Protein AF-A0A9N8LTN3-F1 (afdb_monomer)

pLDDT: mean 76.91, std 24.11, range [20.45, 97.94]

Structure (mmCIF, N/CA/C/O backbone):
data_AF-A0A9N8LTN3-F1
#
_entry.id   AF-A0A9N8LTN3-F1
#
loop_
_atom_site.group_PDB
_atom_site.id
_atom_site.type_symbol
_atom_site.label_atom_id
_atom_site.label_alt_id
_atom_site.label_comp_id
_atom_site.label_asym_id
_atom_site.label_entity_id
_atom_site.label_seq_id
_atom_site.pdbx_PDB_ins_code
_atom_site.Cartn_x
_atom_site.Cartn_y
_atom_site.Cartn_z
_atom_site.occupancy
_atom_site.B_iso_or_equiv
_atom_site.auth_seq_id
_atom_site.auth_comp_id
_atom_site.auth_asym_id
_atom_site.auth_atom_id
_atom_site.pdbx_PDB_model_num
ATOM 1 N N . MET A 1 1 ? -16.202 7.547 -0.839 1.00 87.88 1 MET A N 1
ATOM 2 C CA . MET A 1 1 ? -14.920 7.266 -0.152 1.00 87.88 1 MET A CA 1
ATOM 3 C C . MET A 1 1 ? -14.792 7.960 1.197 1.00 87.88 1 MET A C 1
ATOM 5 O O . MET A 1 1 ? -14.440 7.279 2.145 1.00 87.88 1 MET A O 1
ATOM 9 N N . HIS A 1 2 ? -15.198 9.225 1.360 1.00 89.12 2 HIS A N 1
ATOM 10 C CA . HIS A 1 2 ? -15.216 9.881 2.682 1.00 89.12 2 HIS A CA 1
ATOM 11 C C . HIS A 1 2 ? -15.940 9.117 3.780 1.00 89.12 2 HIS A C 1
ATOM 13 O O . HIS A 1 2 ? -15.431 9.049 4.889 1.00 89.12 2 HIS A O 1
ATOM 19 N N . ASN A 1 3 ? -17.096 8.512 3.493 1.00 92.19 3 ASN A N 1
ATOM 20 C CA . ASN A 1 3 ? -17.777 7.703 4.501 1.00 92.19 3 ASN A CA 1
ATOM 21 C C . ASN A 1 3 ? -16.930 6.496 4.950 1.00 92.19 3 ASN A C 1
ATOM 23 O O . ASN A 1 3 ? -16.908 6.173 6.129 1.00 92.19 3 ASN A O 1
ATOM 27 N N . LEU A 1 4 ? -16.180 5.867 4.042 1.00 93.62 4 LEU A N 1
ATOM 28 C CA . LEU A 1 4 ? -15.264 4.786 4.403 1.00 93.62 4 LEU A CA 1
ATOM 29 C C . LEU A 1 4 ? -14.107 5.323 5.258 1.00 93.62 4 LEU A C 1
ATOM 31 O O . LEU A 1 4 ? -13.917 4.885 6.388 1.00 93.62 4 LEU A O 1
ATOM 35 N N . ASP A 1 5 ? -13.391 6.332 4.761 1.00 92.06 5 ASP A N 1
ATOM 36 C CA . ASP A 1 5 ? -12.148 6.797 5.382 1.00 92.06 5 ASP A CA 1
ATOM 37 C C . ASP A 1 5 ? -12.402 7.641 6.660 1.00 92.06 5 ASP A C 1
ATOM 39 O O . ASP A 1 5 ? -11.818 7.391 7.715 1.00 92.06 5 ASP A O 1
ATOM 43 N N . LEU A 1 6 ? -13.321 8.613 6.621 1.00 89.38 6 LEU A N 1
ATOM 44 C CA . LEU A 1 6 ? -13.677 9.469 7.768 1.00 89.38 6 LEU A CA 1
ATOM 45 C C . LEU A 1 6 ? -14.822 8.920 8.625 1.00 89.38 6 LEU A C 1
ATOM 47 O O . LEU A 1 6 ? -14.954 9.315 9.784 1.00 89.38 6 LEU A O 1
ATOM 51 N N . GLY A 1 7 ? -15.681 8.071 8.064 1.00 90.94 7 GLY A N 1
ATOM 52 C CA . GLY A 1 7 ? -16.813 7.496 8.787 1.00 90.94 7 GLY A CA 1
ATOM 53 C C . GLY A 1 7 ? -16.451 6.194 9.493 1.00 90.94 7 GLY A C 1
ATOM 54 O O . GLY A 1 7 ? -16.726 6.085 10.683 1.00 90.94 7 GLY A O 1
ATOM 55 N N . LEU A 1 8 ? -15.818 5.237 8.804 1.00 94.31 8 LEU A N 1
ATOM 56 C CA . LEU A 1 8 ? -15.445 3.939 9.384 1.00 94.31 8 LEU A CA 1
ATOM 57 C C . LEU A 1 8 ? -14.030 3.972 9.954 1.00 94.31 8 LEU A C 1
ATOM 59 O O . LEU A 1 8 ? -13.863 3.768 11.153 1.00 94.31 8 LEU A O 1
ATOM 63 N N . CYS A 1 9 ? -13.013 4.260 9.137 1.00 94.81 9 CYS A N 1
ATOM 64 C CA . CYS A 1 9 ? -11.617 4.122 9.567 1.00 94.81 9 CYS A CA 1
ATOM 65 C C . CYS A 1 9 ? -11.268 5.073 10.715 1.00 94.81 9 CYS A C 1
ATOM 67 O O . CYS A 1 9 ? -10.708 4.645 11.725 1.00 94.81 9 CYS A O 1
ATOM 69 N N . LYS A 1 10 ? -11.663 6.347 10.603 1.00 93.31 10 LYS A N 1
ATOM 70 C CA . LYS A 1 10 ? -11.523 7.312 11.701 1.00 93.31 10 LYS A CA 1
ATOM 71 C C . LYS A 1 10 ? -12.298 6.886 12.948 1.00 93.31 10 LYS A C 1
ATOM 73 O O . LYS A 1 10 ? -11.790 7.066 14.049 1.00 93.31 10 LYS A O 1
ATOM 78 N N . HIS A 1 11 ? -13.515 6.355 12.809 1.00 92.88 11 HIS A N 1
ATOM 79 C CA . HIS A 1 11 ? -14.299 5.911 13.967 1.00 92.88 11 HIS A CA 1
ATOM 80 C C . HIS A 1 11 ? -13.642 4.724 14.665 1.00 92.88 11 HIS A C 1
ATOM 82 O O . HIS A 1 11 ? -13.549 4.708 15.891 1.00 92.88 11 HIS A O 1
ATOM 88 N N . PHE A 1 12 ? -13.167 3.749 13.897 1.00 95.38 12 PHE A N 1
ATOM 89 C CA . PHE A 1 12 ? -12.465 2.595 14.432 1.00 95.38 12 PHE A CA 1
ATOM 90 C C . PHE A 1 12 ? -11.213 3.036 15.196 1.00 95.38 12 PHE A C 1
ATOM 92 O O . PHE A 1 12 ? -11.112 2.793 16.391 1.00 95.38 12 PHE A O 1
ATOM 99 N N . TRP A 1 13 ? -10.324 3.810 14.573 1.00 94.94 13 TRP A N 1
ATOM 100 C CA . TRP A 1 13 ? -9.113 4.273 15.252 1.00 94.94 13 TRP A CA 1
ATOM 101 C C . TRP A 1 13 ? -9.392 5.209 16.432 1.00 94.94 13 TRP A C 1
ATOM 103 O O . TRP A 1 13 ? -9.002 4.923 17.557 1.00 94.94 13 TRP A O 1
ATOM 113 N N . MET A 1 14 ? -10.079 6.329 16.203 1.00 92.06 14 MET A N 1
ATOM 114 C CA . MET A 1 14 ? -10.235 7.343 17.248 1.00 92.06 14 MET A CA 1
ATOM 115 C C . MET A 1 14 ? -11.212 6.892 18.321 1.00 92.06 14 MET A C 1
ATOM 117 O O . MET A 1 14 ? -10.881 6.932 19.492 1.00 92.06 14 MET A O 1
ATOM 121 N N . GLN A 1 15 ? -12.416 6.466 17.941 1.00 90.62 15 GLN A N 1
ATOM 122 C CA . GLN A 1 15 ? -13.475 6.249 18.926 1.00 90.62 15 GLN A CA 1
ATOM 123 C C . GLN A 1 15 ? -13.412 4.864 19.556 1.00 90.62 15 GLN A C 1
ATOM 125 O O . GLN A 1 15 ? -13.807 4.708 20.702 1.00 90.62 15 GLN A O 1
ATOM 130 N N . THR A 1 16 ? -12.971 3.859 18.799 1.00 93.00 16 THR A N 1
ATOM 131 C CA . THR A 1 16 ? -12.970 2.472 19.283 1.00 93.00 16 THR A CA 1
ATOM 132 C C . THR A 1 16 ? -11.638 2.119 19.925 1.00 93.00 16 THR A C 1
ATOM 134 O O . THR A 1 16 ? -11.617 1.563 21.015 1.00 93.00 16 THR A O 1
ATOM 137 N N . LEU A 1 17 ? -10.528 2.467 19.272 1.00 94.38 17 LEU A N 1
ATOM 138 C CA . LEU A 1 17 ? -9.204 2.072 19.736 1.00 94.38 17 LEU A CA 1
ATOM 139 C C . LEU A 1 17 ? -8.611 3.061 20.747 1.00 94.38 17 LEU A C 1
ATOM 141 O O . LEU A 1 17 ? -8.147 2.623 21.794 1.00 94.38 17 LEU A O 1
ATOM 145 N N . VAL A 1 18 ? -8.647 4.368 20.464 1.00 92.25 18 VAL A N 1
ATOM 146 C CA . VAL A 1 18 ? -8.036 5.400 21.327 1.00 92.25 18 VAL A CA 1
ATOM 147 C C . VAL A 1 18 ? -8.981 5.848 22.449 1.00 92.25 18 VAL A C 1
ATOM 149 O O . VAL A 1 18 ? -8.682 5.614 23.613 1.00 92.25 18 VAL A O 1
ATOM 152 N N . ASP A 1 19 ? -10.143 6.432 22.127 1.00 90.25 19 ASP A N 1
ATOM 153 C CA . ASP A 1 19 ? -11.140 6.864 23.127 1.00 90.25 19 ASP A CA 1
ATOM 154 C C . ASP A 1 19 ? -11.652 5.674 23.964 1.00 90.25 19 ASP A C 1
ATOM 156 O O . ASP A 1 19 ? -12.101 5.864 25.091 1.00 90.25 19 ASP A O 1
ATOM 160 N N . GLY A 1 20 ? -11.601 4.464 23.392 1.00 90.06 20 GLY A N 1
ATOM 161 C CA . GLY A 1 20 ? -12.010 3.215 24.029 1.00 90.06 20 GLY A CA 1
ATOM 162 C C . GLY A 1 20 ? -10.969 2.565 24.943 1.00 90.06 20 GLY A C 1
ATOM 163 O O . GLY A 1 20 ? -11.242 1.498 25.490 1.00 90.06 20 GLY A O 1
ATOM 164 N N . ASP A 1 21 ? -9.783 3.168 25.070 1.00 91.44 21 ASP A N 1
ATOM 165 C CA . ASP A 1 21 ? -8.626 2.700 25.856 1.00 91.44 21 ASP A CA 1
ATOM 166 C C . ASP A 1 21 ? -8.074 1.304 25.474 1.00 91.44 21 ASP A C 1
ATOM 168 O O . ASP A 1 21 ? -7.289 0.671 26.192 1.00 91.44 21 ASP A O 1
ATOM 172 N N . LEU A 1 22 ? -8.418 0.814 24.277 1.00 92.94 22 LEU A N 1
ATOM 173 C CA . LEU A 1 22 ? -7.821 -0.410 23.730 1.00 92.94 22 LEU A CA 1
ATOM 174 C C . LEU A 1 22 ? -6.349 -0.176 23.353 1.00 92.94 22 LEU A C 1
ATOM 176 O O . LEU A 1 22 ? -5.477 -1.002 23.648 1.00 92.94 22 LEU A O 1
ATOM 180 N N . VAL A 1 23 ? -6.050 0.991 22.785 1.00 93.19 23 VAL A N 1
ATOM 181 C CA . VAL A 1 23 ? -4.698 1.529 22.599 1.00 93.19 23 VAL A CA 1
ATOM 182 C C . VAL A 1 23 ? -4.460 2.576 23.685 1.00 93.19 23 VAL A C 1
ATOM 184 O O . VAL A 1 23 ? -4.802 3.744 23.525 1.00 93.19 23 VAL A O 1
ATOM 187 N N . ASP A 1 24 ? -3.874 2.132 24.797 1.00 90.62 24 ASP A N 1
ATOM 188 C CA . ASP A 1 24 ? -3.518 3.005 25.922 1.00 90.62 24 ASP A CA 1
ATOM 189 C C . ASP A 1 24 ? -2.391 3.989 25.558 1.00 90.62 24 ASP A C 1
ATOM 191 O O . ASP A 1 24 ? -1.781 3.927 24.489 1.00 90.62 24 ASP A O 1
ATOM 195 N N . SER A 1 25 ? -2.064 4.893 26.481 1.00 89.81 25 SER A N 1
ATOM 196 C CA . SER A 1 25 ? -1.033 5.919 26.284 1.00 89.81 25 SER A CA 1
ATOM 197 C C . SER A 1 25 ? 0.359 5.361 25.948 1.00 89.81 25 SER A C 1
ATOM 199 O O . SER A 1 25 ? 1.097 5.991 25.185 1.00 89.81 25 SER A O 1
ATOM 201 N N . LYS A 1 26 ? 0.718 4.179 26.467 1.00 91.81 26 LYS A N 1
ATOM 202 C CA . LYS A 1 26 ? 1.999 3.509 26.191 1.00 91.81 26 LYS A CA 1
ATOM 203 C C . LYS A 1 26 ? 2.015 2.909 24.785 1.00 91.81 26 LYS A C 1
ATOM 205 O O . LYS A 1 26 ? 2.986 3.056 24.050 1.00 91.81 26 LYS A O 1
ATOM 210 N N . ASN A 1 27 ? 0.933 2.257 24.390 1.00 92.31 27 ASN A N 1
ATOM 211 C CA . ASN A 1 27 ? 0.770 1.695 23.056 1.00 92.31 27 ASN A CA 1
ATOM 212 C C . ASN A 1 27 ? 0.631 2.796 21.997 1.00 92.31 27 ASN A C 1
ATOM 214 O O . ASN A 1 27 ? 1.143 2.659 20.885 1.00 92.31 27 ASN A O 1
ATOM 218 N N . LEU A 1 28 ? 0.021 3.927 22.354 1.00 92.19 28 LEU A N 1
ATOM 219 C CA . LEU A 1 28 ? -0.056 5.098 21.495 1.00 92.19 28 LEU A CA 1
ATOM 220 C C . LEU A 1 28 ? 1.326 5.724 21.284 1.00 92.19 28 LEU A C 1
ATOM 222 O O . LEU A 1 28 ? 1.671 6.024 20.143 1.00 92.19 28 LEU A O 1
ATOM 226 N N . SER A 1 29 ? 2.139 5.886 22.336 1.00 92.50 29 SER A N 1
ATOM 227 C CA . SER A 1 29 ? 3.509 6.406 22.196 1.00 92.50 29 SER A CA 1
ATOM 228 C C . SER A 1 29 ? 4.387 5.486 21.348 1.00 92.50 29 SER A C 1
ATOM 230 O O . SER A 1 29 ? 5.166 5.970 20.525 1.00 92.50 29 SER A O 1
ATOM 232 N N . LEU A 1 30 ? 4.185 4.172 21.452 1.00 92.69 30 LEU A N 1
ATOM 233 C CA . LEU A 1 30 ? 4.822 3.212 20.562 1.00 92.69 30 LEU A CA 1
ATOM 234 C C . LEU A 1 30 ? 4.381 3.392 19.102 1.00 92.69 30 LEU A C 1
ATOM 236 O O . LEU A 1 30 ? 5.230 3.455 18.214 1.00 92.69 30 LEU A O 1
ATOM 240 N N . CYS A 1 31 ? 3.076 3.538 18.844 1.00 94.00 31 CYS A N 1
ATOM 241 C CA . CYS A 1 31 ? 2.572 3.831 17.499 1.00 94.00 31 CYS A CA 1
ATOM 242 C C . CYS A 1 31 ? 3.211 5.105 16.928 1.00 94.00 31 CYS A C 1
ATOM 244 O O . CYS A 1 31 ? 3.554 5.136 15.745 1.00 94.00 31 CYS A O 1
ATOM 246 N N . LYS A 1 32 ? 3.426 6.137 17.758 1.00 93.19 32 LYS A N 1
ATOM 247 C CA . LYS A 1 32 ? 4.142 7.350 17.340 1.00 93.19 32 LYS A CA 1
ATOM 248 C C . LYS A 1 32 ? 5.576 7.045 16.915 1.00 93.19 32 LYS A C 1
ATOM 250 O O . LYS A 1 32 ? 5.969 7.485 15.839 1.00 93.19 32 LYS A O 1
ATOM 255 N N . SER A 1 33 ? 6.328 6.275 17.707 1.00 93.75 33 SER A N 1
ATOM 256 C CA . SER A 1 33 ? 7.704 5.868 17.367 1.00 93.75 33 SER A CA 1
ATOM 257 C C . SER A 1 33 ? 7.752 5.147 16.020 1.00 93.75 33 SER A C 1
ATOM 259 O O . SER A 1 33 ? 8.501 5.531 15.124 1.00 93.75 33 SER A O 1
ATOM 261 N N . ILE A 1 34 ? 6.855 4.176 15.821 1.00 94.44 34 ILE A N 1
ATOM 262 C CA . ILE A 1 34 ? 6.748 3.428 14.563 1.00 94.44 34 ILE A CA 1
ATOM 263 C C . ILE A 1 34 ? 6.454 4.373 13.391 1.00 94.44 34 ILE A C 1
ATOM 265 O O . ILE A 1 34 ? 7.078 4.275 12.334 1.00 94.44 34 ILE A O 1
ATOM 269 N N . LEU A 1 35 ? 5.535 5.328 13.564 1.00 95.00 35 LEU A N 1
ATOM 270 C CA . LEU A 1 35 ? 5.208 6.314 12.533 1.00 95.00 35 LEU A CA 1
ATOM 271 C C . LEU A 1 35 ? 6.372 7.268 12.223 1.00 95.00 35 LEU A C 1
ATOM 273 O O . LEU A 1 35 ? 6.488 7.688 11.066 1.00 95.00 35 LEU A O 1
ATOM 277 N N . GLN A 1 36 ? 7.212 7.615 13.204 1.00 94.06 36 GLN A N 1
ATOM 278 C CA . GLN A 1 36 ? 8.413 8.440 13.004 1.00 94.06 36 GLN A CA 1
ATOM 279 C C . GLN A 1 36 ? 9.459 7.722 12.147 1.00 94.06 36 GLN A C 1
ATOM 281 O O . GLN A 1 36 ? 10.072 8.356 11.291 1.00 94.06 36 GLN A O 1
ATOM 286 N N . GLU A 1 37 ? 9.614 6.414 12.333 1.00 94.19 37 GLU A N 1
ATOM 287 C CA . GLU A 1 37 ? 10.564 5.576 11.590 1.00 94.19 37 GLU A CA 1
ATOM 288 C C . GLU A 1 37 ? 10.014 5.075 10.246 1.00 94.19 37 GLU A C 1
ATOM 290 O O . GLU A 1 37 ? 10.780 4.693 9.362 1.00 94.19 37 GLU A O 1
ATOM 295 N N . THR A 1 38 ? 8.691 5.099 10.061 1.00 96.19 38 THR A N 1
ATOM 296 C CA . THR A 1 38 ? 8.048 4.672 8.812 1.00 96.19 38 THR A CA 1
ATOM 297 C C . THR A 1 38 ? 8.502 5.543 7.640 1.00 96.19 38 THR A C 1
ATOM 299 O O . THR A 1 38 ? 8.357 6.774 7.672 1.00 96.19 38 THR A O 1
ATOM 302 N N . THR A 1 39 ? 8.973 4.901 6.571 1.00 96.12 39 THR A N 1
ATOM 303 C CA . THR A 1 39 ? 9.342 5.564 5.319 1.00 96.12 39 THR A CA 1
ATOM 304 C C . THR A 1 39 ? 8.281 5.365 4.241 1.00 96.12 39 THR A C 1
ATOM 306 O O . THR A 1 39 ? 7.627 4.324 4.137 1.00 96.12 39 THR A O 1
ATOM 309 N N . TYR A 1 40 ? 8.096 6.409 3.436 1.00 95.75 40 TYR A N 1
ATOM 310 C CA . TYR A 1 40 ? 7.080 6.481 2.393 1.00 95.75 40 TYR A CA 1
ATOM 311 C C . TYR A 1 40 ? 7.734 6.724 1.035 1.00 95.75 40 TYR A C 1
ATOM 313 O O . TYR A 1 40 ? 8.716 7.475 0.960 1.00 95.75 40 TYR A O 1
ATOM 321 N N . PRO A 1 41 ? 7.157 6.188 -0.049 1.00 93.94 41 PRO A N 1
ATOM 322 C CA . PRO A 1 41 ? 7.575 6.565 -1.383 1.00 93.94 41 PRO A CA 1
ATOM 323 C C . PRO A 1 41 ? 7.129 7.995 -1.699 1.00 93.94 41 PRO A C 1
ATOM 325 O O . PRO A 1 41 ? 6.193 8.540 -1.100 1.00 93.94 41 PRO A O 1
ATOM 328 N N . THR A 1 42 ? 7.798 8.615 -2.667 1.00 88.31 42 THR A N 1
ATOM 329 C CA . THR A 1 42 ? 7.495 9.985 -3.089 1.00 88.31 42 THR A CA 1
ATOM 330 C C . THR A 1 42 ? 6.063 10.095 -3.617 1.00 88.31 42 THR A C 1
ATOM 332 O O . THR A 1 42 ? 5.603 9.249 -4.380 1.00 88.31 42 THR A O 1
ATOM 335 N N . GLY A 1 43 ? 5.356 11.157 -3.220 1.00 83.31 43 GLY A N 1
ATOM 336 C CA . GLY A 1 43 ? 3.987 11.438 -3.668 1.00 83.31 43 GLY A CA 1
ATOM 337 C C . GLY A 1 43 ? 2.879 10.813 -2.813 1.00 83.31 43 GLY A C 1
ATOM 338 O O . GLY A 1 43 ? 1.708 11.120 -3.034 1.00 83.31 43 GLY A O 1
ATOM 339 N N . ILE A 1 44 ? 3.214 9.995 -1.809 1.00 87.56 44 ILE A N 1
ATOM 340 C CA . ILE A 1 44 ? 2.235 9.469 -0.848 1.00 87.56 44 ILE A CA 1
ATOM 341 C C . ILE A 1 44 ? 2.049 10.415 0.340 1.00 87.56 44 ILE A C 1
ATOM 343 O O . ILE A 1 44 ? 3.005 10.964 0.887 1.00 87.56 44 ILE A O 1
ATOM 347 N N . THR A 1 45 ? 0.792 10.583 0.766 1.00 88.06 45 THR A N 1
ATOM 348 C CA . THR A 1 45 ? 0.446 11.317 1.987 1.00 88.06 45 TH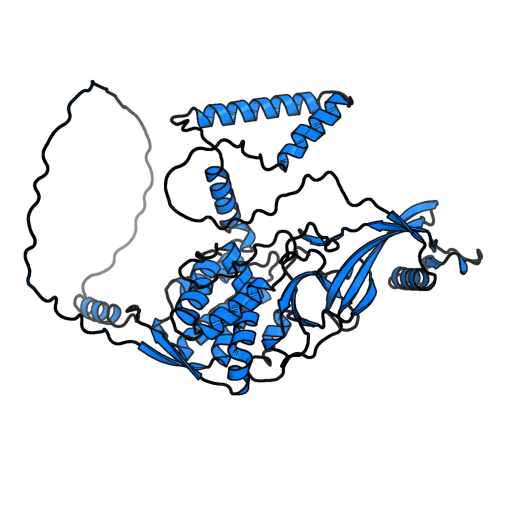R A CA 1
ATOM 349 C C . THR A 1 45 ? 1.045 10.618 3.205 1.00 88.06 45 THR A C 1
ATOM 351 O O . THR A 1 45 ? 0.644 9.508 3.554 1.00 88.06 45 THR A O 1
ATOM 354 N N . ARG A 1 46 ? 1.996 11.284 3.865 1.00 90.38 46 ARG A N 1
ATOM 355 C CA . ARG A 1 46 ? 2.605 10.810 5.111 1.00 90.38 46 ARG A CA 1
ATOM 356 C C . ARG A 1 46 ? 1.616 10.964 6.263 1.00 90.38 46 ARG A C 1
ATOM 358 O O . ARG A 1 46 ? 0.906 11.965 6.352 1.00 90.38 46 ARG A O 1
ATOM 365 N N . ILE A 1 47 ? 1.596 9.993 7.168 1.00 91.94 47 ILE A N 1
ATOM 366 C CA . ILE A 1 47 ? 0.800 10.091 8.394 1.00 91.94 47 ILE A CA 1
ATOM 367 C C . ILE A 1 47 ? 1.572 10.916 9.423 1.00 91.94 47 ILE A C 1
ATOM 369 O O . ILE A 1 47 ? 2.780 10.727 9.591 1.00 91.94 47 ILE A O 1
ATOM 373 N N . SER A 1 48 ? 0.896 11.840 10.105 1.00 89.25 48 SER A N 1
ATOM 374 C CA . SER A 1 48 ? 1.515 12.581 11.207 1.00 89.25 48 SER A CA 1
ATOM 375 C C . SER A 1 48 ? 1.919 11.610 12.322 1.00 89.25 48 SER A C 1
ATOM 377 O O . SER A 1 48 ? 1.088 10.788 12.719 1.00 89.25 48 SER A O 1
ATOM 379 N N . PRO A 1 49 ? 3.151 11.683 12.855 1.00 88.94 49 PRO A N 1
ATOM 380 C CA . PRO A 1 49 ? 3.542 10.871 14.002 1.00 88.94 49 PRO A CA 1
ATOM 381 C C . PRO A 1 49 ? 2.725 11.165 15.259 1.00 88.94 49 PRO A C 1
ATOM 383 O O . PRO A 1 49 ? 2.637 10.321 16.139 1.00 88.94 49 PRO A O 1
ATOM 386 N N . ASP A 1 50 ? 2.082 12.331 15.331 1.00 84.88 50 ASP A N 1
ATOM 387 C CA . ASP A 1 50 ? 1.237 12.735 16.454 1.00 84.88 50 ASP A CA 1
ATOM 388 C C . ASP A 1 50 ? -0.219 12.261 16.353 1.00 84.88 50 ASP A C 1
ATOM 390 O O . ASP A 1 50 ? -1.095 12.766 17.063 1.00 84.88 50 ASP A O 1
ATOM 394 N N . LEU A 1 51 ? -0.481 11.262 15.506 1.00 85.62 51 LEU A N 1
ATOM 395 C CA . LEU A 1 51 ? -1.787 10.630 15.355 1.00 85.62 51 LEU A CA 1
ATOM 396 C C . LEU A 1 51 ? -2.370 10.207 16.715 1.00 85.62 51 LEU A C 1
ATOM 398 O O . LEU A 1 51 ? -1.716 9.531 17.504 1.00 85.62 51 LEU A O 1
ATOM 402 N N . GLY A 1 52 ? -3.623 10.590 16.974 1.00 72.88 52 GLY A N 1
ATOM 403 C CA . GLY A 1 52 ? -4.343 10.238 18.204 1.00 72.88 52 GLY A CA 1
ATOM 404 C C . GLY A 1 52 ? -4.034 11.133 19.407 1.00 72.88 52 GLY A C 1
ATOM 405 O O . GLY A 1 52 ? -4.697 11.008 20.430 1.00 72.88 52 GLY A O 1
ATOM 406 N N . SER A 1 53 ? -3.084 12.069 19.297 1.00 73.56 53 SER A N 1
ATOM 407 C CA . SER A 1 53 ? -2.916 13.114 20.312 1.00 73.56 53 SER A CA 1
ATOM 408 C C . SER A 1 53 ? -3.921 14.252 20.126 1.00 73.56 53 SER A C 1
ATOM 410 O O . SER A 1 53 ? -4.338 14.556 19.009 1.00 73.56 53 SER A O 1
ATOM 412 N N . THR A 1 54 ? -4.282 14.918 21.223 1.00 64.31 54 THR A N 1
ATOM 413 C CA . THR A 1 54 ? -5.177 16.087 21.206 1.00 64.31 54 THR A CA 1
ATOM 414 C C . THR A 1 54 ? -4.590 17.278 20.442 1.00 64.31 54 THR A C 1
ATOM 416 O O . THR A 1 54 ? -5.348 18.091 19.922 1.00 64.31 54 THR A O 1
ATOM 419 N N . SER A 1 55 ? -3.260 17.369 20.328 1.00 56.06 55 SER A N 1
ATOM 420 C CA . SER A 1 55 ? -2.544 18.454 19.641 1.00 56.06 55 SER A CA 1
ATOM 421 C C . SER A 1 55 ? -2.152 18.152 18.190 1.00 56.06 55 SER A C 1
ATOM 423 O O . SER A 1 55 ? -1.837 19.079 17.452 1.00 56.06 55 SER A O 1
ATOM 425 N N . GLY A 1 56 ? -2.159 16.886 17.757 1.00 59.50 56 GLY A N 1
ATOM 426 C CA . GLY A 1 56 ? -1.614 16.464 16.456 1.00 59.50 56 GLY A CA 1
ATOM 427 C C . GLY A 1 56 ? -2.507 16.721 15.237 1.00 59.50 56 GLY A C 1
ATOM 428 O O . GLY A 1 56 ? -2.116 16.399 14.114 1.00 59.50 56 GLY A O 1
ATOM 429 N N . GLY A 1 57 ? -3.707 17.269 15.446 1.00 68.00 57 GLY A N 1
ATOM 430 C CA . GLY A 1 57 ? -4.726 17.414 14.408 1.00 68.00 57 GLY A CA 1
ATOM 431 C C . GLY A 1 57 ? -5.330 16.073 13.966 1.00 68.00 57 GLY A C 1
ATOM 432 O O . GLY A 1 57 ? -4.830 14.988 14.260 1.00 68.00 57 GLY A O 1
ATOM 433 N N . THR A 1 58 ? -6.458 16.126 13.255 1.00 75.56 58 THR A N 1
ATOM 434 C CA . THR A 1 58 ? -7.049 14.922 12.646 1.00 75.56 58 THR A CA 1
ATOM 435 C C . THR A 1 58 ? -6.510 14.759 11.223 1.00 75.56 58 THR A C 1
ATOM 437 O O . THR A 1 58 ? -6.565 15.729 10.465 1.00 75.56 58 THR A O 1
ATOM 440 N N . PRO A 1 59 ? -6.059 13.558 10.806 1.00 83.38 59 PRO A N 1
ATOM 441 C CA . PRO A 1 59 ? -5.678 13.316 9.420 1.00 83.38 59 PRO A CA 1
ATOM 442 C C . PRO A 1 59 ? -6.789 13.698 8.438 1.00 83.38 59 PRO A C 1
ATOM 444 O O . PRO A 1 59 ? -7.982 13.551 8.724 1.00 83.38 59 PRO A O 1
ATOM 447 N N . THR A 1 60 ? -6.392 14.137 7.245 1.00 84.44 60 THR A N 1
ATOM 448 C CA . THR A 1 60 ? -7.318 14.312 6.121 1.00 84.44 60 THR A CA 1
ATOM 449 C C . THR A 1 60 ? -7.868 12.960 5.670 1.00 84.44 60 THR A C 1
ATOM 451 O O . THR A 1 60 ? -7.331 11.909 6.021 1.00 84.44 60 THR A O 1
ATOM 454 N N . ALA A 1 61 ? -8.920 12.955 4.851 1.00 83.50 61 ALA A N 1
ATOM 455 C CA . ALA A 1 61 ? -9.477 11.715 4.310 1.00 83.50 61 ALA A CA 1
ATOM 456 C C . ALA A 1 61 ? -8.429 10.885 3.531 1.00 83.50 61 ALA A C 1
ATOM 458 O O . ALA A 1 61 ? -8.371 9.667 3.677 1.00 83.50 61 ALA A O 1
ATOM 459 N N . ALA A 1 62 ? -7.517 11.547 2.804 1.00 84.25 62 ALA A N 1
ATOM 460 C CA . ALA A 1 62 ? -6.368 10.896 2.169 1.00 84.25 62 ALA A CA 1
ATOM 461 C C . ALA A 1 62 ? -5.404 10.266 3.193 1.00 84.25 62 ALA A C 1
ATOM 463 O O . ALA A 1 62 ? -4.947 9.142 2.994 1.00 84.25 62 ALA A O 1
ATOM 464 N N . GLY A 1 63 ? -5.137 10.950 4.311 1.00 90.19 63 GLY A N 1
ATOM 465 C CA . GLY A 1 63 ? -4.354 10.397 5.419 1.00 90.19 63 GLY A CA 1
ATOM 466 C C . GLY A 1 63 ? -5.020 9.167 6.042 1.00 90.19 63 GLY A C 1
ATOM 467 O O . GLY A 1 63 ? -4.382 8.128 6.173 1.00 90.19 63 GLY A O 1
ATOM 468 N N . TRP A 1 64 ? -6.320 9.233 6.343 1.00 92.75 64 TRP A N 1
ATOM 469 C CA . TRP A 1 64 ? -7.077 8.077 6.843 1.00 92.75 64 TRP A CA 1
ATOM 470 C C . TRP A 1 64 ? -7.058 6.902 5.875 1.00 92.75 64 TRP A C 1
ATOM 472 O O . TRP A 1 64 ? -6.895 5.767 6.308 1.00 92.75 64 TRP A O 1
ATOM 482 N N . SER A 1 65 ? -7.151 7.183 4.577 1.00 91.00 65 SER A N 1
ATOM 483 C CA . SER A 1 65 ? -7.072 6.178 3.525 1.00 91.00 65 SER A CA 1
ATOM 484 C C . SER A 1 65 ? -5.708 5.480 3.479 1.00 91.00 65 SER A C 1
ATOM 486 O O . SER A 1 65 ? -5.647 4.270 3.271 1.00 91.00 65 SER A O 1
ATOM 488 N N . ILE A 1 66 ? -4.595 6.204 3.649 1.00 93.88 66 ILE A N 1
ATOM 489 C CA . ILE A 1 66 ? -3.261 5.583 3.720 1.00 93.88 66 ILE A CA 1
ATOM 490 C C . ILE A 1 66 ? -3.114 4.772 5.008 1.00 93.88 66 ILE A C 1
ATOM 492 O O . ILE A 1 66 ? -2.649 3.631 4.968 1.00 93.88 66 ILE A O 1
ATOM 496 N N . LEU A 1 67 ? -3.559 5.333 6.133 1.00 95.31 67 LEU A N 1
ATOM 497 C CA . LEU A 1 67 ? -3.504 4.671 7.428 1.00 95.31 67 LEU A CA 1
ATOM 498 C C . LEU A 1 67 ? -4.272 3.344 7.407 1.00 95.31 67 LEU A C 1
ATOM 500 O O . LEU A 1 67 ? -3.690 2.311 7.721 1.00 95.31 67 LEU A O 1
ATOM 504 N N . SER A 1 68 ? -5.544 3.351 7.005 1.00 94.19 68 SER A N 1
ATOM 505 C CA . SER A 1 68 ? -6.408 2.166 7.032 1.00 94.19 68 SER A CA 1
ATOM 506 C C . SER A 1 68 ? -5.973 1.088 6.051 1.00 94.19 68 SER A C 1
ATOM 508 O O . SER A 1 68 ? -6.002 -0.088 6.395 1.00 94.19 68 SER A O 1
ATOM 510 N N . ARG A 1 69 ? -5.532 1.466 4.845 1.00 94.88 69 ARG A N 1
ATOM 511 C CA . ARG A 1 69 ? -5.090 0.498 3.837 1.00 94.88 69 ARG A CA 1
ATOM 512 C C . ARG A 1 69 ? -3.770 -0.157 4.207 1.00 94.88 69 ARG A C 1
ATOM 514 O O . ARG A 1 69 ? -3.620 -1.349 3.964 1.00 94.88 69 ARG A O 1
ATOM 521 N N . TYR A 1 70 ? -2.798 0.601 4.708 1.00 96.12 70 TYR A N 1
ATOM 522 C CA . TYR A 1 70 ? -1.399 0.159 4.688 1.00 96.12 70 TYR A CA 1
ATOM 523 C C . TYR A 1 70 ? -0.741 0.068 6.061 1.00 96.12 70 TYR A C 1
ATOM 525 O O . TYR A 1 70 ? 0.127 -0.779 6.250 1.00 96.12 70 TYR A O 1
ATOM 533 N N . ILE A 1 71 ? -1.127 0.901 7.022 1.00 96.56 71 ILE A N 1
ATOM 534 C CA . ILE A 1 71 ? -0.313 1.122 8.227 1.00 96.56 71 ILE A CA 1
ATOM 535 C C . ILE A 1 71 ? -1.002 0.585 9.483 1.00 96.56 71 ILE A C 1
ATOM 537 O O . ILE A 1 71 ? -0.352 -0.024 10.325 1.00 96.56 71 ILE A O 1
ATOM 541 N N . MET A 1 72 ? -2.318 0.769 9.598 1.00 96.62 72 MET A N 1
ATOM 542 C CA . MET A 1 72 ? -3.094 0.465 10.800 1.00 96.62 72 MET A CA 1
ATOM 543 C C . MET A 1 72 ? -2.931 -0.980 11.290 1.00 96.62 72 MET A C 1
ATOM 545 O O . MET A 1 72 ? -2.653 -1.130 12.479 1.00 96.62 72 MET A O 1
ATOM 549 N N . PRO A 1 73 ? -3.010 -2.029 10.442 1.00 96.44 73 PRO A N 1
ATOM 550 C CA . PRO A 1 73 ? -2.819 -3.395 10.926 1.00 96.44 73 PRO A CA 1
ATOM 551 C C . PRO A 1 73 ? -1.444 -3.611 11.564 1.00 96.44 73 PRO A C 1
ATOM 553 O O . PRO A 1 73 ? -1.340 -4.240 12.611 1.00 96.44 73 PRO A O 1
ATOM 556 N N . VAL A 1 74 ? -0.387 -3.040 10.975 1.00 95.88 74 VAL A N 1
ATOM 557 C CA . VAL A 1 74 ? 0.989 -3.170 11.482 1.00 95.88 74 VAL A CA 1
ATOM 558 C C . VAL A 1 74 ? 1.177 -2.390 12.782 1.00 95.88 74 VAL A C 1
ATOM 560 O O . VAL A 1 74 ? 1.848 -2.888 13.684 1.00 95.88 74 VAL A O 1
ATOM 563 N N . LEU A 1 75 ? 0.558 -1.209 12.916 1.00 95.94 75 LEU A N 1
ATOM 564 C CA . LEU A 1 75 ? 0.575 -0.456 14.176 1.00 95.94 75 LEU A CA 1
ATOM 565 C C . LEU A 1 75 ? -0.036 -1.274 15.313 1.00 95.94 75 LEU A C 1
ATOM 567 O O . LEU A 1 75 ? 0.598 -1.414 16.354 1.00 95.94 75 LEU A O 1
ATOM 571 N N . LEU A 1 76 ? -1.217 -1.858 15.090 1.00 95.69 76 LEU A N 1
ATOM 572 C CA . LEU A 1 76 ? -1.910 -2.656 16.104 1.00 95.69 76 LEU A CA 1
ATOM 573 C C . LEU A 1 76 ? -1.172 -3.955 16.421 1.00 95.69 76 LEU A C 1
ATOM 575 O O . LEU A 1 76 ? -1.006 -4.302 17.588 1.00 95.69 76 LEU A O 1
ATOM 579 N N . ALA A 1 77 ? -0.669 -4.644 15.397 1.00 94.81 77 ALA A N 1
ATOM 580 C CA . ALA A 1 77 ? 0.121 -5.856 15.573 1.00 94.81 77 ALA A CA 1
ATOM 581 C C . ALA A 1 77 ? 1.415 -5.594 16.360 1.00 94.81 77 ALA A C 1
ATOM 583 O O . ALA A 1 77 ? 1.804 -6.403 17.199 1.00 94.81 77 ALA A O 1
ATOM 584 N N . SER A 1 78 ? 2.057 -4.447 16.128 1.00 93.06 78 SER A N 1
ATOM 585 C CA . SER A 1 78 ? 3.263 -4.038 16.853 1.00 93.06 78 SER A CA 1
ATOM 586 C C . SER A 1 78 ? 2.954 -3.587 18.277 1.00 93.06 78 SER A C 1
ATOM 588 O O . SER A 1 78 ? 3.694 -3.936 19.193 1.00 93.06 78 SER A O 1
ATOM 590 N N . SER A 1 79 ? 1.865 -2.840 18.487 1.00 93.00 79 SER A N 1
ATOM 591 C CA . SER A 1 79 ? 1.478 -2.370 19.821 1.00 93.00 79 SER A CA 1
ATOM 592 C C . SER A 1 79 ? 0.959 -3.467 20.724 1.00 93.00 79 SER A C 1
ATOM 594 O O . SER A 1 79 ? 1.150 -3.418 21.933 1.00 93.00 79 SER A O 1
ATOM 596 N N . TRP A 1 80 ? 0.324 -4.480 20.151 1.00 93.94 80 TRP A N 1
ATOM 597 C CA . TRP A 1 80 ? -0.233 -5.582 20.915 1.00 93.94 80 TRP A CA 1
ATOM 598 C C . TRP A 1 80 ? 0.601 -6.855 20.826 1.00 93.94 80 TRP A C 1
ATOM 600 O O . TRP A 1 80 ? 0.125 -7.882 21.285 1.00 93.94 80 TRP A O 1
ATOM 610 N N . SER A 1 81 ? 1.823 -6.826 20.283 1.00 89.06 81 SER A N 1
ATOM 611 C CA . SER A 1 81 ? 2.592 -8.048 19.986 1.00 89.06 81 SER A CA 1
ATOM 612 C C . SER A 1 81 ? 2.682 -9.012 21.176 1.00 89.06 81 SER A C 1
ATOM 614 O O . SER A 1 81 ? 2.372 -10.192 21.036 1.00 89.06 81 SER A O 1
ATOM 616 N N . VAL A 1 82 ? 2.990 -8.499 22.371 1.00 87.25 82 VAL A N 1
ATOM 617 C CA . VAL A 1 82 ? 3.038 -9.287 23.618 1.00 87.25 82 VAL A CA 1
ATOM 618 C C . VAL A 1 82 ? 1.658 -9.842 23.998 1.00 87.25 82 VAL A C 1
ATOM 620 O O . VAL A 1 82 ? 1.532 -11.021 24.311 1.00 87.25 82 VAL A O 1
ATOM 623 N N . HIS A 1 83 ? 0.619 -9.010 23.924 1.00 89.12 83 HIS A N 1
ATOM 624 C CA . HIS A 1 83 ? -0.750 -9.370 24.302 1.00 89.12 83 HIS A CA 1
ATOM 625 C C . HIS A 1 83 ? -1.396 -10.372 23.325 1.00 89.12 83 HIS A C 1
ATOM 627 O O . HIS A 1 83 ? -2.182 -11.230 23.729 1.00 89.12 83 HIS A O 1
ATOM 633 N N . LEU A 1 84 ? -1.047 -10.296 22.037 1.00 90.31 84 LEU A N 1
ATOM 634 C CA . LEU A 1 84 ? -1.545 -11.182 20.983 1.00 90.31 84 LEU A CA 1
ATOM 635 C C . LEU A 1 84 ? -1.050 -12.616 21.170 1.00 90.31 84 LEU A C 1
ATOM 637 O O . LEU A 1 84 ? -1.829 -13.549 20.986 1.00 90.31 84 LEU A O 1
ATOM 641 N N . HIS A 1 85 ? 0.199 -12.810 21.604 1.00 84.75 85 HIS A N 1
ATOM 642 C CA . HIS A 1 85 ? 0.723 -14.149 21.894 1.00 84.75 85 HIS A CA 1
ATOM 643 C C . HIS A 1 85 ? -0.087 -14.880 22.972 1.00 84.75 85 HIS A C 1
ATOM 645 O O . HIS A 1 85 ? -0.294 -16.088 22.865 1.00 84.75 85 HIS A O 1
ATOM 651 N N . ASN A 1 86 ? -0.606 -14.138 23.949 1.00 86.19 86 ASN A N 1
ATOM 652 C CA . ASN A 1 86 ? -1.414 -14.668 25.044 1.00 86.19 86 ASN A CA 1
ATOM 653 C C . ASN A 1 86 ? -2.926 -14.654 24.751 1.00 86.19 86 ASN A C 1
ATOM 655 O O . ASN A 1 86 ? -3.709 -15.073 25.599 1.00 86.19 86 ASN A O 1
ATOM 659 N N . SER A 1 87 ? -3.350 -14.181 23.570 1.00 87.62 87 SER A N 1
ATOM 660 C CA . SER A 1 87 ? -4.767 -13.957 23.228 1.00 87.62 87 SER A CA 1
ATOM 661 C C . SER A 1 87 ? -5.517 -13.142 24.290 1.00 87.62 87 SER A C 1
ATOM 663 O O . SER A 1 87 ? -6.649 -13.459 24.656 1.00 87.62 87 SER A O 1
ATOM 665 N N . GLU A 1 88 ? -4.868 -12.102 24.811 1.00 89.81 88 GLU A N 1
ATOM 666 C CA . GLU A 1 88 ? -5.412 -11.308 25.907 1.00 89.81 88 GLU A CA 1
ATOM 667 C C . GLU A 1 88 ? -6.636 -10.485 25.490 1.00 89.81 88 GLU A C 1
ATOM 669 O O . GLU A 1 88 ? -6.777 -10.017 24.352 1.00 89.81 88 GLU A O 1
ATOM 674 N N . GLN A 1 89 ? -7.519 -10.289 26.466 1.00 93.25 89 GLN A N 1
ATOM 675 C CA . GLN A 1 89 ? -8.637 -9.366 26.373 1.00 93.25 89 GLN A CA 1
ATOM 676 C C . GLN A 1 89 ? -8.295 -8.075 27.105 1.00 93.25 89 GLN A C 1
ATOM 678 O O . GLN A 1 89 ? -7.646 -8.089 28.152 1.00 93.25 89 GLN A O 1
ATOM 683 N N . LYS A 1 90 ? -8.777 -6.957 26.574 1.00 93.81 90 LYS A N 1
ATOM 684 C CA . LYS A 1 90 ? -8.650 -5.645 27.199 1.00 93.81 90 LYS A CA 1
ATOM 685 C C . LYS A 1 90 ? -10.027 -5.053 27.448 1.00 93.81 90 LYS A C 1
ATOM 687 O O . LYS A 1 90 ? -10.961 -5.298 26.689 1.00 93.81 90 LYS A O 1
ATOM 692 N N . MET A 1 91 ? -10.158 -4.280 28.519 1.00 93.31 91 MET A N 1
ATOM 693 C CA . MET A 1 91 ? -11.411 -3.597 28.824 1.00 93.31 91 MET A CA 1
ATOM 694 C C . MET A 1 91 ? -11.579 -2.400 27.889 1.00 93.31 91 MET A C 1
ATOM 696 O O . MET A 1 91 ? -10.787 -1.463 27.924 1.00 93.31 91 MET A O 1
ATOM 700 N N . PHE A 1 92 ? -12.608 -2.450 27.052 1.00 93.06 92 PHE A N 1
ATOM 701 C CA . PHE A 1 92 ? -13.100 -1.311 26.295 1.00 93.06 92 PHE A CA 1
ATOM 702 C C . PHE A 1 92 ? -13.940 -0.421 27.208 1.00 93.06 92 PHE A C 1
ATOM 704 O O . PHE A 1 92 ? -14.789 -0.936 27.938 1.00 93.06 92 PHE A O 1
ATOM 711 N N . HIS A 1 93 ? -13.740 0.892 27.120 1.00 90.62 93 HIS A N 1
ATOM 712 C CA . HIS A 1 93 ? -14.468 1.894 27.898 1.00 90.62 93 HIS A CA 1
ATOM 713 C C . HIS A 1 93 ? -15.220 2.847 26.971 1.00 90.62 93 HIS A C 1
ATOM 715 O O . HIS A 1 93 ? -14.721 3.238 25.920 1.00 90.62 93 HIS A O 1
ATOM 721 N N . SER A 1 94 ? -16.431 3.259 27.336 1.00 86.25 94 SER A N 1
ATOM 722 C CA . SER A 1 94 ? -17.134 4.298 26.587 1.00 86.25 94 SER A CA 1
ATOM 723 C C . SER A 1 94 ? -18.019 5.153 27.473 1.00 86.25 94 SER A C 1
ATOM 725 O O . SER A 1 94 ? -18.898 4.673 28.188 1.00 86.25 94 SER A O 1
ATOM 727 N N . THR A 1 95 ? -17.820 6.462 27.348 1.00 72.81 95 THR A N 1
ATOM 728 C CA . THR A 1 95 ? -18.647 7.507 27.963 1.00 72.81 95 THR A CA 1
ATOM 729 C C . THR A 1 95 ? -19.728 8.023 27.009 1.00 72.81 95 THR A C 1
ATOM 731 O O . THR A 1 95 ? -20.567 8.844 27.382 1.00 72.81 95 THR A O 1
ATOM 734 N N . LYS A 1 96 ? -19.733 7.576 25.743 1.00 66.25 96 LYS A N 1
ATOM 735 C CA . LYS A 1 96 ? -20.664 8.081 24.729 1.00 66.25 96 LYS A CA 1
ATOM 736 C C . LYS A 1 96 ? -22.037 7.433 24.902 1.00 66.25 96 LYS A C 1
ATOM 738 O O . LYS A 1 96 ? -22.254 6.288 24.525 1.00 66.25 96 LYS A O 1
ATOM 743 N N . LYS A 1 97 ? -23.008 8.254 25.311 1.00 50.16 97 LYS A N 1
ATOM 744 C CA . LYS A 1 97 ? -24.461 7.988 25.430 1.00 50.16 97 LYS A CA 1
ATOM 745 C C . LYS A 1 97 ? -25.163 7.467 24.156 1.00 50.16 97 LYS A C 1
ATOM 747 O O . LYS A 1 97 ? -26.372 7.276 24.158 1.00 50.16 97 LYS A O 1
ATOM 752 N N . LYS A 1 98 ? -24.439 7.237 23.051 1.00 48.59 98 LYS A N 1
ATOM 753 C CA . LYS A 1 98 ? -24.975 6.703 21.784 1.00 48.59 98 LYS A CA 1
ATOM 754 C C . LYS A 1 98 ? -25.139 5.180 21.785 1.00 48.59 98 LYS A C 1
ATOM 756 O O . LYS A 1 98 ? -25.253 4.582 20.723 1.00 48.59 98 LYS A O 1
ATOM 761 N N . MET A 1 99 ? -25.245 4.553 22.951 1.00 46.84 99 MET A N 1
ATOM 762 C CA . MET A 1 99 ? -26.010 3.317 23.025 1.00 46.84 99 MET A CA 1
ATOM 763 C C . MET A 1 99 ? -27.465 3.697 22.743 1.00 46.84 99 MET A C 1
ATOM 765 O O . MET A 1 99 ? -28.143 4.245 23.609 1.00 46.84 99 MET A O 1
ATOM 769 N N . VAL A 1 100 ? -27.921 3.522 21.500 1.00 48.91 100 VAL A N 1
ATOM 770 C CA . VAL A 1 100 ? -29.307 3.784 21.082 1.00 48.91 100 VAL A CA 1
ATOM 771 C C . VAL A 1 100 ? -30.224 2.831 21.848 1.00 48.91 100 VAL A C 1
ATOM 773 O O . VAL A 1 100 ? -30.606 1.780 21.350 1.00 48.91 100 VAL A O 1
ATOM 776 N N . LYS A 1 101 ? -30.549 3.172 23.095 1.00 40.56 101 LYS A N 1
ATOM 777 C CA . LYS A 1 101 ? -31.358 2.330 23.980 1.00 40.56 101 LYS A CA 1
ATOM 778 C C . LYS A 1 101 ? -32.619 3.015 24.496 1.00 40.56 101 LYS A C 1
ATOM 780 O O . LYS A 1 101 ? -33.297 2.464 25.350 1.00 40.56 101 LYS A O 1
ATOM 785 N N . GLN A 1 102 ? -33.000 4.170 23.942 1.00 38.25 102 GLN A N 1
ATOM 786 C CA . GLN A 1 102 ? -34.229 4.851 24.381 1.00 38.25 102 GLN A CA 1
ATOM 787 C C . GLN A 1 102 ? -35.063 5.540 23.292 1.00 38.25 102 GLN A C 1
ATOM 789 O O . GLN A 1 102 ? -36.138 6.043 23.595 1.00 38.25 102 GLN A O 1
ATOM 794 N N . GLY A 1 103 ? -34.634 5.526 22.024 1.00 39.25 103 GLY A N 1
ATOM 795 C CA . GLY A 1 103 ? -35.403 6.141 20.928 1.00 39.25 103 GLY A CA 1
ATOM 796 C C . GLY A 1 103 ? -36.420 5.207 20.262 1.00 39.25 103 GLY A C 1
ATOM 797 O O . GLY A 1 103 ? -37.517 5.635 19.918 1.00 39.25 103 GLY A O 1
ATOM 798 N N . LEU A 1 104 ? -36.085 3.919 20.102 1.00 38.44 104 LEU A N 1
ATOM 799 C CA . LEU A 1 104 ? -36.935 2.990 19.345 1.00 38.44 104 LEU A CA 1
ATOM 800 C C . LEU A 1 104 ? -38.103 2.424 20.167 1.00 38.44 104 LEU A C 1
ATOM 802 O O . LEU A 1 104 ? -39.171 2.188 19.615 1.00 38.44 104 LEU A O 1
ATOM 806 N N . LEU A 1 105 ? -37.936 2.262 21.486 1.00 40.16 105 LEU A N 1
ATOM 807 C CA . LEU A 1 105 ? -39.026 1.827 22.371 1.00 40.16 105 LEU A CA 1
ATOM 808 C C . LEU A 1 105 ? -40.084 2.926 22.561 1.00 40.16 105 LEU A C 1
ATOM 810 O O . LEU A 1 105 ? -41.267 2.619 22.650 1.00 40.16 105 LEU A O 1
ATOM 814 N N . ALA A 1 106 ? -39.683 4.202 22.536 1.00 40.62 106 ALA A N 1
ATOM 815 C CA . ALA A 1 106 ? -40.619 5.325 22.566 1.00 40.62 106 ALA A CA 1
ATOM 816 C C . ALA A 1 106 ? -41.387 5.470 21.238 1.00 40.62 106 ALA A C 1
ATOM 818 O O . ALA A 1 106 ? -42.585 5.729 21.248 1.00 40.62 106 ALA A O 1
ATOM 819 N N . ALA A 1 107 ? -40.736 5.238 20.092 1.00 42.44 107 ALA A N 1
ATOM 820 C CA . ALA A 1 107 ? -41.403 5.258 18.787 1.00 42.44 107 ALA A CA 1
ATOM 821 C C . ALA A 1 107 ? -42.335 4.047 18.569 1.00 42.44 107 ALA A C 1
ATOM 823 O O . ALA A 1 107 ? -43.402 4.189 17.970 1.00 42.44 107 ALA A O 1
ATOM 824 N N . ALA A 1 108 ? -41.978 2.871 19.097 1.00 42.50 108 ALA A N 1
ATOM 825 C CA . ALA A 1 108 ? -42.845 1.691 19.093 1.00 42.50 108 ALA A CA 1
ATOM 826 C C . ALA A 1 108 ? -44.071 1.866 20.012 1.00 42.50 108 ALA A C 1
ATOM 828 O O . ALA A 1 108 ? -45.167 1.449 19.655 1.00 42.50 108 ALA A O 1
ATOM 829 N N . ALA A 1 109 ? -43.919 2.548 21.154 1.00 42.62 109 ALA A N 1
ATOM 830 C CA . ALA A 1 109 ? -45.043 2.880 22.031 1.00 42.62 109 ALA A CA 1
ATOM 831 C C . ALA A 1 109 ? -45.972 3.953 21.425 1.00 42.62 109 ALA A C 1
ATOM 833 O O . ALA A 1 109 ? -47.189 3.854 21.556 1.00 42.62 109 ALA A O 1
ATOM 834 N N . SER A 1 110 ? -45.421 4.940 20.708 1.00 42.41 110 SER A N 1
ATOM 835 C CA . SER A 1 110 ? -46.208 6.013 20.073 1.00 42.41 110 SER A CA 1
ATOM 836 C C . SER A 1 110 ? -46.897 5.600 18.765 1.00 42.41 110 SER A C 1
ATOM 838 O O . SER A 1 110 ? -47.881 6.223 18.378 1.00 42.41 110 SER A O 1
ATOM 840 N N . SER A 1 111 ? -46.420 4.553 18.082 1.00 41.47 111 SER A N 1
ATOM 841 C CA . SER A 1 111 ? -47.052 4.023 16.857 1.00 41.47 111 SER A CA 1
ATOM 842 C C . SER A 1 111 ? -48.172 3.012 17.126 1.00 41.47 111 SER A C 1
ATOM 844 O O . SER A 1 111 ? -48.973 2.743 16.235 1.00 41.47 111 SER A O 1
ATOM 846 N N . ALA A 1 112 ? -48.298 2.512 18.359 1.00 38.88 112 ALA A N 1
ATOM 847 C CA . ALA A 1 112 ? -49.402 1.644 18.770 1.00 38.88 112 ALA A CA 1
ATOM 848 C C . ALA A 1 112 ? -50.714 2.405 19.067 1.00 38.88 112 ALA A C 1
ATOM 850 O O . ALA A 1 112 ? -51.737 1.776 19.328 1.00 38.88 112 ALA A O 1
ATOM 851 N N . ALA A 1 113 ? -50.707 3.745 19.025 1.00 35.97 113 ALA A N 1
ATOM 852 C CA . ALA A 1 113 ? -51.822 4.579 19.479 1.00 35.97 113 ALA A CA 1
ATOM 853 C C . ALA A 1 113 ? -52.711 5.178 18.368 1.00 35.97 113 ALA A C 1
ATOM 855 O O . ALA A 1 113 ? -53.558 6.003 18.689 1.00 35.97 113 ALA A O 1
ATOM 856 N N . ASN A 1 114 ? -52.578 4.792 17.091 1.00 33.12 114 ASN A N 1
ATOM 857 C CA . ASN A 1 114 ? -53.528 5.225 16.049 1.00 33.12 114 ASN A CA 1
ATOM 858 C C . ASN A 1 114 ? -53.628 4.245 14.863 1.00 33.12 114 ASN A C 1
ATOM 860 O O . ASN A 1 114 ? -52.756 4.256 13.993 1.00 33.12 114 ASN A O 1
ATOM 864 N N . PRO A 1 115 ? -54.711 3.451 14.758 1.00 31.91 115 PRO A N 1
ATOM 865 C CA . PRO A 1 115 ? -55.061 2.735 13.539 1.00 31.91 115 PRO A CA 1
ATOM 866 C C . PRO A 1 115 ? -56.353 3.307 12.924 1.00 31.91 115 PRO A C 1
ATOM 868 O O . PRO A 1 115 ? -57.444 3.000 13.391 1.00 31.91 115 PRO A O 1
ATOM 871 N N . ALA A 1 116 ? -56.231 4.153 11.894 1.00 26.00 116 ALA A N 1
ATOM 872 C CA . ALA A 1 116 ? -57.308 4.643 11.008 1.00 26.00 116 ALA A CA 1
ATOM 873 C C . ALA A 1 116 ? -56.691 5.717 10.077 1.00 26.00 116 ALA A C 1
ATOM 875 O O . ALA A 1 116 ? -56.024 6.603 10.591 1.00 26.00 116 ALA A O 1
ATOM 876 N N . ILE A 1 117 ? -56.790 5.776 8.744 1.00 28.53 117 ILE A N 1
ATOM 877 C CA . ILE A 1 117 ? -57.722 5.253 7.737 1.00 28.53 117 ILE A CA 1
ATOM 878 C C . ILE A 1 117 ? -57.017 5.278 6.354 1.00 28.53 117 ILE A C 1
ATOM 880 O O . ILE A 1 117 ? -56.236 6.177 6.060 1.00 28.53 117 ILE A O 1
ATOM 884 N N . ALA A 1 118 ? -57.332 4.250 5.559 1.00 25.09 118 ALA A N 1
ATOM 885 C CA . ALA A 1 118 ? -57.386 4.071 4.098 1.00 25.09 118 ALA A CA 1
ATOM 886 C C . ALA A 1 118 ? -56.656 5.001 3.086 1.00 25.09 118 ALA A C 1
ATOM 888 O O . ALA A 1 118 ? -56.890 6.199 2.987 1.00 25.09 118 ALA A O 1
ATOM 889 N N . SER A 1 119 ? -55.888 4.319 2.225 1.00 28.02 119 SER A N 1
ATOM 890 C CA . SER A 1 119 ? -55.764 4.397 0.750 1.00 28.02 119 SER A CA 1
ATOM 891 C C . SER A 1 119 ? -56.649 5.354 -0.074 1.00 28.02 119 SER A C 1
ATOM 893 O O . SER A 1 119 ? -57.864 5.280 0.068 1.00 28.02 119 SER A O 1
ATOM 895 N N . THR A 1 120 ? -56.050 6.017 -1.089 1.00 24.53 120 THR A N 1
ATOM 896 C CA . THR A 1 120 ? -56.531 6.070 -2.505 1.00 24.53 120 THR A CA 1
ATOM 897 C C . THR A 1 120 ? -55.563 6.796 -3.471 1.00 24.53 120 THR A C 1
ATOM 899 O O . THR A 1 120 ? -55.176 7.932 -3.232 1.00 24.53 120 THR A O 1
ATOM 902 N N . SER A 1 121 ? -55.197 6.084 -4.549 1.00 25.77 121 SER A N 1
ATOM 903 C CA . SER A 1 121 ? -55.015 6.467 -5.974 1.00 25.77 121 SER A CA 1
ATOM 904 C C . SER A 1 121 ? -54.540 7.866 -6.440 1.00 25.77 121 SER A C 1
ATOM 906 O O . SER A 1 121 ? -55.225 8.861 -6.249 1.00 25.77 121 SER A O 1
ATOM 908 N N . ALA A 1 122 ? -53.447 7.832 -7.222 1.00 25.00 122 ALA A N 1
ATOM 909 C CA . ALA A 1 122 ? -53.193 8.414 -8.560 1.00 25.00 122 ALA A CA 1
ATOM 910 C C . ALA A 1 122 ? -53.747 9.798 -8.976 1.00 25.00 122 ALA A C 1
ATOM 912 O O . ALA A 1 122 ? -54.955 9.949 -9.113 1.00 25.00 122 ALA A O 1
ATOM 913 N N . SER A 1 123 ? -52.838 10.692 -9.411 1.00 23.53 123 SER A N 1
ATOM 914 C CA . SER A 1 123 ? -52.898 11.425 -10.702 1.00 23.53 123 SER A CA 1
ATOM 915 C C . SER A 1 123 ? -51.722 12.411 -10.867 1.00 23.53 123 SER A C 1
ATOM 917 O O . SER A 1 123 ? -51.480 13.227 -9.979 1.00 23.53 123 SER A O 1
ATOM 919 N N . GLU A 1 124 ? -51.027 12.367 -12.012 1.00 23.66 124 GLU A N 1
ATOM 920 C CA . GLU A 1 124 ? -50.236 13.493 -12.560 1.00 23.66 124 GLU A CA 1
ATOM 921 C C . GLU A 1 124 ? -51.171 14.660 -12.966 1.00 23.66 124 GLU A C 1
ATOM 923 O O . GLU A 1 124 ? -52.371 14.420 -13.141 1.00 23.66 124 GLU A O 1
ATOM 928 N N . PRO A 1 125 ? -50.680 15.913 -13.123 1.00 26.66 125 PRO A N 1
ATOM 929 C CA . PRO A 1 125 ? -50.176 16.347 -14.442 1.00 26.66 125 PRO A CA 1
ATOM 930 C C . PRO A 1 125 ? -49.029 17.397 -14.418 1.00 26.66 125 PRO A C 1
ATOM 932 O O . PRO A 1 125 ? -48.850 18.165 -13.476 1.00 26.66 125 PRO A O 1
ATOM 935 N N . THR A 1 126 ? -48.282 17.472 -15.521 1.00 20.45 126 THR A N 1
ATOM 936 C CA . THR A 1 126 ? -47.511 18.648 -16.000 1.00 20.45 126 THR A CA 1
ATOM 937 C C . THR A 1 126 ? -48.322 19.354 -17.113 1.00 20.45 126 THR A C 1
ATOM 939 O O . THR A 1 126 ? -49.343 18.798 -17.520 1.00 20.45 126 THR A O 1
ATOM 942 N N . PRO A 1 127 ? -47.878 20.451 -17.772 1.00 36.00 127 PRO A N 1
ATOM 943 C CA . PRO A 1 127 ? -47.103 21.642 -17.371 1.00 36.00 127 PRO A CA 1
ATOM 944 C C . PRO A 1 127 ? -47.811 22.967 -17.791 1.00 36.00 127 PRO A C 1
ATOM 946 O O . PRO A 1 127 ? -48.724 22.952 -18.613 1.00 36.00 127 PRO A O 1
ATOM 949 N N . THR A 1 128 ? -47.360 24.150 -17.339 1.00 22.23 128 THR A N 1
ATOM 950 C CA . THR A 1 128 ? -47.515 25.399 -18.134 1.00 22.23 128 THR A CA 1
ATOM 951 C C . THR A 1 128 ? -46.495 26.480 -17.761 1.00 22.23 128 THR A C 1
ATOM 953 O O . THR A 1 128 ? -46.093 26.628 -16.612 1.00 22.23 128 THR A O 1
ATOM 956 N N . THR A 1 129 ? -46.060 27.187 -18.798 1.00 21.59 129 THR A N 1
ATOM 957 C CA . THR A 1 129 ? -44.995 28.190 -18.932 1.00 21.59 129 THR A CA 1
ATOM 958 C C . THR A 1 129 ? -45.401 29.632 -18.581 1.00 21.59 129 THR A C 1
ATOM 960 O O . THR A 1 129 ? -46.582 29.946 -18.512 1.00 21.59 129 THR A O 1
ATOM 963 N N . SER A 1 130 ? -44.354 30.476 -18.517 1.00 24.47 130 SER A N 1
ATOM 964 C CA . SER A 1 130 ? -44.236 31.921 -18.835 1.00 24.47 130 SER A CA 1
ATOM 965 C C . SER A 1 130 ? -44.421 32.999 -17.744 1.00 24.47 130 SER A C 1
ATOM 967 O O . SER A 1 130 ? -45.534 33.404 -17.439 1.00 24.47 130 SER A O 1
ATOM 969 N N . ASP A 1 131 ? -43.266 33.502 -17.276 1.00 21.67 131 ASP A N 1
ATOM 970 C CA . ASP A 1 131 ? -42.650 34.802 -17.647 1.00 21.67 131 ASP A CA 1
ATOM 971 C C . ASP A 1 131 ? -42.883 36.082 -16.804 1.00 21.67 131 ASP A C 1
ATOM 973 O O . ASP A 1 131 ? -44.008 36.473 -16.504 1.00 21.67 131 ASP A O 1
ATOM 977 N N . SER A 1 132 ? -41.757 36.795 -16.598 1.00 24.66 132 SER A N 1
ATOM 978 C CA . SER A 1 132 ? -41.558 38.225 -16.255 1.00 24.66 132 SER A CA 1
ATOM 979 C C . SER A 1 132 ? -42.032 38.717 -14.865 1.00 24.66 132 SER A C 1
ATOM 981 O O . SER A 1 132 ? -43.034 38.263 -14.345 1.00 24.66 132 SER A O 1
ATOM 983 N N . SER A 1 133 ? -41.441 39.688 -14.157 1.00 22.83 133 SER A N 1
ATOM 984 C CA . SER A 1 133 ? -40.236 40.527 -14.256 1.00 22.83 133 SER A CA 1
ATOM 985 C C . SER A 1 133 ? -40.127 41.366 -12.950 1.00 22.83 133 SER A C 1
ATOM 9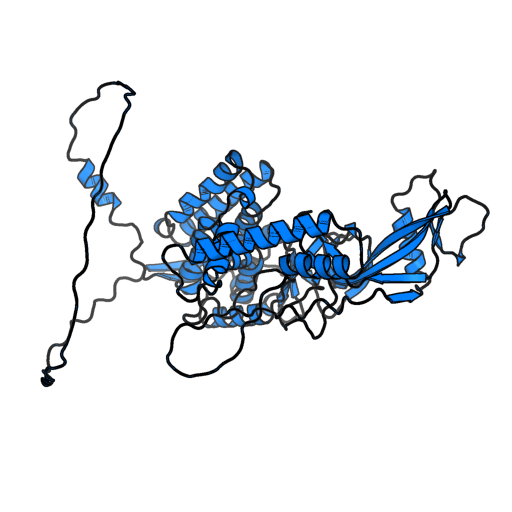87 O O . SER A 1 133 ? -41.100 41.458 -12.210 1.00 22.83 133 SER A O 1
ATOM 989 N N . GLN A 1 134 ? -38.978 42.035 -12.745 1.00 25.31 134 GLN A N 1
ATOM 990 C CA . GLN A 1 134 ? -38.754 43.269 -11.945 1.00 25.31 134 GLN A CA 1
ATOM 991 C C . GLN A 1 134 ? -38.126 43.188 -10.529 1.00 25.31 134 GLN A C 1
ATOM 993 O O . GLN A 1 134 ? -38.760 42.872 -9.529 1.00 25.31 134 GLN A O 1
ATOM 998 N N . PHE A 1 135 ? -36.860 43.634 -10.480 1.00 22.61 135 PHE A N 1
ATOM 999 C CA . PHE A 1 135 ? -36.239 44.435 -9.406 1.00 22.61 135 PHE A CA 1
ATOM 1000 C C . PHE A 1 135 ? -36.743 45.899 -9.470 1.00 22.61 135 PHE A C 1
ATOM 1002 O O . PHE A 1 135 ? -37.137 46.323 -10.561 1.00 22.61 135 PHE A O 1
ATOM 1009 N N . PRO A 1 136 ? -36.726 46.688 -8.367 1.00 30.09 136 PRO A N 1
ATOM 1010 C CA . PRO A 1 136 ? -35.603 47.623 -8.076 1.00 30.09 136 PRO A CA 1
ATOM 1011 C C . PRO A 1 136 ? -35.289 47.807 -6.556 1.00 30.09 136 PRO A C 1
ATOM 1013 O O . PRO A 1 136 ? -36.151 47.584 -5.715 1.00 30.09 136 PRO A O 1
ATOM 1016 N N . THR A 1 137 ? -34.039 47.974 -6.090 1.00 20.61 137 THR A N 1
ATOM 1017 C CA . THR A 1 137 ? -33.124 49.157 -6.010 1.00 20.61 137 THR A CA 1
ATOM 1018 C C . THR A 1 137 ? -33.407 50.185 -4.892 1.00 20.61 137 THR A C 1
ATOM 1020 O O . THR A 1 137 ? -34.456 50.816 -4.906 1.00 20.61 137 THR A O 1
ATOM 1023 N N . ASN A 1 138 ? -32.410 50.397 -4.006 1.00 24.44 138 ASN A N 1
ATOM 1024 C CA . ASN A 1 138 ? -31.878 51.663 -3.418 1.00 24.44 138 ASN A CA 1
ATOM 1025 C C . ASN A 1 138 ? -31.474 51.493 -1.940 1.00 24.44 138 ASN A C 1
ATOM 1027 O O . ASN A 1 138 ? -32.063 50.689 -1.234 1.00 24.44 138 ASN A O 1
ATOM 1031 N N . ALA A 1 139 ? -30.618 52.302 -1.316 1.00 22.88 139 ALA A N 1
ATOM 1032 C CA . ALA A 1 139 ? -29.382 53.029 -1.627 1.00 22.88 139 ALA A CA 1
ATOM 1033 C C . ALA A 1 139 ? -28.962 53.700 -0.290 1.00 22.88 139 ALA A C 1
ATOM 1035 O O . ALA A 1 139 ? -29.774 53.869 0.615 1.00 22.88 139 ALA A O 1
ATOM 1036 N N . GLN A 1 140 ? -27.677 54.022 -0.169 1.00 24.22 140 GLN A N 1
ATOM 1037 C CA . GLN A 1 140 ? -26.916 54.484 1.005 1.00 24.22 140 GLN A CA 1
ATOM 1038 C C . GLN A 1 140 ? -27.404 55.771 1.715 1.00 24.22 140 GLN A C 1
ATOM 1040 O O . GLN A 1 140 ? -27.893 56.682 1.056 1.00 24.22 140 GLN A O 1
ATOM 1045 N N . SER A 1 141 ? -27.046 55.933 3.006 1.00 23.00 141 SER A N 1
ATOM 1046 C CA . SER A 1 141 ? -26.544 57.221 3.543 1.00 23.00 141 SER A CA 1
ATOM 1047 C C . SER A 1 141 ? -25.709 57.095 4.844 1.00 23.00 141 SER A C 1
ATOM 1049 O O . SER A 1 141 ? -26.206 56.621 5.861 1.00 23.00 141 SER A O 1
ATOM 1051 N N . SER A 1 142 ? -24.448 57.547 4.756 1.00 24.17 142 SER A N 1
ATOM 1052 C CA . SER A 1 142 ? -23.588 58.310 5.703 1.00 24.17 142 SER A CA 1
ATOM 1053 C C . SER A 1 142 ? -23.561 58.099 7.242 1.00 24.17 142 SER A C 1
ATOM 1055 O O . SER A 1 142 ? -24.567 58.205 7.931 1.00 24.17 142 SER A O 1
ATOM 1057 N N . ALA A 1 143 ? -22.323 57.973 7.758 1.00 22.34 143 ALA A N 1
ATOM 1058 C CA . ALA A 1 143 ? -21.814 58.032 9.154 1.00 22.34 143 ALA A CA 1
ATOM 1059 C C . ALA A 1 143 ? -21.809 59.484 9.754 1.00 22.34 143 ALA A C 1
ATOM 1061 O O . ALA A 1 143 ? -22.360 60.342 9.061 1.00 22.34 143 ALA A O 1
ATOM 1062 N N . PRO A 1 144 ? -21.156 59.867 10.905 1.00 29.55 144 PRO A N 1
ATOM 1063 C CA . PRO A 1 144 ? -20.262 59.143 11.855 1.00 29.55 144 PRO A CA 1
ATOM 1064 C C . PRO A 1 144 ? -20.357 59.529 13.386 1.00 29.55 144 PRO A C 1
ATOM 1066 O O . PRO A 1 144 ? -21.180 60.349 13.772 1.00 29.55 144 PRO A O 1
ATOM 1069 N N . LEU A 1 145 ? -19.411 59.001 14.209 1.00 23.44 145 LEU A N 1
ATOM 1070 C CA . LEU A 1 145 ? -18.991 59.387 15.600 1.00 23.44 145 LEU A CA 1
ATOM 1071 C C . LEU A 1 145 ? -19.917 58.897 16.753 1.00 23.44 145 LEU A C 1
ATOM 1073 O O . LEU A 1 145 ? -21.098 58.694 16.546 1.00 23.44 145 LEU A O 1
ATOM 1077 N N . ASP A 1 146 ? -19.524 58.610 18.001 1.00 23.56 146 ASP A N 1
ATOM 1078 C CA . ASP A 1 146 ? -18.371 58.943 18.839 1.00 23.56 146 ASP A CA 1
ATOM 1079 C C . ASP A 1 146 ? -18.234 57.905 19.986 1.00 23.56 146 ASP A C 1
ATOM 1081 O O . ASP A 1 146 ? -19.179 57.203 20.360 1.00 23.56 146 ASP A O 1
ATOM 1085 N N . LYS A 1 147 ? -17.038 57.833 20.569 1.00 27.19 147 LYS A N 1
ATOM 1086 C CA . LYS A 1 147 ? -16.661 57.052 21.748 1.00 27.19 147 LYS A CA 1
ATOM 1087 C C . LYS A 1 147 ? -17.377 57.561 23.005 1.00 27.19 147 LYS A C 1
ATOM 1089 O O . LYS A 1 147 ? -17.337 58.742 23.318 1.00 27.19 147 LYS A O 1
ATOM 1094 N N . SER A 1 148 ? -17.888 56.640 23.821 1.00 22.52 148 SER A N 1
ATOM 1095 C CA . SER A 1 148 ? -17.686 56.577 25.283 1.00 22.52 148 SER A CA 1
ATOM 1096 C C . SER A 1 148 ? -18.791 55.752 25.941 1.00 22.52 148 SER A C 1
ATOM 1098 O O . SER A 1 148 ? -19.972 56.006 25.736 1.00 22.52 148 SER A O 1
ATOM 1100 N N . ARG A 1 149 ? -18.420 54.817 26.824 1.00 26.72 149 ARG A N 1
ATOM 1101 C CA . ARG A 1 149 ? -18.879 54.841 28.224 1.00 26.72 149 ARG A CA 1
ATOM 1102 C C . ARG A 1 149 ? -18.351 53.660 29.036 1.00 26.72 149 ARG A C 1
ATOM 1104 O O . ARG A 1 149 ? -18.716 52.515 28.829 1.00 26.72 149 ARG A O 1
ATOM 1111 N N . LYS A 1 150 ? -17.596 54.060 30.060 1.00 26.66 150 LYS A N 1
ATOM 1112 C CA . LYS A 1 150 ? -17.732 53.666 31.467 1.00 26.66 150 LYS A CA 1
ATOM 1113 C C . LYS A 1 150 ? -17.623 52.178 31.788 1.00 26.66 150 LYS A C 1
ATOM 1115 O O . LYS A 1 150 ? -18.592 51.427 31.759 1.00 26.66 150 LYS A O 1
ATOM 1120 N N . GLY A 1 151 ? -16.448 51.851 32.322 1.00 27.69 151 GLY A N 1
ATOM 1121 C CA . GLY A 1 151 ? -16.306 50.784 33.292 1.00 27.69 151 GLY A CA 1
ATOM 1122 C C . GLY A 1 151 ? -17.287 50.942 34.456 1.00 27.69 151 GLY A C 1
ATOM 1123 O O . GLY A 1 151 ? -17.538 52.038 34.964 1.00 27.69 151 GLY A O 1
ATOM 1124 N N . LYS A 1 152 ? -17.817 49.804 34.883 1.00 27.67 152 LYS A N 1
ATOM 1125 C CA . LYS A 1 152 ? -18.315 49.576 36.232 1.00 27.67 152 LYS A CA 1
ATOM 1126 C C . LYS A 1 152 ? -17.817 48.203 36.643 1.00 27.67 152 LYS A C 1
ATOM 1128 O O . LYS A 1 152 ? -18.336 47.188 36.193 1.00 27.67 152 LYS A O 1
ATOM 1133 N N . GLY A 1 153 ? -16.795 48.198 37.492 1.00 27.52 153 GLY A N 1
ATOM 1134 C CA . GLY A 1 153 ? -16.506 47.036 38.310 1.00 27.52 153 GLY A CA 1
ATOM 1135 C C . GLY A 1 153 ? -17.718 46.731 39.186 1.00 27.52 153 GLY A C 1
ATOM 1136 O O . GLY A 1 153 ? -18.351 47.646 39.722 1.00 27.52 153 GLY A O 1
ATOM 1137 N N . LYS A 1 154 ? -18.033 45.448 39.337 1.00 28.42 154 LYS A N 1
ATOM 1138 C CA . LYS A 1 154 ? -18.771 44.963 40.495 1.00 28.42 154 LYS A CA 1
ATOM 1139 C C . LYS A 1 154 ? -18.107 43.707 41.039 1.00 28.42 154 LYS A C 1
ATOM 1141 O O . LYS A 1 154 ? -17.747 42.790 40.312 1.00 28.42 154 LYS A O 1
ATOM 1146 N N . ALA A 1 155 ? -17.907 43.809 42.343 1.00 27.55 155 ALA A N 1
ATOM 1147 C CA . ALA A 1 155 ? -17.313 42.896 43.285 1.00 27.55 155 ALA A CA 1
ATOM 1148 C C . ALA A 1 155 ? -17.801 41.445 43.191 1.00 27.55 155 ALA A C 1
ATOM 1150 O O . ALA A 1 155 ? -18.950 41.168 42.858 1.00 27.55 155 ALA A O 1
ATOM 1151 N N . LYS A 1 156 ? -16.886 40.560 43.608 1.00 30.17 156 LYS A N 1
ATOM 1152 C CA . LYS A 1 156 ? -17.119 39.211 44.131 1.00 30.17 156 LYS A CA 1
ATOM 1153 C C . LYS A 1 156 ? -18.420 39.125 44.931 1.00 30.17 156 LYS A C 1
ATOM 1155 O O . LYS A 1 156 ? -18.555 39.808 45.945 1.00 30.17 156 LYS A O 1
ATOM 1160 N N . GLN A 1 157 ? -19.270 38.179 44.554 1.00 29.00 157 GLN A N 1
ATOM 1161 C CA . GLN A 1 157 ? -20.191 37.535 45.477 1.00 29.00 157 GLN A CA 1
ATOM 1162 C C . GLN A 1 157 ? -19.890 36.034 45.462 1.00 29.00 157 GLN A C 1
ATOM 1164 O O . GLN A 1 157 ? -19.629 35.442 44.417 1.00 29.00 157 GLN A O 1
ATOM 1169 N N . LYS A 1 158 ? -19.756 35.510 46.674 1.00 30.50 158 LYS A N 1
ATOM 1170 C CA . LYS A 1 158 ? -19.402 34.148 47.061 1.00 30.50 158 LYS A CA 1
ATOM 1171 C C . LYS A 1 158 ? -20.725 33.399 47.308 1.00 30.50 158 LYS A C 1
ATOM 1173 O O . LYS A 1 158 ? -21.695 34.067 47.652 1.00 30.50 158 LYS A O 1
ATOM 1178 N N . ASP A 1 159 ? -20.685 32.071 47.193 1.00 28.66 159 ASP A N 1
ATOM 1179 C CA . ASP A 1 159 ? -21.793 31.095 47.310 1.00 28.66 159 ASP A CA 1
ATOM 1180 C C . ASP A 1 159 ? -22.616 30.978 46.003 1.00 28.66 159 ASP A C 1
ATOM 1182 O O . ASP A 1 159 ? -22.992 31.980 45.414 1.00 28.66 159 ASP A O 1
ATOM 1186 N N . ASP A 1 160 ? -22.791 29.816 45.364 1.00 30.11 160 ASP A N 1
ATOM 1187 C CA . ASP A 1 160 ? -23.111 28.496 45.908 1.00 30.11 160 ASP A CA 1
ATOM 1188 C C . ASP A 1 160 ? -22.322 27.337 45.265 1.00 30.11 160 ASP A C 1
ATOM 1190 O O . ASP A 1 160 ? -21.905 27.374 44.107 1.00 30.11 160 ASP A O 1
ATOM 1194 N N . LYS A 1 161 ? -22.135 26.267 46.048 1.00 37.06 161 LYS A N 1
ATOM 1195 C CA . LYS A 1 161 ? -21.632 24.965 45.586 1.00 37.06 161 LYS A CA 1
ATOM 1196 C C . LYS A 1 161 ? -22.584 24.388 44.533 1.00 37.06 161 LYS A C 1
ATOM 1198 O O . LYS A 1 161 ? -23.666 23.921 44.878 1.00 37.06 161 LYS A O 1
ATOM 1203 N N . GLU A 1 162 ? -22.142 24.344 43.279 1.00 31.41 162 GLU A N 1
ATOM 1204 C CA . GLU A 1 162 ? -22.770 23.510 42.253 1.00 31.41 162 GLU A CA 1
ATOM 1205 C C . GLU A 1 162 ? -22.851 22.048 42.737 1.00 31.41 162 GLU A C 1
ATOM 1207 O O . GLU A 1 162 ? -21.866 21.515 43.272 1.00 31.41 162 GLU A O 1
ATOM 1212 N N . PRO A 1 163 ? -24.001 21.372 42.569 1.00 35.66 163 PRO A N 1
ATOM 1213 C CA . PRO A 1 163 ? -24.108 19.961 42.884 1.00 35.66 163 PRO A CA 1
ATOM 1214 C C . PRO A 1 163 ? -23.178 19.185 41.948 1.00 35.66 163 PRO A C 1
ATOM 1216 O O . PRO A 1 163 ? -23.168 19.390 40.733 1.00 35.66 163 PRO A O 1
ATOM 1219 N N . LYS A 1 164 ? -22.368 18.294 42.532 1.00 37.22 164 LYS A N 1
ATOM 1220 C CA . LYS A 1 164 ? -21.537 17.345 41.788 1.00 37.22 164 LYS A CA 1
ATOM 1221 C C . LYS A 1 164 ? -22.435 16.616 40.787 1.00 37.22 164 LYS A C 1
ATOM 1223 O O . LYS A 1 164 ? -23.312 15.871 41.204 1.00 37.22 164 LYS A O 1
ATOM 1228 N N . LYS A 1 165 ? -22.206 16.838 39.488 1.00 37.94 165 LYS A N 1
ATOM 1229 C CA . LYS A 1 165 ? -22.770 16.020 38.408 1.00 37.94 165 LYS A CA 1
ATOM 1230 C C . LYS A 1 165 ? -22.501 14.554 38.740 1.00 37.94 165 LYS A C 1
ATOM 1232 O O . LYS A 1 165 ? -21.336 14.151 38.795 1.00 37.94 165 LYS A O 1
ATOM 1237 N N . ASP A 1 166 ? -23.562 13.791 38.977 1.00 43.50 166 ASP A N 1
ATOM 1238 C CA . ASP A 1 166 ? -23.494 12.340 39.090 1.00 43.50 166 ASP A CA 1
ATOM 1239 C C . ASP A 1 166 ? -22.771 11.799 37.851 1.00 43.50 166 ASP A C 1
ATOM 1241 O O . ASP A 1 166 ? -23.125 12.128 36.715 1.00 43.50 166 ASP A O 1
ATOM 1245 N N . LYS A 1 167 ? -21.685 11.046 38.064 1.00 50.16 167 LYS A N 1
ATOM 1246 C CA . LYS A 1 167 ? -20.922 10.436 36.972 1.00 50.16 167 LYS A CA 1
ATOM 1247 C C . LYS A 1 167 ? -21.841 9.435 36.272 1.00 50.16 167 LYS A C 1
ATOM 1249 O O . LYS A 1 167 ? -22.239 8.443 36.876 1.00 50.16 167 LYS A O 1
ATOM 1254 N N . GLU A 1 168 ? -22.208 9.741 35.028 1.00 50.81 168 GLU A N 1
ATOM 1255 C CA . GLU A 1 168 ? -23.026 8.870 34.180 1.00 50.81 168 GLU A CA 1
ATOM 1256 C C . GLU A 1 168 ? -22.378 7.473 34.059 1.00 50.81 168 GLU A C 1
ATOM 1258 O O . GLU A 1 168 ? -21.148 7.374 34.088 1.00 50.81 168 GLU A O 1
ATOM 1263 N N . PRO A 1 169 ? -23.175 6.393 33.944 1.00 58.38 169 PRO A N 1
ATOM 1264 C CA . PRO A 1 169 ? -22.652 5.032 33.923 1.00 58.38 169 PRO A CA 1
ATOM 1265 C C . PRO A 1 169 ? -21.772 4.811 32.688 1.00 58.38 169 PRO A C 1
ATOM 1267 O O . PRO A 1 169 ? -22.222 4.933 31.550 1.00 58.38 169 PRO A O 1
ATOM 1270 N N . GLU A 1 170 ? -20.508 4.488 32.939 1.00 76.19 170 GLU A N 1
ATOM 1271 C CA . GLU A 1 170 ? -19.515 4.146 31.928 1.00 76.19 170 GLU A CA 1
ATOM 1272 C C . GLU A 1 170 ? -19.799 2.740 31.390 1.00 76.19 170 GLU A C 1
ATOM 1274 O O . GLU A 1 170 ? -19.932 1.780 32.154 1.00 76.19 170 GLU A O 1
ATOM 1279 N N . TYR A 1 171 ? -19.928 2.610 30.070 1.00 85.88 171 TYR A N 1
ATOM 1280 C CA . TYR A 1 171 ? -20.048 1.301 29.444 1.00 85.88 171 TYR A CA 1
ATOM 1281 C C . TYR A 1 171 ? -18.672 0.648 29.405 1.00 85.88 171 TYR A C 1
ATOM 1283 O O . TYR A 1 171 ? -17.726 1.244 28.886 1.00 85.88 171 TYR A O 1
ATOM 1291 N N . THR A 1 172 ? -18.571 -0.580 29.911 1.00 89.75 172 THR A N 1
ATOM 1292 C CA . THR A 1 172 ? -17.333 -1.354 29.856 1.00 89.75 172 THR A CA 1
ATOM 1293 C C . THR A 1 172 ? -17.583 -2.772 29.363 1.00 89.75 172 THR A C 1
ATOM 1295 O O . THR A 1 172 ? -18.589 -3.395 29.709 1.00 89.75 172 THR A O 1
ATOM 1298 N N . LYS A 1 173 ? -16.673 -3.290 28.533 1.00 91.81 173 LYS A N 1
ATOM 1299 C CA . LYS A 1 173 ? -16.731 -4.669 28.029 1.00 91.81 173 LYS A CA 1
ATOM 1300 C C . LYS A 1 173 ? -15.331 -5.219 27.778 1.00 91.81 173 LYS A C 1
ATOM 1302 O O . LYS A 1 173 ? -14.487 -4.514 27.238 1.00 91.81 173 LYS A O 1
ATOM 1307 N N . ALA A 1 174 ? -15.090 -6.477 28.140 1.00 94.62 174 ALA A N 1
ATOM 1308 C CA . ALA A 1 174 ? -13.859 -7.172 27.772 1.00 94.62 174 ALA A CA 1
ATOM 1309 C C . ALA A 1 174 ? -13.869 -7.510 26.271 1.00 94.62 174 ALA A C 1
ATOM 1311 O O . ALA A 1 174 ? -14.826 -8.104 25.776 1.00 94.62 174 ALA A O 1
ATOM 1312 N N . VAL A 1 175 ? -12.811 -7.112 25.565 1.00 95.06 175 VAL A N 1
ATOM 1313 C CA . VAL A 1 175 ? -12.664 -7.188 24.107 1.00 95.06 175 VAL A CA 1
ATOM 1314 C C . VAL A 1 175 ? -11.373 -7.927 23.762 1.00 95.06 175 VAL A C 1
ATOM 1316 O O . VAL A 1 175 ? -10.298 -7.579 24.248 1.00 95.06 175 VAL A O 1
ATOM 1319 N N . SER A 1 176 ? -11.463 -8.928 22.894 1.00 95.88 176 SER A N 1
ATOM 1320 C CA . SER A 1 176 ? -10.337 -9.681 22.340 1.00 95.88 176 SER A CA 1
ATOM 1321 C C . SER A 1 176 ? -9.493 -8.826 21.395 1.00 95.88 176 SER A C 1
ATOM 1323 O O . SER A 1 176 ? -9.965 -8.363 20.350 1.00 95.88 176 SER A O 1
ATOM 1325 N N . LEU A 1 177 ? -8.205 -8.670 21.712 1.00 95.25 177 LEU A N 1
ATOM 1326 C CA . LEU A 1 177 ? -7.270 -7.928 20.858 1.00 95.25 177 LEU A CA 1
ATOM 1327 C C . LEU A 1 177 ? -6.981 -8.654 19.539 1.00 95.25 177 LEU A C 1
ATOM 1329 O O . LEU A 1 177 ? -6.771 -8.005 18.516 1.00 95.25 177 LEU A O 1
ATOM 1333 N N . VAL A 1 178 ? -7.038 -9.990 19.535 1.00 95.56 178 VAL A N 1
ATOM 1334 C CA . VAL A 1 178 ? -6.900 -10.796 18.311 1.00 95.56 178 VAL A CA 1
ATOM 1335 C C . VAL A 1 178 ? -8.059 -10.505 17.356 1.00 95.56 178 VAL A C 1
ATOM 1337 O O . VAL A 1 178 ? -7.830 -10.271 16.170 1.00 95.56 178 VAL A O 1
ATOM 1340 N N . THR A 1 179 ? -9.291 -10.432 17.872 1.00 95.56 179 THR A N 1
ATOM 1341 C CA . THR A 1 179 ? -10.474 -10.096 17.066 1.00 95.56 179 THR A CA 1
ATOM 1342 C C . THR A 1 179 ? -10.404 -8.659 16.546 1.00 95.56 179 THR A C 1
ATOM 1344 O O . THR A 1 179 ? -10.761 -8.398 15.399 1.00 95.56 179 THR A O 1
ATOM 1347 N N . MET A 1 180 ? -9.913 -7.713 17.354 1.00 96.44 180 MET A N 1
ATOM 1348 C CA . MET A 1 180 ? -9.743 -6.317 16.925 1.00 96.44 180 MET A CA 1
ATOM 1349 C C . MET A 1 180 ? -8.641 -6.144 15.880 1.00 96.44 180 MET A C 1
ATOM 1351 O O . MET A 1 180 ? -8.795 -5.336 14.959 1.00 96.44 180 MET A O 1
ATOM 1355 N N . LEU A 1 181 ? -7.563 -6.925 15.965 1.00 96.69 181 LEU A N 1
ATOM 1356 C CA . LEU A 1 181 ? -6.559 -6.973 14.910 1.00 96.69 181 LEU A CA 1
ATOM 1357 C C . LEU A 1 181 ? -7.156 -7.548 13.619 1.00 96.69 181 LEU A C 1
ATOM 1359 O O . LEU A 1 181 ? -6.974 -6.948 12.560 1.00 96.69 181 LEU A O 1
ATOM 1363 N N . GLU A 1 182 ? -7.926 -8.635 13.696 1.00 96.31 182 GLU A N 1
ATOM 1364 C CA . GLU A 1 182 ? -8.610 -9.202 12.526 1.00 96.31 182 GLU A CA 1
ATOM 1365 C C . GLU A 1 182 ? -9.601 -8.203 11.911 1.00 96.31 182 GLU A C 1
ATOM 1367 O O . GLU A 1 182 ? -9.612 -8.004 10.697 1.00 96.31 182 GLU A O 1
ATOM 1372 N N . ALA A 1 183 ? -10.356 -7.468 12.735 1.00 97.06 183 ALA A N 1
ATOM 1373 C CA . ALA A 1 183 ? -11.218 -6.386 12.263 1.00 97.06 183 ALA A CA 1
ATOM 1374 C C . ALA A 1 183 ? -10.417 -5.318 11.495 1.00 97.06 183 ALA A C 1
ATOM 1376 O O . ALA A 1 183 ? -10.862 -4.844 10.448 1.00 97.06 183 ALA A O 1
ATOM 1377 N N . SER A 1 184 ? -9.210 -4.976 11.956 1.00 97.62 184 SER A N 1
ATOM 1378 C CA . SER A 1 184 ? -8.330 -4.039 11.247 1.00 97.62 184 SER A CA 1
ATOM 1379 C C . SER A 1 184 ? -7.829 -4.583 9.903 1.00 97.62 184 SER A C 1
ATOM 1381 O O . SER A 1 184 ? -7.759 -3.826 8.934 1.00 97.62 184 SER A O 1
ATOM 1383 N N . LEU A 1 185 ? -7.537 -5.885 9.813 1.00 97.50 185 LEU A N 1
ATOM 1384 C CA . LEU A 1 185 ? -7.087 -6.544 8.583 1.00 97.50 185 LEU A CA 1
ATOM 1385 C C . LEU A 1 185 ? -8.202 -6.587 7.541 1.00 97.50 185 LEU A C 1
ATOM 1387 O O . LEU A 1 185 ? -8.006 -6.181 6.394 1.00 97.50 185 LEU A O 1
ATOM 1391 N N . VAL A 1 186 ? -9.398 -6.998 7.955 1.00 97.00 186 VAL A N 1
ATOM 1392 C CA . VAL A 1 186 ? -10.584 -7.028 7.096 1.00 97.00 186 VAL A CA 1
ATOM 1393 C C . VAL A 1 186 ? -10.962 -5.614 6.635 1.00 97.00 186 VAL A C 1
ATOM 1395 O O . VAL A 1 186 ? -11.303 -5.413 5.466 1.00 97.00 186 VAL A O 1
ATOM 1398 N N . LEU A 1 187 ? -10.841 -4.609 7.511 1.00 97.62 187 LEU A N 1
ATOM 1399 C CA . LEU A 1 187 ? -11.040 -3.207 7.139 1.00 97.62 187 LEU A CA 1
ATOM 1400 C C . LEU A 1 187 ? -9.989 -2.731 6.127 1.00 97.62 187 LEU A C 1
ATOM 1402 O O . LEU A 1 187 ? -10.342 -2.049 5.163 1.00 97.62 187 LEU A O 1
ATOM 1406 N N . ALA A 1 188 ? -8.717 -3.092 6.310 1.00 97.38 188 ALA A N 1
ATOM 1407 C CA . ALA A 1 188 ? -7.649 -2.760 5.370 1.00 97.38 188 ALA A CA 1
ATOM 1408 C C . ALA A 1 188 ? -7.904 -3.380 3.989 1.00 97.38 188 ALA A C 1
ATOM 1410 O O . ALA A 1 188 ? -7.761 -2.691 2.973 1.00 97.38 188 ALA A O 1
ATOM 1411 N N . LEU A 1 189 ? -8.358 -4.637 3.947 1.00 96.50 189 LEU A N 1
ATOM 1412 C CA . LEU A 1 189 ? -8.742 -5.331 2.716 1.00 96.50 189 LEU A CA 1
ATOM 1413 C C . LEU A 1 189 ? -9.898 -4.612 2.018 1.00 96.50 189 LEU A C 1
ATOM 1415 O O . LEU A 1 189 ? -9.777 -4.256 0.843 1.00 96.50 189 LEU A O 1
ATOM 1419 N N . ALA A 1 190 ? -10.969 -4.300 2.752 1.00 96.50 190 ALA A N 1
ATOM 1420 C CA . ALA A 1 190 ? -12.089 -3.524 2.227 1.00 96.50 190 ALA A CA 1
ATOM 1421 C C . ALA A 1 190 ? -11.625 -2.170 1.665 1.00 96.50 190 ALA A C 1
ATOM 1423 O O . ALA A 1 190 ? -11.995 -1.792 0.554 1.00 96.50 190 ALA A O 1
ATOM 1424 N N . CYS A 1 191 ? -10.752 -1.453 2.374 1.00 95.56 191 CYS A N 1
ATOM 1425 C CA . CYS A 1 191 ? -10.236 -0.174 1.896 1.00 95.56 191 CYS A CA 1
ATOM 1426 C C . CYS A 1 191 ? -9.403 -0.330 0.616 1.00 95.56 191 CYS A C 1
ATOM 1428 O O . CYS A 1 191 ? -9.548 0.466 -0.310 1.00 95.56 191 CYS A O 1
ATOM 1430 N N . ARG A 1 192 ? -8.560 -1.358 0.504 1.00 94.50 192 ARG A N 1
ATOM 1431 C CA . ARG A 1 192 ? -7.758 -1.598 -0.709 1.00 94.50 192 ARG A CA 1
ATOM 1432 C C . ARG A 1 192 ? -8.590 -1.994 -1.916 1.00 94.50 192 ARG A C 1
ATOM 1434 O O . ARG A 1 192 ? -8.224 -1.639 -3.034 1.00 94.50 192 ARG A O 1
ATOM 1441 N N . LEU A 1 193 ? -9.685 -2.716 -1.710 1.00 94.56 193 LEU A N 1
ATOM 1442 C CA . LEU A 1 193 ? -10.614 -3.057 -2.784 1.00 94.56 193 LEU A CA 1
ATOM 1443 C C . LEU A 1 193 ? -11.444 -1.839 -3.195 1.00 94.56 193 LEU A C 1
ATOM 1445 O O . LEU A 1 193 ? -11.527 -1.535 -4.379 1.00 94.56 193 LEU A O 1
ATOM 1449 N N . ALA A 1 194 ? -11.982 -1.082 -2.237 1.00 94.06 194 ALA A N 1
ATOM 1450 C CA . ALA A 1 194 ? -12.785 0.107 -2.524 1.00 94.06 194 ALA A CA 1
ATOM 1451 C C . ALA A 1 194 ? -11.987 1.218 -3.231 1.00 94.06 194 ALA A C 1
ATOM 1453 O O . ALA A 1 194 ? -12.546 1.961 -4.033 1.00 94.06 194 ALA A O 1
ATOM 1454 N N . HIS A 1 195 ? -10.685 1.329 -2.948 1.00 91.69 195 HIS A N 1
ATOM 1455 C CA . HIS A 1 195 ? -9.771 2.274 -3.603 1.00 91.69 195 HIS A CA 1
ATOM 1456 C C . HIS A 1 195 ? -9.095 1.706 -4.868 1.00 91.69 195 HIS A C 1
ATOM 1458 O O . HIS A 1 195 ? -8.275 2.398 -5.474 1.00 91.69 195 HIS A O 1
ATOM 1464 N N . ALA A 1 196 ? -9.411 0.474 -5.285 1.00 90.50 196 ALA A N 1
ATOM 1465 C CA . ALA A 1 196 ? -8.834 -0.115 -6.489 1.00 90.50 196 ALA A CA 1
ATOM 1466 C C . ALA A 1 196 ? -9.324 0.616 -7.750 1.00 90.50 196 ALA A C 1
ATOM 1468 O O . ALA A 1 196 ? -10.505 0.933 -7.886 1.00 90.50 196 ALA A O 1
ATOM 1469 N N . ARG A 1 197 ? -8.414 0.860 -8.700 1.00 87.25 197 ARG A N 1
ATOM 1470 C CA . ARG A 1 197 ? -8.763 1.461 -10.000 1.00 87.25 197 ARG A CA 1
ATOM 1471 C C . ARG A 1 197 ? -9.413 0.472 -10.957 1.00 87.25 197 ARG A C 1
ATOM 1473 O O . ARG A 1 197 ? -10.256 0.867 -11.749 1.00 87.25 197 ARG A O 1
ATOM 1480 N N . ILE A 1 198 ? -9.012 -0.792 -10.870 1.00 88.81 198 ILE A N 1
ATOM 1481 C CA . ILE A 1 198 ? -9.570 -1.897 -11.645 1.00 88.81 198 ILE A CA 1
ATOM 1482 C C . ILE A 1 198 ? -10.094 -2.916 -10.640 1.00 88.81 198 ILE A C 1
ATOM 1484 O O . ILE A 1 198 ? -9.348 -3.388 -9.772 1.00 88.81 198 ILE A O 1
ATOM 1488 N N . ILE A 1 199 ? -11.385 -3.219 -10.738 1.00 91.75 199 ILE A N 1
ATOM 1489 C CA . ILE A 1 199 ? -12.085 -4.140 -9.850 1.00 91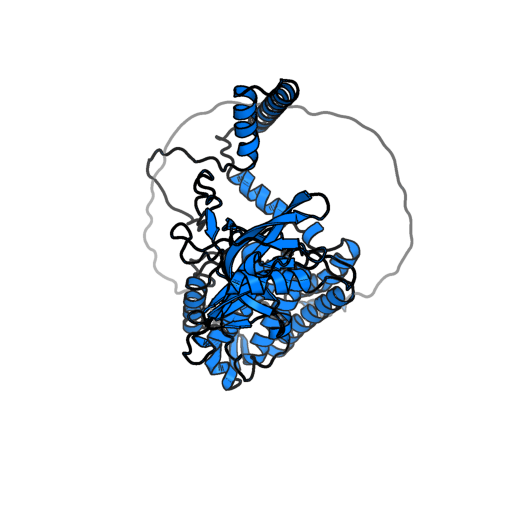.75 199 ILE A CA 1
ATOM 1490 C C . ILE A 1 199 ? -13.081 -4.964 -10.669 1.00 91.75 199 ILE A C 1
ATOM 1492 O O . ILE A 1 199 ? -13.829 -4.413 -11.474 1.00 91.75 199 ILE A O 1
ATOM 1496 N N . ASP A 1 200 ? -13.050 -6.280 -10.493 1.00 94.25 200 ASP A N 1
ATOM 1497 C CA . ASP A 1 200 ? -13.971 -7.234 -11.107 1.00 94.25 200 ASP A CA 1
ATOM 1498 C C . ASP A 1 200 ? -15.085 -7.623 -10.121 1.00 94.25 200 ASP A C 1
ATOM 1500 O O . ASP A 1 200 ? -15.003 -7.352 -8.920 1.00 94.25 200 ASP A O 1
ATOM 1504 N N . GLU A 1 201 ? -16.121 -8.303 -10.610 1.00 95.75 201 GLU A N 1
ATOM 1505 C CA . GLU A 1 201 ? -17.290 -8.666 -9.797 1.00 95.75 201 GLU A CA 1
ATOM 1506 C C . GLU A 1 201 ? -16.921 -9.542 -8.585 1.00 95.75 201 GLU A C 1
ATOM 1508 O O . GLU A 1 201 ? -17.480 -9.383 -7.497 1.00 95.75 201 GLU A O 1
ATOM 1513 N N . THR A 1 202 ? -15.923 -10.421 -8.719 1.00 97.06 202 THR A N 1
ATOM 1514 C CA . THR A 1 202 ? -15.429 -11.250 -7.609 1.00 97.06 202 THR A CA 1
ATOM 1515 C C . THR A 1 202 ? -14.875 -10.384 -6.481 1.00 97.06 202 THR A C 1
ATOM 1517 O O . THR A 1 202 ? -15.208 -10.587 -5.307 1.00 97.06 202 THR A O 1
ATOM 1520 N N . ARG A 1 203 ? -14.063 -9.377 -6.823 1.00 95.44 203 ARG A N 1
ATOM 1521 C CA . ARG A 1 203 ? -13.487 -8.434 -5.857 1.00 95.44 203 ARG A CA 1
ATOM 1522 C C . ARG A 1 203 ? -14.520 -7.457 -5.305 1.00 95.44 203 ARG A C 1
ATOM 1524 O O . ARG A 1 203 ? -14.405 -7.090 -4.139 1.00 95.44 203 ARG A O 1
ATOM 1531 N N . ILE A 1 204 ? -15.549 -7.087 -6.069 1.00 96.69 204 ILE A N 1
ATOM 1532 C CA . ILE A 1 204 ? -16.691 -6.306 -5.556 1.00 96.69 204 ILE A CA 1
ATOM 1533 C C . ILE A 1 204 ? -17.446 -7.111 -4.484 1.00 96.69 204 ILE A C 1
ATOM 1535 O O . ILE A 1 204 ? -17.757 -6.588 -3.411 1.00 96.69 204 ILE A O 1
ATOM 1539 N N . ASN A 1 205 ? -17.687 -8.402 -4.721 1.00 97.75 205 ASN A N 1
ATOM 1540 C CA . ASN A 1 205 ? -18.312 -9.281 -3.731 1.00 97.75 205 ASN A CA 1
ATOM 1541 C C . ASN A 1 205 ? -17.426 -9.500 -2.501 1.00 97.75 205 ASN A C 1
ATOM 1543 O O . ASN A 1 205 ? -17.929 -9.555 -1.377 1.00 97.75 205 ASN A O 1
ATOM 1547 N N . LEU A 1 206 ? -16.109 -9.616 -2.688 1.00 96.81 206 LEU A N 1
ATOM 1548 C CA . LEU A 1 206 ? -15.162 -9.660 -1.575 1.00 96.81 206 LEU A CA 1
ATOM 1549 C C . LEU A 1 206 ? -15.207 -8.362 -0.762 1.00 96.81 206 LEU A C 1
ATOM 1551 O O . LEU A 1 206 ? -15.335 -8.435 0.452 1.00 96.81 206 LEU A O 1
ATOM 1555 N N . LEU A 1 207 ? -15.219 -7.194 -1.411 1.00 97.06 207 LEU A N 1
ATOM 1556 C CA . LEU A 1 207 ? -15.359 -5.895 -0.750 1.00 97.06 207 LEU A CA 1
ATOM 1557 C C . LEU A 1 207 ? -16.613 -5.832 0.130 1.00 97.06 207 LEU A C 1
ATOM 1559 O O . LEU A 1 207 ? -16.518 -5.461 1.300 1.00 97.06 207 LEU A O 1
ATOM 1563 N N . HIS A 1 208 ? -17.776 -6.205 -0.411 1.00 97.88 208 HIS A N 1
ATOM 1564 C CA . HIS A 1 208 ? -19.019 -6.211 0.360 1.00 97.88 208 HIS A CA 1
ATOM 1565 C C . HIS A 1 208 ? -18.920 -7.148 1.571 1.00 97.88 208 HIS A C 1
ATOM 1567 O O . HIS A 1 208 ? -19.207 -6.735 2.694 1.00 97.88 208 HIS A O 1
ATOM 1573 N N . ARG A 1 209 ? -18.437 -8.382 1.367 1.00 97.94 209 ARG A N 1
ATOM 1574 C CA . ARG A 1 209 ? -18.244 -9.354 2.454 1.00 97.94 209 ARG A CA 1
ATOM 1575 C C . ARG A 1 209 ? -17.270 -8.853 3.515 1.00 97.94 209 ARG A C 1
ATOM 1577 O O . ARG A 1 209 ? -17.560 -9.012 4.693 1.00 97.94 209 ARG A O 1
ATOM 1584 N N . SER A 1 210 ? -16.167 -8.213 3.131 1.00 97.38 210 SER A N 1
ATOM 1585 C CA . SER A 1 210 ? -15.208 -7.630 4.074 1.00 97.38 210 SER A CA 1
ATOM 1586 C C . SER A 1 210 ? -15.833 -6.495 4.890 1.00 97.38 210 SER A C 1
ATOM 1588 O O . SER A 1 210 ? -15.641 -6.433 6.099 1.00 97.38 210 SER A O 1
ATOM 1590 N N . LEU A 1 211 ? -16.637 -5.620 4.279 1.00 97.56 211 LEU A N 1
ATOM 1591 C CA . LEU A 1 211 ? -17.328 -4.550 5.011 1.00 97.56 211 LEU A CA 1
ATOM 1592 C C . LEU A 1 211 ? -18.368 -5.095 5.999 1.00 97.56 211 LEU A C 1
ATOM 1594 O O . LEU A 1 211 ? -18.440 -4.617 7.133 1.00 97.56 211 LEU A O 1
ATOM 1598 N N . VAL A 1 212 ? -19.137 -6.111 5.591 1.00 97.62 212 VAL A N 1
ATOM 1599 C CA . VAL A 1 212 ? -20.075 -6.813 6.479 1.00 97.62 212 VAL A CA 1
ATOM 1600 C C . VAL A 1 212 ? -19.316 -7.488 7.616 1.00 97.62 212 VAL A C 1
ATOM 1602 O O . VAL A 1 212 ? -19.657 -7.260 8.771 1.00 97.62 212 VAL A O 1
ATOM 1605 N N . ALA A 1 213 ? -18.255 -8.240 7.311 1.00 97.25 213 ALA A N 1
ATOM 1606 C CA . ALA A 1 213 ? -17.429 -8.921 8.302 1.00 97.25 213 ALA A CA 1
ATOM 1607 C C . ALA A 1 213 ? -16.866 -7.934 9.334 1.00 97.25 213 ALA A C 1
ATOM 1609 O O . ALA A 1 213 ? -17.051 -8.132 10.534 1.00 97.25 213 ALA A O 1
ATOM 1610 N N . PHE A 1 214 ? -16.285 -6.818 8.885 1.00 97.31 214 PHE A N 1
ATOM 1611 C CA . PHE A 1 214 ? -15.818 -5.754 9.772 1.00 97.31 214 PHE A CA 1
ATOM 1612 C C . PHE A 1 214 ? -16.935 -5.240 10.691 1.00 97.31 214 PHE A C 1
ATOM 1614 O O . PHE A 1 214 ? -16.765 -5.219 11.909 1.00 97.31 214 PHE A O 1
ATOM 1621 N N . ALA A 1 215 ? -18.096 -4.876 10.138 1.00 96.19 215 ALA A N 1
ATOM 1622 C CA . ALA A 1 215 ? -19.217 -4.396 10.941 1.00 96.19 215 ALA A CA 1
ATOM 1623 C C . ALA A 1 215 ? -19.692 -5.457 11.950 1.00 96.19 215 ALA A C 1
ATOM 1625 O O . ALA A 1 215 ? -19.911 -5.132 13.115 1.00 96.19 215 ALA A O 1
ATOM 1626 N N . THR A 1 216 ? -19.794 -6.723 11.539 1.00 96.44 216 THR A N 1
ATOM 1627 C CA . THR A 1 216 ? -20.217 -7.820 12.421 1.00 96.44 216 THR A CA 1
ATOM 1628 C C . THR A 1 216 ? -19.229 -8.082 13.552 1.00 96.44 216 THR A C 1
ATOM 1630 O O . THR A 1 216 ? -19.679 -8.251 14.680 1.00 96.44 216 THR A O 1
ATOM 1633 N N . LEU A 1 217 ? -17.916 -8.030 13.289 1.00 96.06 217 LEU A N 1
ATOM 1634 C CA . LEU A 1 217 ? -16.878 -8.197 14.312 1.00 96.06 217 LEU A CA 1
ATOM 1635 C C . LEU A 1 217 ? -16.976 -7.103 15.380 1.00 96.06 217 LEU A C 1
ATOM 1637 O O . LEU A 1 217 ? -16.904 -7.390 16.571 1.00 96.06 217 LEU A O 1
ATOM 1641 N N . ILE A 1 218 ? -17.199 -5.851 14.970 1.00 95.00 218 ILE A N 1
ATOM 1642 C CA . ILE A 1 218 ? -17.387 -4.745 15.917 1.00 95.00 218 ILE A CA 1
ATOM 1643 C C . ILE A 1 218 ? -18.689 -4.912 16.717 1.00 95.00 218 ILE A C 1
ATOM 1645 O O . ILE A 1 218 ? -18.685 -4.700 17.930 1.00 95.00 218 ILE A O 1
ATOM 1649 N N . ALA A 1 219 ? -19.787 -5.329 16.075 1.00 93.88 219 ALA A N 1
ATOM 1650 C CA . ALA A 1 219 ? -21.061 -5.589 16.755 1.00 93.88 219 ALA A CA 1
ATOM 1651 C C . ALA A 1 219 ? -20.962 -6.706 17.799 1.00 93.88 219 ALA A C 1
ATOM 1653 O O . ALA A 1 219 ? -21.531 -6.579 18.883 1.00 93.88 219 ALA A O 1
ATOM 1654 N N . SER A 1 220 ? -20.294 -7.811 17.459 1.00 94.81 220 SER A N 1
ATOM 1655 C CA . SER A 1 220 ? -20.179 -8.974 18.339 1.00 94.81 220 SER A CA 1
ATOM 1656 C C . SER A 1 220 ? -19.219 -8.706 19.489 1.00 94.81 220 SER A C 1
ATOM 1658 O O . SER A 1 220 ? -19.524 -9.013 20.644 1.00 94.81 220 SER A O 1
ATOM 1660 N N . GLU A 1 221 ? -18.068 -8.105 19.185 1.00 93.31 221 GLU A N 1
ATOM 1661 C CA . GLU A 1 221 ? -17.006 -7.916 20.163 1.00 93.31 221 GLU A CA 1
ATOM 1662 C C . GLU A 1 221 ? -17.316 -6.763 21.120 1.00 93.31 221 GLU A C 1
ATOM 1664 O O . GLU A 1 221 ? -17.114 -6.908 22.320 1.00 93.31 221 GLU A O 1
ATOM 1669 N N . ILE A 1 222 ? -17.917 -5.668 20.643 1.00 91.88 222 ILE A N 1
ATOM 1670 C CA . ILE A 1 222 ? -18.311 -4.523 21.479 1.00 91.88 222 ILE A CA 1
ATOM 1671 C C . ILE A 1 222 ? -19.817 -4.575 21.728 1.00 91.88 222 ILE A C 1
ATOM 1673 O O . ILE A 1 222 ? -20.267 -5.189 22.690 1.00 91.88 222 ILE A O 1
ATOM 1677 N N . GLU A 1 223 ? -20.623 -4.000 20.844 1.00 89.75 223 GLU A N 1
ATOM 1678 C CA . GLU A 1 223 ? -22.080 -4.095 20.904 1.00 89.75 223 GLU A CA 1
ATOM 1679 C C . GLU A 1 223 ? -22.681 -3.640 19.580 1.00 89.75 223 GLU A C 1
ATOM 1681 O O . GLU A 1 223 ? -22.128 -2.775 18.895 1.00 89.75 223 GLU A O 1
ATOM 1686 N N . SER A 1 224 ? -23.864 -4.149 19.241 1.00 87.56 224 SER A N 1
ATOM 1687 C CA . SER A 1 224 ? -24.604 -3.717 18.051 1.00 87.56 224 SER A CA 1
ATOM 1688 C C . SER A 1 224 ? -24.904 -2.215 18.048 1.00 87.56 224 SER A C 1
ATOM 1690 O O . SER A 1 224 ? -24.892 -1.588 16.991 1.00 87.56 224 SER A O 1
ATOM 1692 N N . THR A 1 225 ? -25.099 -1.598 19.217 1.00 85.56 225 THR A N 1
ATOM 1693 C CA . THR A 1 225 ? -25.334 -0.152 19.331 1.00 85.56 225 THR A CA 1
ATOM 1694 C C . THR A 1 225 ? -24.090 0.697 19.075 1.00 85.56 225 THR A C 1
ATOM 1696 O O . THR A 1 225 ? -24.217 1.905 18.886 1.00 85.56 225 THR A O 1
ATOM 1699 N N . TRP A 1 226 ? -22.894 0.096 19.061 1.00 88.81 226 TRP A N 1
ATOM 1700 C CA . TRP A 1 226 ? -21.644 0.792 18.739 1.00 88.81 226 TRP A CA 1
ATOM 1701 C C . TRP A 1 226 ? -21.472 1.046 17.235 1.00 88.81 226 TRP A C 1
ATOM 1703 O O . TRP A 1 226 ? -20.551 1.748 16.823 1.00 88.81 226 TRP A O 1
ATOM 1713 N N . ILE A 1 227 ? -22.362 0.500 16.402 1.00 89.31 227 ILE A N 1
ATOM 1714 C CA . ILE A 1 227 ? -22.340 0.659 14.950 1.00 89.31 227 ILE A CA 1
ATOM 1715 C C . ILE A 1 227 ? -23.124 1.922 14.560 1.00 89.31 227 ILE A C 1
ATOM 1717 O O . ILE A 1 227 ? -24.358 1.918 14.590 1.00 89.31 227 ILE A O 1
ATOM 1721 N N . PRO A 1 228 ? -22.456 3.023 14.161 1.00 88.00 228 PRO A N 1
ATOM 1722 C CA . PRO A 1 228 ? -23.148 4.220 13.708 1.00 88.00 228 PRO A CA 1
ATOM 1723 C C . PRO A 1 228 ? -23.735 4.028 12.304 1.00 88.00 228 PRO A C 1
ATOM 1725 O O . PRO A 1 228 ? -23.303 3.176 11.529 1.00 88.00 228 PRO A O 1
ATOM 1728 N N . TYR A 1 229 ? -24.638 4.932 11.917 1.00 90.81 229 TYR A N 1
ATOM 1729 C CA . TYR A 1 229 ? -25.230 4.984 10.573 1.00 90.81 229 TYR A CA 1
ATOM 1730 C C . TYR A 1 229 ? -24.199 4.911 9.431 1.00 90.81 229 TYR A C 1
ATOM 1732 O O . TYR A 1 229 ? -24.432 4.257 8.418 1.00 90.81 229 TYR A O 1
ATOM 1740 N N . ASN A 1 230 ? -23.020 5.513 9.613 1.00 92.06 230 ASN A N 1
ATOM 1741 C CA . ASN A 1 230 ? -21.942 5.483 8.623 1.00 92.06 230 ASN A CA 1
ATOM 1742 C C . ASN A 1 230 ? -21.525 4.056 8.228 1.00 92.06 230 ASN A C 1
ATOM 1744 O O . ASN A 1 230 ? -21.213 3.823 7.062 1.00 92.06 230 ASN A O 1
ATOM 1748 N N . PHE A 1 231 ? -21.557 3.095 9.158 1.00 93.44 231 PHE A N 1
ATOM 1749 C CA . PHE A 1 231 ? -21.224 1.695 8.871 1.00 93.44 231 PHE A CA 1
ATOM 1750 C C . PHE A 1 231 ? -22.249 1.083 7.921 1.00 93.44 231 PHE A C 1
ATOM 1752 O O . PHE A 1 231 ? -21.856 0.464 6.938 1.00 93.44 231 PHE A O 1
ATOM 1759 N N . HIS A 1 232 ? -23.542 1.340 8.147 1.00 92.62 232 HIS A N 1
ATOM 1760 C CA . HIS A 1 232 ? -24.599 0.926 7.225 1.00 92.62 232 HIS A CA 1
ATOM 1761 C C . HIS A 1 232 ? -24.398 1.539 5.834 1.00 92.62 232 HIS A C 1
ATOM 1763 O O . HIS A 1 232 ? -24.435 0.824 4.836 1.00 92.62 232 HIS A O 1
ATOM 1769 N N . ILE A 1 233 ? -24.105 2.842 5.758 1.00 94.19 233 ILE A N 1
ATOM 1770 C CA . ILE A 1 233 ? -23.862 3.518 4.475 1.00 94.19 233 ILE A CA 1
ATOM 1771 C C . ILE A 1 233 ? -22.663 2.930 3.730 1.00 94.19 233 ILE A C 1
ATOM 1773 O O . ILE A 1 233 ? -22.675 2.862 2.502 1.00 94.19 233 ILE A O 1
ATOM 1777 N N . ALA A 1 234 ? -21.634 2.467 4.441 1.00 94.56 234 ALA A N 1
ATOM 1778 C CA . ALA A 1 234 ? -20.485 1.845 3.797 1.00 94.56 234 ALA A CA 1
ATOM 1779 C C . ALA A 1 234 ? -20.830 0.510 3.124 1.00 94.56 234 ALA A C 1
ATOM 1781 O O . ALA A 1 234 ? -20.218 0.195 2.107 1.00 94.56 234 ALA A O 1
ATOM 1782 N N . LEU A 1 235 ? -21.829 -0.238 3.607 1.00 95.75 235 LEU A N 1
ATOM 1783 C CA . LEU A 1 235 ? -22.225 -1.519 3.001 1.00 95.75 235 LEU A CA 1
ATOM 1784 C C . LEU A 1 235 ? -22.712 -1.367 1.550 1.00 95.75 235 LEU A C 1
ATOM 1786 O O . LEU A 1 235 ? -22.544 -2.289 0.751 1.00 95.75 235 LEU A O 1
ATOM 1790 N N . HIS A 1 236 ? -23.224 -0.184 1.193 1.00 95.06 236 HIS A N 1
ATOM 1791 C CA . HIS A 1 236 ? -23.696 0.158 -0.154 1.00 95.06 236 HIS A CA 1
ATOM 1792 C C . HIS A 1 236 ? -22.571 0.540 -1.129 1.00 95.06 236 HIS A C 1
ATOM 1794 O O . HIS A 1 236 ? -22.829 0.764 -2.310 1.00 95.06 236 HIS A O 1
ATOM 1800 N N . ILE A 1 237 ? -21.306 0.614 -0.684 1.00 94.81 237 ILE A N 1
ATOM 1801 C CA . ILE A 1 237 ? -20.175 0.981 -1.561 1.00 94.81 237 ILE A CA 1
ATOM 1802 C C . ILE A 1 237 ? -20.058 0.016 -2.747 1.00 94.81 237 ILE A C 1
ATOM 1804 O O . ILE A 1 237 ? -19.809 0.465 -3.864 1.00 94.81 237 ILE A O 1
ATOM 1808 N N . ALA A 1 238 ? -20.269 -1.285 -2.532 1.00 95.81 238 ALA A N 1
ATOM 1809 C CA . ALA A 1 238 ? -20.216 -2.277 -3.604 1.00 95.81 238 ALA A CA 1
ATOM 1810 C C . ALA A 1 238 ? -21.278 -2.013 -4.688 1.00 95.81 238 ALA A C 1
ATOM 1812 O O . ALA A 1 238 ? -20.966 -2.045 -5.876 1.00 95.81 238 ALA A O 1
ATOM 1813 N N . ASP A 1 239 ? -22.501 -1.657 -4.292 1.00 95.69 239 ASP A N 1
ATOM 1814 C CA . ASP A 1 239 ? -23.581 -1.345 -5.234 1.00 95.69 239 ASP A CA 1
ATOM 1815 C C . ASP A 1 239 ? -23.333 -0.038 -5.984 1.00 95.69 239 ASP A C 1
ATOM 1817 O O . ASP A 1 239 ? -23.612 0.057 -7.181 1.00 95.69 239 ASP A O 1
ATOM 1821 N N . HIS A 1 240 ? -22.745 0.958 -5.319 1.00 94.81 240 HIS A N 1
ATOM 1822 C CA . HIS A 1 240 ? -22.300 2.173 -5.995 1.00 94.81 240 HIS A CA 1
ATOM 1823 C C . HIS A 1 240 ? -21.206 1.886 -7.026 1.00 94.81 240 HIS A C 1
ATOM 1825 O O . HIS A 1 240 ? -21.260 2.447 -8.120 1.00 94.81 240 HIS A O 1
ATOM 1831 N N . ILE A 1 241 ? -20.262 0.988 -6.721 1.00 95.31 241 ILE A N 1
ATOM 1832 C CA . ILE A 1 241 ? -19.220 0.589 -7.674 1.00 95.31 241 ILE A CA 1
ATOM 1833 C C . ILE A 1 241 ? -19.826 -0.125 -8.889 1.00 95.31 241 ILE A C 1
ATOM 1835 O O . ILE A 1 241 ? -19.443 0.166 -10.019 1.00 95.31 241 ILE A O 1
ATOM 1839 N N . ARG A 1 242 ? -20.823 -0.996 -8.692 1.00 94.81 242 ARG A N 1
ATOM 1840 C CA . ARG A 1 242 ? -21.533 -1.653 -9.806 1.00 94.81 242 ARG A CA 1
ATOM 1841 C C . ARG A 1 242 ? -22.237 -0.662 -10.729 1.00 94.81 242 ARG A C 1
ATOM 1843 O O . ARG A 1 242 ? -22.250 -0.856 -11.938 1.00 94.81 242 ARG A O 1
ATOM 1850 N N . ARG A 1 243 ? -22.836 0.392 -10.167 1.00 94.81 243 ARG A N 1
ATOM 1851 C CA . ARG A 1 243 ? -23.626 1.372 -10.934 1.00 94.81 243 ARG A CA 1
ATOM 1852 C C . ARG A 1 243 ? -22.779 2.436 -11.624 1.00 94.81 243 ARG A C 1
ATOM 1854 O O . ARG A 1 243 ? -23.139 2.877 -12.709 1.00 94.81 243 ARG A O 1
ATOM 1861 N N . HIS A 1 244 ? -21.703 2.885 -10.983 1.00 93.00 244 HIS A N 1
ATOM 1862 C CA . HIS A 1 244 ? -20.939 4.061 -11.417 1.00 93.00 244 HIS A CA 1
ATOM 1863 C C . HIS A 1 244 ? -19.491 3.742 -11.810 1.00 93.00 244 HIS A C 1
ATOM 1865 O O . HIS A 1 244 ? -18.739 4.647 -12.169 1.00 93.00 244 HIS A O 1
ATOM 1871 N N . GLY A 1 245 ? -19.094 2.471 -11.747 1.00 92.38 245 GLY A N 1
ATOM 1872 C CA . GLY A 1 245 ? -17.713 2.042 -11.930 1.00 92.38 245 GLY A CA 1
ATOM 1873 C C . GLY A 1 245 ? -16.866 2.218 -10.662 1.00 92.38 245 GLY A C 1
ATOM 1874 O O . GLY A 1 245 ? -17.387 2.494 -9.582 1.00 92.38 245 GLY A O 1
ATOM 1875 N N . PRO A 1 246 ? -15.538 2.048 -10.755 1.00 92.06 246 PRO A N 1
ATOM 1876 C CA . PRO A 1 246 ? -14.630 2.144 -9.612 1.00 92.06 246 PRO A CA 1
ATOM 1877 C C . PRO A 1 246 ? -14.780 3.466 -8.848 1.00 92.06 246 PRO A C 1
ATOM 1879 O O . PRO A 1 246 ? -14.932 4.528 -9.451 1.00 92.06 246 PRO A O 1
ATOM 1882 N N . ALA A 1 247 ? -14.657 3.435 -7.516 1.00 89.38 247 ALA A N 1
ATOM 1883 C CA . ALA A 1 247 ? -14.894 4.615 -6.675 1.00 89.38 247 ALA A CA 1
ATOM 1884 C C . ALA A 1 247 ? -13.996 5.817 -7.015 1.00 89.38 247 ALA A C 1
ATOM 1886 O O . ALA A 1 247 ? -14.380 6.965 -6.792 1.00 89.38 247 ALA A O 1
ATOM 1887 N N . TRP A 1 248 ? -12.821 5.561 -7.597 1.00 84.38 248 TRP A N 1
ATOM 1888 C CA . TRP A 1 248 ? -11.916 6.588 -8.112 1.00 84.38 248 TRP A CA 1
ATOM 1889 C C . TRP A 1 248 ? -12.565 7.498 -9.171 1.00 84.38 248 TRP A C 1
ATOM 1891 O O . TRP A 1 248 ? -12.176 8.657 -9.304 1.00 84.38 248 TRP A O 1
ATOM 1901 N N . ALA A 1 249 ? -13.548 7.006 -9.928 1.00 85.75 249 ALA A N 1
ATOM 1902 C CA . ALA A 1 249 ? -14.203 7.776 -10.983 1.00 85.75 249 ALA A CA 1
ATOM 1903 C C . ALA A 1 249 ? -15.144 8.866 -10.439 1.00 85.75 249 ALA A C 1
ATOM 1905 O O . ALA A 1 249 ? -15.328 9.887 -11.094 1.00 85.75 249 ALA A O 1
ATOM 1906 N N . PHE A 1 250 ? -15.719 8.676 -9.245 1.00 87.50 250 PHE A N 1
ATOM 1907 C CA . PHE A 1 250 ? -16.772 9.553 -8.709 1.00 87.50 250 PHE A CA 1
ATOM 1908 C C . PHE A 1 250 ? -16.504 10.088 -7.293 1.00 87.50 250 PHE A C 1
ATOM 1910 O O . PHE A 1 250 ? -17.359 10.733 -6.687 1.00 87.50 250 PHE A O 1
ATOM 1917 N N . TRP A 1 251 ? -15.330 9.828 -6.719 1.00 87.00 251 TRP A N 1
ATOM 1918 C CA . TRP A 1 251 ? -14.956 10.388 -5.421 1.00 87.00 251 TRP A CA 1
ATOM 1919 C C . TRP A 1 251 ? -14.653 11.898 -5.473 1.00 87.00 251 TRP A C 1
ATOM 1921 O O . TRP A 1 251 ? -14.221 12.448 -6.482 1.00 87.00 251 TRP A O 1
ATOM 1931 N N . SER A 1 252 ? -14.807 12.583 -4.343 1.00 84.00 252 SER A N 1
ATOM 1932 C CA . SER A 1 252 ? -14.632 14.039 -4.248 1.00 84.00 252 SER A CA 1
ATOM 1933 C C . SER A 1 252 ? -13.213 14.489 -3.866 1.00 84.00 252 SER A C 1
ATOM 1935 O O . SER A 1 252 ? -12.974 15.682 -3.694 1.00 84.00 252 SER A O 1
ATOM 1937 N N . TYR A 1 253 ? -12.227 13.586 -3.769 1.00 81.25 253 TYR A N 1
ATOM 1938 C CA . TYR A 1 253 ? -10.843 13.966 -3.427 1.00 81.25 253 TYR A CA 1
ATOM 1939 C C . TYR A 1 253 ? -10.177 14.949 -4.395 1.00 81.25 253 TYR A C 1
ATOM 1941 O O . TYR A 1 253 ? -9.441 15.819 -3.920 1.00 81.25 253 TYR A O 1
ATOM 1949 N N . PRO A 1 254 ? -10.359 14.850 -5.726 1.00 79.75 254 PRO A N 1
ATOM 1950 C CA . PRO A 1 254 ? -9.842 15.868 -6.639 1.00 79.75 254 PRO A CA 1
ATOM 1951 C C . PRO A 1 254 ? -10.446 17.250 -6.355 1.00 79.75 254 PRO A C 1
ATOM 1953 O O . PRO A 1 254 ? -9.716 18.236 -6.294 1.00 79.75 254 PRO A O 1
ATOM 1956 N N . GLN A 1 255 ? -11.752 17.298 -6.083 1.00 79.50 255 GLN A N 1
ATOM 1957 C CA . GLN A 1 255 ? -12.483 18.530 -5.792 1.00 79.50 255 GLN A CA 1
ATOM 1958 C C . GLN A 1 255 ? -12.052 19.165 -4.457 1.00 79.50 255 GLN A C 1
ATOM 1960 O O . GLN A 1 255 ? -11.860 20.376 -4.361 1.00 79.50 255 GLN A O 1
ATOM 1965 N N . GLU A 1 256 ? -11.814 18.364 -3.417 1.00 78.88 256 GLU A N 1
ATOM 1966 C CA . GLU A 1 256 ? -11.260 18.865 -2.151 1.00 78.88 256 GLU A CA 1
ATOM 1967 C C . GLU A 1 256 ? -9.853 19.437 -2.310 1.00 78.88 256 GLU A C 1
ATOM 1969 O O . GLU A 1 256 ? -9.530 20.479 -1.734 1.00 78.88 256 GLU A O 1
ATOM 1974 N N . ARG A 1 257 ? -9.021 18.795 -3.137 1.00 78.12 257 ARG A N 1
ATOM 1975 C CA . ARG A 1 257 ? -7.695 19.320 -3.471 1.00 78.12 257 ARG A CA 1
ATOM 1976 C C . ARG A 1 257 ? -7.788 20.644 -4.225 1.00 78.12 257 ARG A C 1
ATOM 1978 O O . ARG A 1 257 ? -7.027 21.556 -3.900 1.00 78.12 257 ARG A O 1
ATOM 1985 N N . SER A 1 258 ? -8.732 20.794 -5.159 1.00 77.94 258 SER A N 1
ATOM 1986 C CA . SER A 1 258 ? -8.958 22.081 -5.827 1.00 77.94 258 SER A CA 1
ATOM 1987 C C . SER A 1 258 ? -9.476 23.147 -4.861 1.00 77.94 258 SER A C 1
ATOM 1989 O O . SER A 1 258 ? -9.014 24.282 -4.928 1.00 77.94 258 SER A O 1
ATOM 1991 N N . TYR A 1 259 ? -10.338 22.802 -3.895 1.00 79.44 259 TYR A N 1
ATOM 1992 C CA . TYR A 1 259 ? -10.740 23.740 -2.838 1.00 79.44 259 TYR A CA 1
ATOM 1993 C C . TYR A 1 259 ? -9.548 24.208 -1.999 1.00 79.44 259 TYR A C 1
ATOM 1995 O O . TYR A 1 259 ? -9.418 25.401 -1.725 1.00 79.44 259 TYR A O 1
ATOM 2003 N N . GLY A 1 260 ? -8.646 23.296 -1.631 1.00 78.25 260 GLY A N 1
ATOM 2004 C CA . GLY A 1 260 ? -7.407 23.643 -0.934 1.00 78.25 260 GLY A CA 1
ATOM 2005 C C . GLY A 1 260 ? -6.488 24.545 -1.762 1.00 78.25 260 GLY A C 1
ATOM 2006 O O . GLY A 1 260 ? -5.875 25.463 -1.223 1.00 78.25 260 GLY A O 1
ATOM 2007 N N . LEU A 1 261 ? -6.411 24.331 -3.080 1.00 80.00 261 LEU A N 1
ATOM 2008 C CA . LEU A 1 261 ? -5.677 25.223 -3.977 1.00 80.00 261 LEU A CA 1
ATOM 2009 C C . LEU A 1 261 ? -6.311 26.615 -4.016 1.00 80.00 261 LEU A C 1
ATOM 2011 O O . LEU A 1 261 ? -5.602 27.594 -3.807 1.00 80.00 261 LEU A O 1
ATOM 2015 N N . MET A 1 262 ? -7.630 26.700 -4.192 1.00 76.94 262 MET A N 1
ATOM 2016 C CA . MET A 1 262 ? -8.348 27.976 -4.241 1.00 76.94 262 MET A CA 1
ATOM 2017 C C . MET A 1 262 ? -8.189 28.788 -2.954 1.00 76.94 262 MET A C 1
ATOM 2019 O O . MET A 1 262 ? -8.002 29.997 -3.029 1.00 76.94 262 MET A O 1
ATOM 2023 N N . LYS A 1 263 ? -8.174 28.143 -1.779 1.00 77.00 263 LYS A N 1
ATOM 2024 C CA . LYS A 1 263 ? -7.907 28.826 -0.499 1.00 77.00 263 LYS A CA 1
ATOM 2025 C C . LYS A 1 263 ? -6.515 29.461 -0.420 1.00 77.00 263 LYS A C 1
ATOM 2027 O O . LYS A 1 263 ? -6.344 30.443 0.292 1.00 77.00 263 LYS A O 1
ATOM 2032 N N . ARG A 1 264 ? -5.527 28.906 -1.131 1.00 78.75 264 ARG A N 1
ATOM 2033 C CA . ARG A 1 264 ? -4.146 29.419 -1.163 1.00 78.75 264 ARG A CA 1
ATOM 2034 C C . ARG A 1 264 ? -3.936 30.522 -2.192 1.00 78.75 264 ARG A C 1
ATOM 2036 O O . ARG A 1 264 ? -2.917 31.209 -2.135 1.00 78.75 264 ARG A O 1
ATOM 2043 N N . ILE A 1 265 ? -4.870 30.702 -3.125 1.00 76.69 265 ILE A N 1
ATOM 2044 C CA . ILE A 1 265 ? -4.810 31.815 -4.068 1.00 76.69 265 ILE A CA 1
ATOM 2045 C C . ILE A 1 265 ? -4.976 33.101 -3.260 1.00 76.69 265 ILE A C 1
ATOM 2047 O O . ILE A 1 265 ? -6.012 33.341 -2.640 1.00 76.69 265 ILE A O 1
ATOM 2051 N N . ARG A 1 266 ? -3.935 33.937 -3.256 1.00 70.25 266 ARG A N 1
ATOM 2052 C CA . ARG A 1 266 ? -3.992 35.265 -2.647 1.00 70.25 266 ARG A CA 1
ATOM 2053 C C . ARG A 1 266 ? -4.947 36.124 -3.462 1.00 70.25 266 ARG A C 1
ATOM 2055 O O . ARG A 1 266 ? -4.589 36.640 -4.511 1.00 70.25 266 ARG A O 1
ATOM 2062 N N . THR A 1 267 ? -6.167 36.282 -2.968 1.00 69.62 267 THR A N 1
ATOM 2063 C CA . THR A 1 267 ? -7.191 37.104 -3.623 1.00 69.62 267 THR A CA 1
ATOM 2064 C C . THR A 1 267 ? -7.023 38.599 -3.347 1.00 69.62 267 THR A C 1
ATOM 2066 O O . THR A 1 267 ? -7.820 39.383 -3.840 1.00 69.62 267 THR A O 1
ATOM 2069 N N . ASN A 1 268 ? -6.017 39.016 -2.556 1.00 67.75 268 ASN A N 1
ATOM 2070 C CA . ASN A 1 268 ? -5.744 40.413 -2.168 1.00 67.75 268 ASN A CA 1
ATOM 2071 C C . ASN A 1 268 ? -7.004 41.213 -1.769 1.00 67.75 268 ASN A C 1
ATOM 2073 O O . ASN A 1 268 ? -7.069 42.420 -1.962 1.00 67.75 268 ASN A O 1
ATOM 2077 N N . LYS A 1 269 ? -8.015 40.538 -1.199 1.00 68.38 269 LYS A N 1
ATOM 2078 C CA . LYS A 1 269 ? -9.340 41.094 -0.864 1.00 68.38 269 LYS A CA 1
ATOM 2079 C C . LYS A 1 269 ? -10.136 41.668 -2.052 1.00 68.38 269 LYS A C 1
ATOM 2081 O O . LYS A 1 269 ? -11.175 42.274 -1.802 1.00 68.38 269 LYS A O 1
ATOM 2086 N N . HIS A 1 270 ? -9.732 41.420 -3.298 1.00 68.38 270 HIS A N 1
ATOM 2087 C CA . HIS A 1 270 ? -10.561 41.692 -4.471 1.00 68.38 270 HIS A CA 1
ATOM 2088 C C . HIS A 1 270 ? -11.847 40.864 -4.370 1.00 68.38 270 HIS A C 1
ATOM 2090 O O . HIS A 1 270 ? -11.815 39.633 -4.280 1.00 68.38 270 HIS A O 1
ATOM 2096 N N . ARG A 1 271 ? -12.983 41.556 -4.293 1.00 68.06 271 ARG A N 1
ATOM 2097 C CA . ARG A 1 271 ? -14.338 40.997 -4.186 1.00 68.06 271 ARG A CA 1
ATOM 2098 C C . ARG A 1 271 ? -15.234 41.710 -5.196 1.00 68.06 271 ARG A C 1
ATOM 2100 O O . ARG A 1 271 ? -14.893 42.786 -5.664 1.00 68.06 271 ARG A O 1
ATOM 2107 N N . GLY A 1 272 ? -16.396 41.131 -5.493 1.00 74.12 272 GLY A N 1
ATOM 2108 C CA . GLY A 1 272 ? -17.408 41.788 -6.327 1.00 74.12 272 GLY A CA 1
ATOM 2109 C C . GLY A 1 272 ? -17.140 41.729 -7.833 1.00 74.12 272 GLY A C 1
ATOM 2110 O O . GLY A 1 272 ? -17.517 42.659 -8.534 1.00 74.12 272 GLY A O 1
ATOM 2111 N N . GLY A 1 273 ? -16.503 40.665 -8.339 1.00 77.12 273 GLY A N 1
ATOM 2112 C CA . GLY A 1 273 ? -16.274 40.473 -9.778 1.00 77.12 273 GLY A CA 1
ATOM 2113 C C . GLY A 1 273 ? -14.855 40.803 -10.254 1.00 77.12 273 GLY A C 1
ATOM 2114 O O . GLY A 1 273 ? -14.465 40.400 -11.348 1.00 77.12 273 GLY A O 1
ATOM 2115 N N . GLU A 1 274 ? -14.054 41.517 -9.454 1.00 77.69 274 GLU A N 1
ATOM 2116 C CA . GLU A 1 274 ? -12.690 41.926 -9.832 1.00 77.69 274 GLU A CA 1
ATOM 2117 C C . GLU A 1 274 ? -11.713 40.745 -9.944 1.00 77.69 274 GLU A C 1
ATOM 2119 O O . GLU A 1 274 ? -10.816 40.739 -10.796 1.00 77.69 274 GLU A O 1
ATOM 2124 N N . LEU A 1 275 ? -11.889 39.729 -9.093 1.00 76.44 275 LEU A N 1
ATOM 2125 C CA . LEU A 1 275 ? -11.073 38.518 -9.122 1.00 76.44 275 LEU A CA 1
ATOM 2126 C C . LEU A 1 275 ? -11.382 37.712 -10.384 1.00 76.44 275 LEU A C 1
ATOM 2128 O O . LEU A 1 275 ? -10.468 37.271 -11.078 1.00 76.44 275 LEU A O 1
ATOM 2132 N N . GLU A 1 276 ? -12.666 37.566 -10.689 1.00 81.62 276 GLU A N 1
ATOM 2133 C CA . GLU A 1 276 ? -13.195 36.878 -11.857 1.00 81.62 276 GLU A CA 1
ATOM 2134 C C . GLU A 1 276 ? -12.717 37.567 -13.140 1.00 81.62 276 GLU A C 1
ATOM 2136 O O . GLU A 1 276 ? -12.179 36.901 -14.024 1.00 81.62 276 GLU A O 1
ATOM 2141 N N . HIS A 1 277 ? -12.798 38.901 -13.201 1.00 81.69 277 HIS A N 1
ATOM 2142 C CA . HIS A 1 277 ? -12.280 39.694 -14.316 1.00 81.69 277 HIS A CA 1
ATOM 2143 C C . HIS A 1 277 ? -10.768 39.508 -14.498 1.00 81.69 277 HIS A C 1
ATOM 2145 O O . HIS A 1 277 ? -10.290 39.299 -15.615 1.00 81.69 277 HIS A O 1
ATOM 2151 N N . THR A 1 278 ? -9.998 39.542 -13.406 1.00 81.25 278 THR A N 1
ATOM 2152 C CA . THR A 1 278 ? -8.540 39.360 -13.456 1.00 81.25 278 THR A CA 1
ATOM 2153 C C . THR A 1 278 ? -8.171 37.949 -13.908 1.00 81.25 278 THR A C 1
ATOM 2155 O O . THR A 1 278 ? -7.345 37.797 -14.806 1.00 81.25 278 THR A O 1
ATOM 2158 N N . MET A 1 279 ? -8.791 36.911 -13.338 1.00 79.38 279 MET A N 1
ATOM 2159 C CA . MET A 1 279 ? -8.545 35.522 -13.737 1.00 79.38 279 MET A CA 1
ATOM 2160 C C . MET A 1 279 ? -8.916 35.281 -15.199 1.00 79.38 279 MET A C 1
ATOM 2162 O O . MET A 1 279 ? -8.152 34.630 -15.913 1.00 79.38 279 MET A O 1
ATOM 2166 N N . HIS A 1 280 ? -10.045 35.826 -15.656 1.00 83.75 280 HIS A N 1
ATOM 2167 C CA . HIS A 1 280 ? -10.489 35.692 -17.039 1.00 83.75 280 HIS A CA 1
ATOM 2168 C C . HIS A 1 280 ? -9.522 36.389 -18.001 1.00 83.75 280 HIS A C 1
ATOM 2170 O O . HIS A 1 280 ? -8.989 35.740 -18.896 1.00 83.75 280 HIS A O 1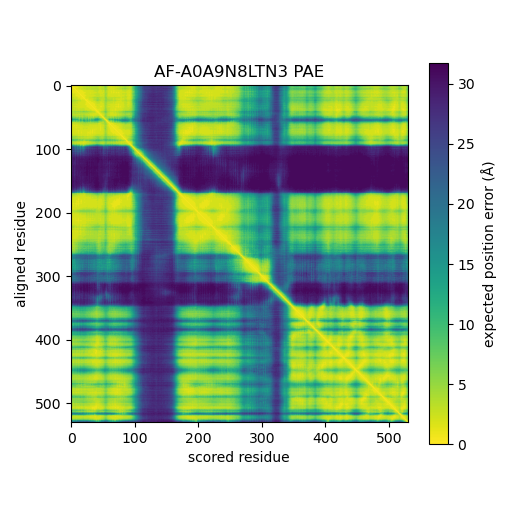
ATOM 2176 N N . THR A 1 281 ? -9.187 37.658 -17.741 1.00 85.81 281 THR A N 1
ATOM 2177 C CA . THR A 1 281 ? -8.260 38.440 -18.579 1.00 85.81 281 THR A CA 1
ATOM 2178 C C . THR A 1 281 ? -6.885 37.776 -18.657 1.00 85.81 281 THR A C 1
ATOM 2180 O O . THR A 1 281 ? -6.345 37.586 -19.742 1.00 85.81 281 THR A O 1
ATOM 2183 N N . ARG A 1 282 ? -6.327 37.331 -17.521 1.00 83.25 282 ARG A N 1
ATOM 2184 C CA . ARG A 1 282 ? -5.022 36.646 -17.495 1.00 83.25 282 ARG A CA 1
ATOM 2185 C C . ARG A 1 282 ? -5.052 35.296 -18.202 1.00 83.25 282 ARG A C 1
ATOM 2187 O O . ARG A 1 282 ? -4.071 34.927 -18.848 1.00 83.25 282 ARG A O 1
ATOM 2194 N N . SER A 1 283 ? -6.161 34.568 -18.097 1.00 82.44 283 SER A N 1
ATOM 2195 C CA . SER A 1 283 ? -6.341 33.313 -18.826 1.00 82.44 283 SER A CA 1
ATOM 2196 C C . SER A 1 283 ? -6.408 33.568 -20.328 1.00 82.44 283 SER A C 1
ATOM 2198 O O . SER A 1 283 ? -5.720 32.880 -21.079 1.00 82.44 283 SER A O 1
ATOM 2200 N N . GLU A 1 284 ? -7.173 34.564 -20.778 1.00 87.12 284 GLU A N 1
ATOM 2201 C CA . GLU A 1 284 ? -7.225 34.950 -22.190 1.00 87.12 284 GLU A CA 1
ATOM 2202 C C . GLU A 1 284 ? -5.860 35.393 -22.720 1.00 87.12 284 GLU A C 1
ATOM 2204 O O . GLU A 1 284 ? -5.433 34.903 -23.765 1.00 87.12 284 GLU A O 1
ATOM 2209 N N . ASP A 1 285 ? -5.143 36.252 -21.989 1.00 85.56 285 ASP A N 1
ATOM 2210 C CA . ASP A 1 285 ? -3.799 36.708 -22.357 1.00 85.56 285 ASP A CA 1
ATOM 2211 C C . ASP A 1 285 ? -2.851 35.518 -22.554 1.00 85.56 285 ASP A C 1
ATOM 2213 O O . ASP A 1 285 ? -2.161 35.426 -23.572 1.00 85.56 285 ASP A O 1
ATOM 2217 N N . ARG A 1 286 ? -2.867 34.549 -21.627 1.00 83.00 286 ARG A N 1
ATOM 2218 C CA . ARG A 1 286 ? -2.072 33.317 -21.739 1.00 83.00 286 ARG A CA 1
ATOM 2219 C C . ARG A 1 286 ? -2.450 32.507 -22.981 1.00 83.00 286 ARG A C 1
ATOM 2221 O O . ARG A 1 286 ? -1.553 32.037 -23.679 1.00 83.00 286 ARG A O 1
ATOM 2228 N N . HIS A 1 287 ? -3.740 32.342 -23.278 1.00 83.56 287 HIS A N 1
ATOM 2229 C CA . HIS A 1 287 ? -4.180 31.618 -24.478 1.00 83.56 287 HIS A CA 1
ATOM 2230 C C . HIS A 1 287 ? -3.753 32.333 -25.762 1.00 83.56 287 HIS A C 1
ATOM 2232 O O . HIS A 1 287 ? -3.277 31.676 -26.688 1.00 83.56 287 HIS A O 1
ATOM 2238 N N . ARG A 1 288 ? -3.845 33.668 -25.807 1.00 86.25 288 ARG A N 1
ATOM 2239 C CA . ARG A 1 288 ? -3.376 34.472 -26.946 1.00 86.25 288 ARG A CA 1
ATOM 2240 C C . ARG A 1 288 ? -1.872 34.308 -27.154 1.00 86.25 288 ARG A C 1
ATOM 2242 O O . ARG A 1 288 ? -1.443 34.041 -28.272 1.00 86.25 288 ARG A O 1
ATOM 2249 N N . ILE A 1 289 ? -1.078 34.387 -26.085 1.00 84.12 289 ILE A N 1
ATOM 2250 C CA . ILE A 1 289 ? 0.377 34.179 -26.148 1.00 84.12 289 ILE A CA 1
ATOM 2251 C C . ILE A 1 289 ? 0.703 32.757 -26.623 1.00 84.12 289 ILE A C 1
ATOM 2253 O O . ILE A 1 289 ? 1.565 32.584 -27.484 1.00 84.12 289 ILE A O 1
ATOM 2257 N N . LYS A 1 290 ? -0.005 31.741 -26.116 1.00 82.00 290 LYS A N 1
ATOM 2258 C CA . LYS A 1 290 ? 0.195 30.343 -26.521 1.00 82.00 290 LYS A CA 1
ATOM 2259 C C . LYS A 1 290 ? -0.121 30.125 -28.005 1.00 82.00 290 LYS A C 1
ATOM 2261 O O . LYS A 1 290 ? 0.701 29.550 -28.709 1.00 82.00 290 LYS A O 1
ATOM 2266 N N . ALA A 1 291 ? -1.241 30.653 -28.495 1.00 85.75 291 ALA A N 1
ATOM 2267 C CA . ALA A 1 291 ? -1.612 30.576 -29.909 1.00 85.75 291 ALA A CA 1
ATOM 2268 C C . ALA A 1 291 ? -0.582 31.277 -30.817 1.00 85.75 291 ALA A C 1
ATOM 2270 O O . ALA A 1 291 ? -0.196 30.747 -31.860 1.00 85.75 291 ALA A O 1
ATOM 2271 N N . ILE A 1 292 ? -0.068 32.439 -30.394 1.00 84.88 292 ILE A N 1
ATOM 2272 C CA . ILE A 1 292 ? 1.001 33.143 -31.116 1.00 84.88 292 ILE A CA 1
ATOM 2273 C C . ILE A 1 292 ? 2.271 32.284 -31.163 1.00 84.88 292 ILE A C 1
ATOM 2275 O O . ILE A 1 292 ? 2.843 32.128 -32.243 1.00 84.88 292 ILE A O 1
ATOM 2279 N N . LEU A 1 293 ? 2.677 31.676 -30.043 1.00 81.50 293 LEU A N 1
ATOM 2280 C CA . LEU A 1 293 ? 3.847 30.786 -29.960 1.00 81.50 293 LEU A CA 1
ATOM 2281 C C . LEU A 1 293 ? 3.708 29.515 -30.809 1.00 81.50 293 LEU A C 1
ATOM 2283 O O . LEU A 1 293 ? 4.702 29.022 -31.344 1.00 81.50 293 LEU A O 1
ATOM 2287 N N . GLU A 1 294 ? 2.495 28.986 -30.950 1.00 81.75 294 GLU A N 1
ATOM 2288 C CA . GLU A 1 294 ? 2.198 27.850 -31.830 1.00 81.75 294 GLU A CA 1
ATOM 2289 C C . GLU A 1 294 ? 2.319 28.232 -33.311 1.00 81.75 294 GLU A C 1
ATOM 2291 O O . GLU A 1 294 ? 2.830 27.444 -34.104 1.00 81.75 294 GLU A O 1
ATOM 2296 N N . SER A 1 295 ? 1.937 29.461 -33.667 1.00 84.06 295 SER A N 1
ATOM 2297 C CA . SER A 1 295 ? 2.043 29.987 -35.035 1.00 84.06 295 SER A CA 1
ATOM 2298 C C . SER A 1 295 ? 3.437 30.511 -35.419 1.00 84.06 295 SER A C 1
ATOM 2300 O O . SER A 1 295 ? 3.697 30.742 -36.600 1.00 84.06 295 SER A O 1
ATOM 2302 N N . THR A 1 296 ? 4.352 30.704 -34.457 1.00 78.50 296 THR A N 1
ATOM 2303 C CA . THR A 1 296 ? 5.709 31.211 -34.734 1.00 78.50 296 THR A CA 1
ATOM 2304 C C . THR A 1 296 ? 6.708 30.072 -34.986 1.00 78.50 296 THR A C 1
ATOM 2306 O O . THR A 1 296 ? 6.705 29.071 -34.258 1.00 78.50 296 THR A O 1
ATOM 2309 N N . PRO A 1 297 ? 7.624 30.222 -35.968 1.00 78.19 297 PRO A N 1
ATOM 2310 C CA . PRO A 1 297 ? 8.691 29.254 -36.210 1.00 78.19 297 PRO A CA 1
ATOM 2311 C C . PRO A 1 297 ? 9.597 29.085 -34.983 1.00 78.19 297 PRO A C 1
ATOM 2313 O O . PRO A 1 297 ? 9.750 29.999 -34.167 1.00 78.19 297 PRO A O 1
ATOM 2316 N N . VAL A 1 298 ? 10.211 27.904 -34.859 1.00 75.94 298 VAL A N 1
ATOM 2317 C CA . VAL A 1 298 ? 11.006 27.507 -33.686 1.00 75.94 298 VAL A CA 1
ATOM 2318 C C . VAL A 1 298 ? 12.322 28.289 -33.634 1.00 75.94 298 VAL A C 1
ATOM 2320 O O . VAL A 1 298 ? 13.359 27.862 -34.130 1.00 75.94 298 VAL A O 1
ATOM 2323 N N . THR A 1 299 ? 12.268 29.465 -33.019 1.00 82.19 299 THR A N 1
ATOM 2324 C CA . THR A 1 299 ? 13.425 30.293 -32.664 1.00 82.19 299 THR A CA 1
ATOM 2325 C C . THR A 1 299 ? 13.880 30.003 -31.226 1.00 82.19 299 THR A C 1
ATOM 2327 O O . THR A 1 299 ? 13.056 29.563 -30.415 1.00 82.19 299 THR A O 1
ATOM 2330 N N . PRO A 1 300 ? 15.144 30.294 -30.853 1.00 78.00 300 PRO A N 1
ATOM 2331 C CA . PRO A 1 300 ? 15.632 30.127 -29.480 1.00 78.00 300 PRO A CA 1
ATOM 2332 C C . PRO A 1 300 ? 14.756 30.825 -28.431 1.00 78.00 300 PRO A C 1
ATOM 2334 O O . PRO A 1 300 ? 14.461 30.238 -27.395 1.00 78.00 300 PRO A O 1
ATOM 2337 N N . LEU A 1 301 ? 14.259 32.031 -28.733 1.00 75.38 301 LEU A N 1
ATOM 2338 C CA . LEU A 1 301 ? 13.329 32.764 -27.870 1.00 75.38 301 LEU A CA 1
ATOM 2339 C C . LEU A 1 301 ? 11.973 32.056 -27.758 1.00 75.38 301 LEU A C 1
ATOM 2341 O O . LEU A 1 301 ? 11.462 31.896 -26.656 1.00 75.38 301 LEU A O 1
ATOM 2345 N N . SER A 1 302 ? 11.407 31.578 -28.872 1.00 76.19 302 SER A N 1
ATOM 2346 C CA . SER A 1 302 ? 10.146 30.822 -28.841 1.00 76.19 302 SER A CA 1
ATOM 2347 C C . SER A 1 302 ? 10.270 29.494 -28.089 1.00 76.19 302 SER A C 1
ATOM 2349 O O . SER A 1 302 ? 9.278 29.016 -27.545 1.00 76.19 302 SER A O 1
ATOM 2351 N N . ARG A 1 303 ? 11.474 28.901 -28.050 1.00 73.69 303 ARG A N 1
ATOM 2352 C CA . ARG A 1 303 ? 11.772 27.694 -27.273 1.00 73.69 303 ARG A CA 1
ATOM 2353 C C . ARG A 1 303 ? 11.832 28.019 -25.786 1.00 73.69 303 ARG A C 1
ATOM 2355 O O . ARG A 1 303 ? 11.107 27.405 -25.026 1.00 73.69 303 ARG A O 1
ATOM 2362 N N . ILE A 1 304 ? 12.579 29.056 -25.398 1.00 79.94 304 ILE A N 1
ATOM 2363 C CA . ILE A 1 304 ? 12.644 29.531 -24.005 1.00 79.94 304 ILE A CA 1
ATOM 2364 C C . ILE A 1 304 ? 11.256 29.944 -23.494 1.00 79.94 304 ILE A C 1
ATOM 2366 O O . ILE A 1 304 ? 10.895 29.607 -22.373 1.00 79.94 304 ILE A O 1
ATOM 2370 N N . LEU A 1 305 ? 10.453 30.639 -24.306 1.00 75.69 305 LEU A N 1
ATOM 2371 C CA . LEU A 1 305 ? 9.090 31.032 -23.935 1.00 75.69 305 LEU A CA 1
ATOM 2372 C C . LEU A 1 305 ? 8.143 29.830 -23.848 1.00 75.69 305 LEU A C 1
ATOM 2374 O O . LEU A 1 305 ? 7.345 29.768 -22.917 1.00 75.69 305 LEU A O 1
ATOM 2378 N N . ARG A 1 306 ? 8.245 28.857 -24.766 1.00 76.31 306 ARG A N 1
ATOM 2379 C CA . ARG A 1 306 ? 7.509 27.584 -24.656 1.00 76.31 306 ARG A CA 1
ATOM 2380 C C . ARG A 1 306 ? 7.894 26.825 -23.395 1.00 76.31 306 ARG A C 1
ATOM 2382 O O . ARG A 1 306 ? 7.004 26.371 -22.686 1.00 76.31 306 ARG A O 1
ATOM 2389 N N . ASP A 1 307 ? 9.185 26.743 -23.100 1.00 73.94 307 ASP A N 1
ATOM 2390 C CA . ASP A 1 307 ? 9.702 26.055 -21.924 1.00 73.94 307 ASP A CA 1
ATOM 2391 C C . ASP A 1 307 ? 9.266 26.782 -20.646 1.00 73.94 307 ASP A C 1
ATOM 2393 O O . ASP A 1 307 ? 8.808 26.135 -19.713 1.00 73.94 307 ASP A O 1
ATOM 2397 N N . SER A 1 308 ? 9.294 28.118 -20.607 1.00 74.31 308 SER A N 1
ATOM 2398 C CA . SER A 1 308 ? 8.859 28.924 -19.455 1.00 74.31 308 SER A CA 1
ATOM 2399 C C . SER A 1 308 ? 7.346 28.871 -19.216 1.00 74.31 308 SER A C 1
ATOM 2401 O O . SER A 1 308 ? 6.916 28.774 -18.074 1.00 74.31 308 SER A O 1
ATOM 2403 N N . ILE A 1 309 ? 6.524 28.929 -20.267 1.00 72.50 309 ILE A N 1
ATOM 2404 C CA . ILE A 1 309 ? 5.054 28.895 -20.142 1.00 72.50 309 ILE A CA 1
ATOM 2405 C C . ILE A 1 309 ? 4.559 27.459 -19.914 1.00 72.50 309 ILE A C 1
ATOM 2407 O O . ILE A 1 309 ? 3.570 27.247 -19.214 1.00 72.50 309 ILE A O 1
ATOM 2411 N N . GLY A 1 310 ? 5.248 26.467 -20.485 1.00 61.28 310 GLY A N 1
ATOM 2412 C CA . GLY A 1 310 ? 4.976 25.046 -20.270 1.00 61.28 310 GLY A CA 1
ATOM 2413 C C . GLY A 1 310 ? 5.422 24.553 -18.892 1.00 61.28 310 GLY A C 1
ATOM 2414 O O . GLY A 1 310 ? 4.717 23.763 -18.271 1.00 61.28 310 GLY A O 1
ATOM 2415 N N . SER A 1 311 ? 6.545 25.053 -18.366 1.00 53.56 311 SER A N 1
ATOM 2416 C CA . SER A 1 311 ? 7.014 24.721 -17.009 1.00 53.56 311 SER A CA 1
ATOM 2417 C C . SER A 1 311 ? 6.140 25.322 -15.900 1.00 53.56 311 SER A C 1
ATOM 2419 O O . SER A 1 311 ? 6.078 24.760 -14.805 1.00 53.56 311 SER A O 1
ATOM 2421 N N . GLU A 1 312 ? 5.372 26.381 -16.184 1.00 50.69 312 GLU A N 1
ATOM 2422 C CA . GLU A 1 312 ? 4.357 26.918 -15.264 1.00 50.69 312 GLU A CA 1
ATOM 2423 C C . GLU A 1 312 ? 3.133 26.0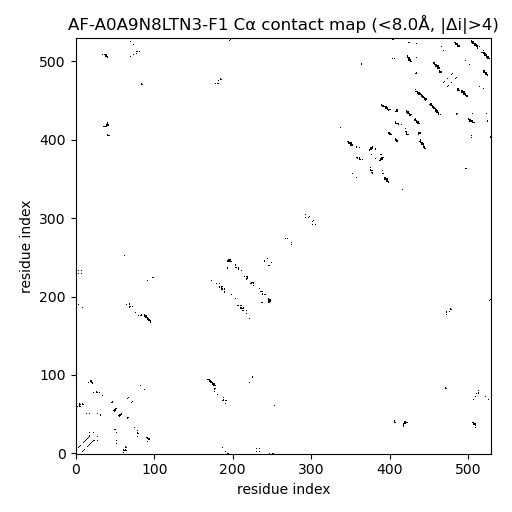11 -15.048 1.00 50.69 312 GLU A C 1
ATOM 2425 O O . GLU A 1 312 ? 2.369 26.238 -14.110 1.00 50.69 312 GLU A O 1
ATOM 2430 N N . GLU A 1 313 ? 2.941 24.939 -15.826 1.00 44.88 313 GLU A N 1
ATOM 2431 C CA . GLU A 1 313 ? 1.959 23.902 -15.459 1.00 44.88 313 GLU A CA 1
ATOM 2432 C C . GLU A 1 313 ? 2.410 23.056 -14.248 1.00 44.88 313 GLU A C 1
ATOM 2434 O O . GLU A 1 313 ? 1.611 22.283 -13.716 1.00 44.88 313 GLU A O 1
ATOM 2439 N N . ILE A 1 314 ? 3.648 23.230 -13.750 1.00 37.44 314 ILE A N 1
ATOM 2440 C CA . ILE A 1 314 ? 4.203 22.460 -12.618 1.00 37.44 314 ILE A CA 1
ATOM 2441 C C . ILE A 1 314 ? 4.832 23.332 -11.502 1.00 37.44 314 ILE A C 1
ATOM 2443 O O . ILE A 1 314 ? 5.071 22.833 -10.398 1.00 37.44 314 ILE A O 1
ATOM 2447 N N . THR A 1 315 ? 5.032 24.642 -11.671 1.00 30.14 315 THR A N 1
ATOM 2448 C CA . THR A 1 315 ? 5.692 25.461 -10.634 1.00 30.14 315 THR A CA 1
ATOM 2449 C C . THR A 1 315 ? 4.729 26.045 -9.590 1.00 30.14 315 THR A C 1
ATOM 2451 O O . THR A 1 315 ? 3.932 26.951 -9.826 1.00 30.14 315 THR A O 1
ATOM 2454 N N . LYS A 1 316 ? 4.848 25.542 -8.354 1.00 35.16 316 LYS A N 1
ATOM 2455 C CA . LYS A 1 316 ? 4.365 26.209 -7.135 1.00 35.16 316 LYS A CA 1
ATOM 2456 C C . LYS A 1 316 ? 5.051 27.580 -7.014 1.00 35.16 316 LYS A C 1
ATOM 2458 O O . LYS A 1 316 ? 6.273 27.646 -6.939 1.00 35.16 316 LYS A O 1
ATOM 2463 N N . ILE A 1 317 ? 4.270 28.657 -6.963 1.00 31.70 317 ILE A N 1
ATOM 2464 C CA . ILE A 1 317 ? 4.756 30.037 -6.794 1.00 31.70 317 ILE A CA 1
ATOM 2465 C C . ILE A 1 317 ? 5.337 30.221 -5.371 1.00 31.70 317 ILE A C 1
ATOM 2467 O O . ILE A 1 317 ? 4.632 29.909 -4.406 1.00 31.70 317 ILE A O 1
ATOM 2471 N N . PRO A 1 318 ? 6.569 30.746 -5.196 1.00 31.36 318 PRO A N 1
ATOM 2472 C CA . PRO A 1 318 ? 7.119 31.081 -3.884 1.00 31.36 318 PRO A CA 1
ATOM 2473 C C . PRO A 1 318 ? 6.602 32.446 -3.394 1.00 31.36 318 PRO A C 1
ATOM 2475 O O . PRO A 1 318 ? 6.482 33.403 -4.157 1.00 31.36 318 PRO A O 1
ATOM 2478 N N . ALA A 1 319 ? 6.274 32.540 -2.103 1.00 29.59 319 ALA A N 1
ATOM 2479 C CA . ALA A 1 319 ? 5.797 33.770 -1.470 1.00 29.59 319 ALA A CA 1
ATOM 2480 C C . ALA A 1 319 ? 6.959 34.743 -1.159 1.00 29.59 319 ALA A C 1
ATOM 2482 O O . ALA A 1 319 ? 8.011 34.288 -0.712 1.00 29.59 319 ALA A O 1
ATOM 2483 N N . PRO A 1 320 ? 6.782 36.073 -1.311 1.00 29.55 320 PRO A N 1
ATOM 2484 C CA . PRO A 1 320 ? 7.775 37.045 -0.870 1.00 29.55 320 PRO A CA 1
ATOM 2485 C C . PRO A 1 320 ? 7.714 37.241 0.650 1.00 29.55 320 PRO A C 1
ATOM 2487 O O . PRO A 1 320 ? 6.634 37.302 1.247 1.00 29.55 320 PRO A O 1
ATOM 2490 N N . ALA A 1 321 ? 8.897 37.345 1.251 1.00 35.97 321 ALA A N 1
ATOM 2491 C CA . ALA A 1 321 ? 9.118 37.655 2.653 1.00 35.97 321 ALA A CA 1
ATOM 2492 C C . ALA A 1 321 ? 8.911 39.152 2.920 1.00 35.97 321 ALA A C 1
ATOM 2494 O O . ALA A 1 321 ? 9.546 39.968 2.267 1.00 35.97 321 ALA A O 1
ATOM 2495 N N . HIS A 1 322 ? 8.088 39.495 3.912 1.00 29.00 322 HIS A N 1
ATOM 2496 C CA . HIS A 1 322 ? 8.268 40.683 4.750 1.00 29.00 322 HIS A CA 1
ATOM 2497 C C . HIS A 1 322 ? 7.597 40.439 6.103 1.00 29.00 322 HIS A C 1
ATOM 2499 O O . HIS A 1 322 ? 6.476 39.934 6.172 1.00 29.00 322 HIS A O 1
ATOM 2505 N N . GLY A 1 323 ? 8.338 40.730 7.172 1.00 27.53 323 GLY A N 1
ATOM 2506 C CA . GLY A 1 323 ? 7.888 40.581 8.545 1.00 27.53 323 GLY A CA 1
ATOM 2507 C C . GLY A 1 323 ? 7.011 41.740 8.998 1.00 27.53 323 GLY A C 1
ATOM 2508 O O . GLY A 1 323 ? 7.209 42.868 8.571 1.00 27.53 323 GLY A O 1
ATOM 2509 N N . GLU A 1 324 ? 6.075 41.430 9.888 1.00 25.27 324 GLU A N 1
ATOM 2510 C CA . GLU A 1 324 ? 5.805 42.163 11.124 1.00 25.27 324 GLU A CA 1
ATOM 2511 C C . GLU A 1 324 ? 4.844 41.332 11.985 1.00 25.27 324 GLU A C 1
ATOM 2513 O O . GLU A 1 324 ? 4.048 40.529 11.499 1.00 25.27 324 GLU A O 1
ATOM 2518 N N . SER A 1 325 ? 5.022 41.445 13.294 1.00 30.09 325 SER A N 1
ATOM 2519 C CA . SER A 1 325 ? 4.423 40.626 14.337 1.00 30.09 325 SER A CA 1
ATOM 2520 C C . SER A 1 325 ? 2.963 40.996 14.612 1.00 30.09 325 SER A C 1
ATOM 2522 O O . SER A 1 325 ? 2.647 42.174 14.728 1.00 30.09 325 SER A O 1
ATOM 2524 N N . GLN A 1 326 ? 2.098 39.987 14.807 1.00 25.75 326 GLN A N 1
ATOM 2525 C CA . GLN A 1 326 ? 1.127 39.876 15.917 1.00 25.75 326 GLN A CA 1
ATOM 2526 C C . GLN A 1 326 ? 0.167 38.678 15.738 1.00 25.75 326 GLN A C 1
ATOM 2528 O O . GLN A 1 326 ? -0.479 38.540 14.709 1.00 25.75 326 GLN A O 1
ATOM 2533 N N . GLY A 1 327 ? 0.017 37.874 16.803 1.00 22.84 327 GLY A N 1
ATOM 2534 C CA . GLY A 1 327 ? -1.260 37.239 17.172 1.00 22.84 327 GLY A CA 1
ATOM 2535 C C . GLY A 1 327 ? -1.618 35.859 16.595 1.00 22.84 327 GLY A C 1
ATOM 2536 O O . GLY A 1 327 ? -2.372 35.776 15.642 1.00 22.84 327 GLY A O 1
ATOM 2537 N N . ARG A 1 328 ? -1.148 34.796 17.267 1.00 26.11 328 ARG A N 1
ATOM 2538 C CA . ARG A 1 328 ? -1.892 33.582 17.696 1.00 26.11 328 ARG A CA 1
ATOM 2539 C C . ARG A 1 328 ? -3.071 33.087 16.814 1.00 26.11 328 ARG A C 1
ATOM 2541 O O . ARG A 1 328 ? -4.133 33.688 16.852 1.00 26.11 328 ARG A O 1
ATOM 2548 N N . GLU A 1 329 ? -2.908 31.916 16.183 1.00 25.52 329 GLU A N 1
ATOM 2549 C CA . GLU A 1 329 ? -3.740 30.686 16.291 1.00 25.52 329 GLU A CA 1
ATOM 2550 C C . GLU A 1 329 ? -3.639 29.783 15.040 1.00 25.52 329 GLU A C 1
ATOM 2552 O O . GLU A 1 329 ? -3.548 30.258 13.917 1.00 25.52 329 GLU A O 1
ATOM 2557 N N . GLU A 1 330 ? -3.654 28.468 15.306 1.00 25.44 330 GLU A N 1
ATOM 2558 C CA . GLU A 1 330 ? -3.709 27.305 14.397 1.00 25.44 330 GLU A CA 1
ATOM 2559 C C . GLU A 1 330 ? -2.433 26.932 13.605 1.00 25.44 330 GLU A C 1
ATOM 2561 O O . GLU A 1 330 ? -2.117 27.433 12.533 1.00 25.44 330 GLU A O 1
ATOM 2566 N N . SER A 1 331 ? -1.696 25.964 14.166 1.00 26.70 331 SER A N 1
ATOM 2567 C CA . SER A 1 331 ? -0.491 25.351 13.600 1.00 26.70 331 SER A CA 1
ATOM 2568 C C . SER A 1 331 ? -0.843 24.371 12.474 1.00 26.70 331 SER A C 1
ATOM 2570 O O . SER A 1 331 ? -1.158 23.204 12.719 1.00 26.70 331 SER A O 1
ATOM 2572 N N . GLU A 1 332 ? -0.754 24.843 11.233 1.00 32.12 332 GLU A N 1
ATOM 2573 C CA . GLU A 1 332 ? -0.780 24.038 10.011 1.00 32.12 332 GLU A CA 1
ATOM 2574 C C . GLU A 1 332 ? 0.481 23.159 9.902 1.00 32.12 332 GLU A C 1
ATOM 2576 O O . GLU A 1 332 ? 1.576 23.627 9.598 1.00 32.12 332 GLU A O 1
ATOM 2581 N N . GLY A 1 333 ? 0.333 21.851 10.120 1.00 28.80 333 GLY A N 1
ATOM 2582 C CA . GLY A 1 333 ? 1.361 20.853 9.818 1.00 28.80 333 GLY A CA 1
ATOM 2583 C C . GLY A 1 333 ? 1.365 20.487 8.334 1.00 28.80 333 GLY A C 1
ATOM 2584 O O . GLY A 1 333 ? 0.944 19.391 7.962 1.00 28.80 333 GLY A O 1
ATOM 2585 N N . THR A 1 334 ? 1.815 21.404 7.480 1.00 30.92 334 THR A N 1
ATOM 2586 C CA . THR A 1 334 ? 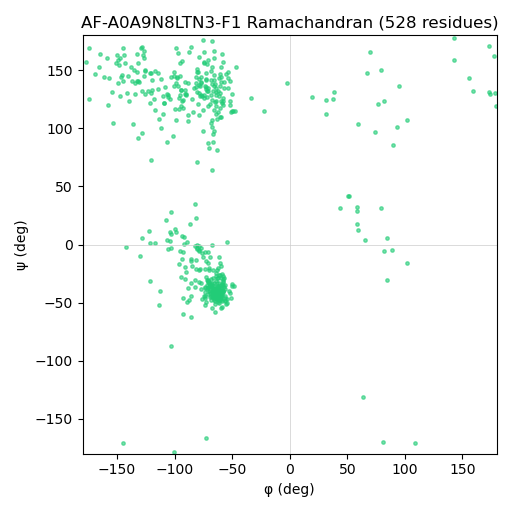2.163 21.116 6.082 1.00 30.92 334 THR A CA 1
ATOM 2587 C C . THR A 1 334 ? 3.678 21.136 5.939 1.00 30.92 334 THR A C 1
ATOM 2589 O O . THR A 1 334 ? 4.253 22.156 5.582 1.00 30.92 334 THR A O 1
ATOM 2592 N N . ASP A 1 335 ? 4.319 19.988 6.173 1.00 31.08 335 ASP A N 1
ATOM 2593 C CA . ASP A 1 335 ? 5.659 19.727 5.640 1.00 31.08 335 ASP A CA 1
ATOM 2594 C C . ASP A 1 335 ? 5.521 19.552 4.124 1.00 31.08 335 ASP A C 1
ATOM 2596 O O . ASP A 1 335 ? 5.353 18.452 3.585 1.00 31.08 335 ASP A O 1
ATOM 2600 N N . SER A 1 336 ? 5.498 20.679 3.418 1.00 31.55 336 SER A N 1
ATOM 2601 C CA . SER A 1 336 ? 5.849 20.701 2.012 1.00 31.55 336 SER A CA 1
ATOM 2602 C C . SER A 1 336 ? 7.339 20.413 1.927 1.00 31.55 336 SER A C 1
ATOM 2604 O O . SER A 1 336 ? 8.140 21.302 2.199 1.00 31.55 336 SER A O 1
ATOM 2606 N N . ASP A 1 337 ? 7.701 19.195 1.516 1.00 33.59 337 ASP A N 1
ATOM 2607 C CA . ASP A 1 337 ? 8.992 19.002 0.868 1.00 33.59 337 ASP A CA 1
ATOM 2608 C C . ASP A 1 337 ? 9.069 20.069 -0.235 1.00 33.59 337 ASP A C 1
ATOM 2610 O O . ASP A 1 337 ? 8.236 20.115 -1.157 1.00 33.59 337 ASP A O 1
ATOM 2614 N N . GLU A 1 338 ? 10.020 20.983 -0.060 1.00 29.62 338 GLU A N 1
ATOM 2615 C CA . GLU A 1 338 ? 10.509 21.856 -1.105 1.00 29.62 338 GLU A CA 1
ATOM 2616 C C . GLU A 1 338 ? 10.773 20.975 -2.321 1.00 29.62 338 GLU A C 1
ATOM 2618 O O . GLU A 1 338 ? 11.619 20.078 -2.314 1.00 29.62 338 GLU A O 1
ATOM 2623 N N . VAL A 1 339 ? 10.001 21.217 -3.378 1.00 34.66 339 VAL A N 1
ATOM 2624 C CA . VAL A 1 339 ? 10.389 20.800 -4.716 1.00 34.66 339 VAL A CA 1
ATOM 2625 C C . VAL A 1 339 ? 11.602 21.663 -5.026 1.00 34.66 339 VAL A C 1
ATOM 2627 O O . VAL A 1 339 ? 11.468 22.793 -5.490 1.00 34.66 339 VAL A O 1
ATOM 2630 N N . GLY A 1 340 ? 12.782 21.174 -4.648 1.00 30.03 340 GLY A N 1
ATOM 2631 C CA . GLY A 1 340 ? 14.031 21.726 -5.131 1.00 30.03 340 GLY A CA 1
ATOM 2632 C C . GLY A 1 340 ? 13.940 21.756 -6.649 1.00 30.03 340 GLY A C 1
ATOM 2633 O O . GLY A 1 340 ? 13.689 20.720 -7.257 1.00 30.03 340 GLY A O 1
ATOM 2634 N N . SER A 1 341 ? 14.062 22.962 -7.202 1.00 32.31 341 SER A N 1
ATOM 2635 C CA . SER A 1 341 ? 14.219 23.268 -8.623 1.00 32.31 341 SER A CA 1
ATOM 2636 C C . SER A 1 341 ? 14.769 22.074 -9.418 1.00 32.31 341 SER A C 1
ATOM 2638 O O . SER A 1 341 ? 15.897 21.631 -9.177 1.00 32.31 341 SER A O 1
ATOM 2640 N N . ASP A 1 342 ? 13.949 21.547 -10.331 1.00 37.56 342 ASP A N 1
ATOM 2641 C CA . ASP A 1 342 ? 14.260 20.476 -11.288 1.00 37.56 342 ASP A CA 1
ATOM 2642 C C . ASP A 1 342 ? 15.299 20.954 -12.327 1.00 37.56 342 ASP A C 1
ATOM 2644 O O . ASP A 1 342 ? 15.019 21.049 -13.516 1.00 37.56 342 ASP A O 1
ATOM 2648 N N . ASN A 1 343 ? 16.519 21.269 -11.885 1.00 36.44 343 ASN A N 1
ATOM 2649 C CA . ASN A 1 343 ? 17.649 21.577 -12.773 1.00 36.44 343 ASN A CA 1
ATOM 2650 C C . ASN A 1 343 ? 18.862 20.650 -12.587 1.00 36.44 343 ASN A C 1
ATOM 2652 O O . ASN A 1 343 ? 19.834 20.785 -13.318 1.00 36.44 343 ASN A O 1
ATOM 2656 N N . ASP A 1 344 ? 18.779 19.661 -11.693 1.00 42.97 344 ASP A N 1
ATOM 2657 C CA . ASP A 1 344 ? 19.748 18.560 -11.607 1.00 42.97 344 ASP A CA 1
ATOM 2658 C C . ASP A 1 344 ? 19.012 17.229 -11.813 1.00 42.97 344 ASP A C 1
ATOM 2660 O O . ASP A 1 344 ? 18.793 16.464 -10.865 1.00 42.97 344 ASP A O 1
ATOM 2664 N N . GLU A 1 345 ? 18.590 16.932 -13.047 1.00 49.81 345 GLU A N 1
ATOM 2665 C CA . GLU A 1 345 ? 18.318 15.534 -13.383 1.00 49.81 345 GLU A CA 1
ATOM 2666 C C . GLU A 1 345 ? 19.626 14.757 -13.173 1.00 49.81 345 GLU A C 1
ATOM 2668 O O . GLU A 1 345 ? 20.643 15.123 -13.765 1.00 49.81 345 GLU A O 1
ATOM 2673 N N . PRO A 1 346 ? 19.651 13.702 -12.340 1.00 54.16 346 PRO A N 1
ATOM 2674 C CA . PRO A 1 346 ? 20.843 12.882 -12.213 1.00 54.16 346 PRO A CA 1
ATOM 2675 C C . PRO A 1 346 ? 21.180 12.294 -13.590 1.00 54.16 346 PRO A C 1
ATOM 2677 O O . PRO A 1 346 ? 20.424 11.480 -14.129 1.00 54.16 346 PRO A O 1
ATOM 2680 N N . GLN A 1 347 ? 22.278 12.790 -14.167 1.00 64.62 347 GLN A N 1
ATOM 2681 C CA . GLN A 1 347 ? 22.692 12.519 -15.540 1.00 64.62 347 GLN A CA 1
ATOM 2682 C C . GLN A 1 347 ? 22.916 11.023 -15.767 1.00 64.62 347 GLN A C 1
ATOM 2684 O O . GLN A 1 347 ? 23.384 10.306 -14.880 1.00 64.62 347 GLN A O 1
ATOM 2689 N N . GLU A 1 348 ? 22.571 10.558 -16.971 1.00 77.62 348 GLU A N 1
ATOM 2690 C CA . GLU A 1 348 ? 22.924 9.211 -17.409 1.00 77.62 348 GLU A CA 1
ATOM 2691 C C . GLU A 1 348 ? 24.450 9.058 -17.344 1.00 77.62 348 GLU A C 1
ATOM 2693 O O . GLU A 1 348 ? 25.188 9.837 -17.947 1.00 77.62 348 GLU A O 1
ATOM 2698 N N . CYS A 1 349 ? 24.927 8.057 -16.606 1.00 83.62 349 CYS A N 1
ATOM 2699 C CA . CYS A 1 349 ? 26.357 7.785 -16.482 1.00 83.62 349 CYS A CA 1
ATOM 2700 C C . CYS A 1 349 ? 26.721 6.543 -17.290 1.00 83.62 349 CYS A C 1
ATOM 2702 O O . CYS A 1 349 ? 26.107 5.488 -17.114 1.00 83.62 349 CYS A O 1
ATOM 2704 N N . MET A 1 350 ? 27.739 6.655 -18.143 1.00 86.81 350 MET A N 1
ATOM 2705 C CA . MET A 1 350 ? 28.299 5.509 -18.856 1.00 86.81 350 MET A CA 1
ATOM 2706 C C . MET A 1 350 ? 29.070 4.611 -17.884 1.00 86.81 350 MET A C 1
ATOM 2708 O O . MET A 1 350 ? 29.845 5.100 -17.061 1.00 86.81 350 MET A O 1
ATOM 2712 N N . VAL A 1 351 ? 28.856 3.301 -17.974 1.00 88.81 351 VAL A N 1
ATOM 2713 C CA . VAL A 1 351 ? 29.464 2.294 -17.101 1.00 88.81 351 VAL A CA 1
ATOM 2714 C C . VAL A 1 351 ? 29.850 1.056 -17.900 1.00 88.81 351 VAL A C 1
ATOM 2716 O O . VAL A 1 351 ? 29.145 0.643 -18.818 1.00 88.81 351 VAL A O 1
ATOM 2719 N N . THR A 1 352 ? 30.960 0.436 -17.504 1.00 88.56 352 THR A N 1
ATOM 2720 C CA . THR A 1 352 ? 31.408 -0.854 -18.029 1.00 88.56 352 THR A CA 1
ATOM 2721 C C . THR A 1 352 ? 30.893 -1.988 -17.147 1.00 88.56 352 THR A C 1
ATOM 2723 O O . THR A 1 352 ? 31.138 -2.021 -15.939 1.00 88.56 352 THR A O 1
ATOM 2726 N N . LEU A 1 353 ? 30.172 -2.931 -17.743 1.00 88.44 353 LEU A N 1
ATOM 2727 C CA . LEU A 1 353 ? 29.607 -4.086 -17.060 1.00 88.44 353 LEU A CA 1
ATOM 2728 C C . LEU A 1 353 ? 30.658 -5.150 -16.771 1.00 88.44 353 LEU A C 1
ATOM 2730 O O . LEU A 1 353 ? 31.539 -5.431 -17.583 1.00 88.44 353 LEU A O 1
ATOM 2734 N N . SER A 1 354 ? 30.506 -5.812 -15.624 1.00 90.56 354 SER A N 1
ATOM 2735 C CA . SER A 1 354 ? 31.254 -7.035 -15.349 1.00 90.56 354 SER A CA 1
ATOM 2736 C C . SER A 1 354 ? 30.795 -8.168 -16.275 1.00 90.56 354 SER A C 1
ATOM 2738 O O . SER A 1 354 ? 29.635 -8.230 -16.688 1.00 90.56 354 SER A O 1
ATOM 2740 N N . ILE A 1 355 ? 31.685 -9.126 -16.549 1.00 87.25 355 ILE A N 1
ATOM 2741 C CA . ILE A 1 355 ? 31.361 -10.310 -17.365 1.00 87.25 355 ILE A CA 1
ATOM 2742 C C . ILE A 1 355 ? 30.195 -11.104 -16.746 1.00 87.25 355 ILE A C 1
ATOM 2744 O O . ILE A 1 355 ? 29.365 -11.656 -17.468 1.00 87.25 355 ILE A O 1
ATOM 2748 N N . ALA A 1 356 ? 30.105 -11.149 -15.413 1.00 88.94 356 ALA A N 1
ATOM 2749 C CA . ALA A 1 356 ? 29.012 -11.811 -14.704 1.00 88.94 356 ALA A CA 1
ATOM 2750 C C . ALA A 1 356 ? 27.662 -11.110 -14.935 1.00 88.94 356 ALA A C 1
ATOM 2752 O O . ALA A 1 356 ? 26.674 -11.782 -15.241 1.00 88.94 356 ALA A O 1
ATOM 2753 N N . ASP A 1 357 ? 27.631 -9.775 -14.851 1.00 90.38 357 ASP A N 1
ATOM 2754 C CA . ASP A 1 357 ? 26.433 -8.978 -15.140 1.00 90.38 357 ASP A CA 1
ATOM 2755 C C . ASP A 1 357 ? 26.003 -9.159 -16.602 1.00 90.38 357 ASP A C 1
ATOM 2757 O O . ASP A 1 357 ? 24.832 -9.430 -16.869 1.00 90.38 357 ASP A O 1
ATOM 2761 N N . LEU A 1 358 ? 26.951 -9.105 -17.544 1.00 89.25 358 LEU A N 1
ATOM 2762 C CA . LEU A 1 358 ? 26.676 -9.268 -18.972 1.00 89.25 358 LEU A CA 1
ATOM 2763 C C . LEU A 1 358 ? 26.112 -10.661 -19.298 1.00 89.25 358 LEU A C 1
ATOM 2765 O O . LEU A 1 358 ? 25.125 -10.775 -20.027 1.00 89.25 358 LEU A O 1
ATOM 2769 N N . ARG A 1 359 ? 26.673 -11.728 -18.711 1.00 90.62 359 ARG A N 1
ATOM 2770 C CA . ARG A 1 359 ? 26.139 -13.097 -18.848 1.00 90.62 359 ARG A CA 1
ATOM 2771 C C . ARG A 1 359 ? 24.723 -13.215 -18.294 1.00 90.62 359 ARG A C 1
ATOM 2773 O O . ARG A 1 359 ? 23.874 -13.836 -18.929 1.00 90.62 359 ARG A O 1
ATOM 2780 N N . ARG A 1 360 ? 24.452 -12.604 -17.136 1.00 89.94 360 ARG A N 1
ATOM 2781 C CA . ARG A 1 360 ? 23.112 -12.604 -16.534 1.00 89.94 360 ARG A CA 1
ATOM 2782 C C . ARG A 1 360 ? 22.104 -11.861 -17.406 1.00 89.94 360 ARG A C 1
ATOM 2784 O O . ARG A 1 360 ? 20.992 -12.345 -17.578 1.00 89.94 360 ARG A O 1
ATOM 2791 N N . ILE A 1 361 ? 22.500 -10.734 -17.986 1.00 91.88 361 ILE A N 1
ATOM 2792 C CA . ILE A 1 361 ? 21.669 -9.963 -18.914 1.00 91.88 361 ILE A CA 1
ATOM 2793 C C . ILE A 1 361 ? 21.360 -10.773 -20.176 1.00 91.88 361 ILE A C 1
ATOM 2795 O O . ILE A 1 361 ? 20.199 -10.843 -20.565 1.00 91.88 361 ILE A O 1
ATOM 2799 N N . CYS A 1 362 ? 22.352 -11.444 -20.771 1.00 90.62 362 CYS A N 1
ATOM 2800 C CA . CYS A 1 362 ? 22.119 -12.319 -21.926 1.00 90.62 362 CYS A CA 1
ATOM 2801 C C . CYS A 1 362 ? 21.140 -13.452 -21.582 1.00 90.62 362 CYS A C 1
ATOM 2803 O O . CYS A 1 362 ? 20.218 -13.723 -22.346 1.00 90.62 362 CYS A O 1
ATOM 2805 N N . ALA A 1 363 ? 21.291 -14.078 -20.408 1.00 90.31 363 ALA A N 1
ATOM 2806 C CA . ALA A 1 3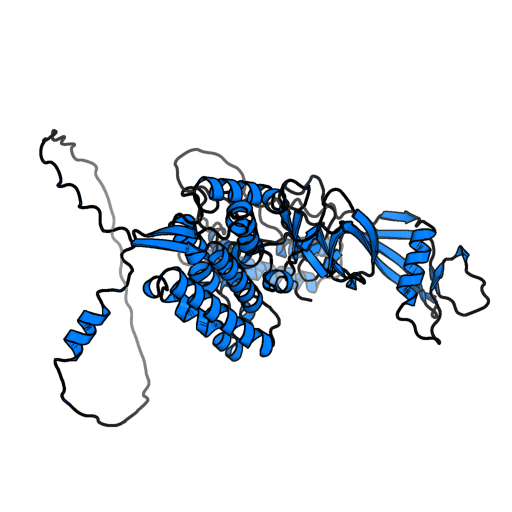63 ? 20.372 -15.116 -19.946 1.00 90.31 363 ALA A CA 1
ATOM 2807 C C . ALA A 1 363 ? 18.935 -14.590 -19.776 1.00 90.31 363 ALA A C 1
ATOM 2809 O O . ALA A 1 363 ? 17.992 -15.251 -20.198 1.00 90.31 363 ALA A O 1
ATOM 2810 N N . LEU A 1 364 ? 18.765 -13.387 -19.212 1.00 90.62 364 LEU A N 1
ATOM 2811 C CA . LEU A 1 364 ? 17.456 -12.736 -19.105 1.00 90.62 364 LEU A CA 1
ATOM 2812 C C . LEU A 1 364 ? 16.875 -12.399 -20.485 1.00 90.62 364 LEU A C 1
ATOM 2814 O O . LEU A 1 364 ? 15.713 -12.685 -20.741 1.00 90.62 364 LEU A O 1
ATOM 2818 N N . ALA A 1 365 ? 17.682 -11.837 -21.387 1.00 88.88 365 ALA A N 1
ATOM 2819 C CA . ALA A 1 365 ? 17.259 -11.451 -22.733 1.00 88.88 365 ALA A CA 1
ATOM 2820 C C . ALA A 1 365 ? 16.809 -12.643 -23.595 1.00 88.88 365 ALA A C 1
ATOM 2822 O O . ALA A 1 365 ? 15.984 -12.471 -24.491 1.00 88.88 365 ALA A O 1
ATOM 2823 N N . ASN A 1 366 ? 17.359 -13.830 -23.330 1.00 91.19 366 ASN A N 1
ATOM 2824 C CA . ASN A 1 366 ? 17.062 -15.060 -24.062 1.00 91.19 366 ASN A CA 1
ATOM 2825 C C . ASN A 1 366 ? 15.938 -15.898 -23.445 1.00 91.19 366 ASN A C 1
ATOM 2827 O O . ASN A 1 366 ? 15.549 -16.888 -24.054 1.00 91.19 366 ASN A O 1
ATOM 2831 N N . ARG A 1 367 ? 15.422 -15.537 -22.262 1.00 87.12 367 ARG A N 1
ATOM 2832 C CA . ARG A 1 367 ? 14.417 -16.336 -21.543 1.00 87.12 367 ARG A CA 1
ATOM 2833 C C . ARG A 1 367 ? 13.150 -16.577 -22.367 1.00 87.12 367 ARG A C 1
ATOM 2835 O O . ARG A 1 367 ? 12.636 -17.688 -22.358 1.00 87.12 367 ARG A O 1
ATOM 2842 N N . ASP A 1 368 ? 12.696 -15.546 -23.072 1.00 79.50 368 ASP A N 1
ATOM 2843 C CA . ASP A 1 368 ? 11.428 -15.543 -23.808 1.00 79.50 368 ASP A CA 1
ATOM 2844 C C . ASP A 1 368 ? 11.641 -15.608 -25.336 1.00 79.50 368 ASP A C 1
ATOM 2846 O O . ASP A 1 368 ? 10.783 -15.174 -26.102 1.00 79.50 368 ASP A O 1
ATOM 2850 N N . ARG A 1 369 ? 12.810 -16.083 -25.802 1.00 83.50 369 ARG A N 1
ATOM 2851 C CA . ARG A 1 369 ? 13.120 -16.211 -27.240 1.00 83.50 369 ARG A CA 1
ATOM 2852 C C . ARG A 1 369 ? 12.856 -17.626 -27.747 1.00 83.50 369 ARG A C 1
ATOM 2854 O O . ARG A 1 369 ? 13.268 -18.601 -27.125 1.00 83.50 369 ARG A O 1
ATOM 2861 N N . ASP A 1 370 ? 12.238 -17.716 -28.923 1.00 83.69 370 ASP A N 1
ATOM 2862 C CA . ASP A 1 370 ? 11.956 -18.983 -29.605 1.00 83.69 370 ASP A CA 1
ATOM 2863 C C . ASP A 1 370 ? 13.188 -19.551 -30.333 1.00 83.69 370 ASP A C 1
ATOM 2865 O O . ASP A 1 370 ? 14.118 -18.824 -30.688 1.00 83.69 370 ASP A O 1
ATOM 2869 N N . SER A 1 371 ? 13.158 -20.851 -30.654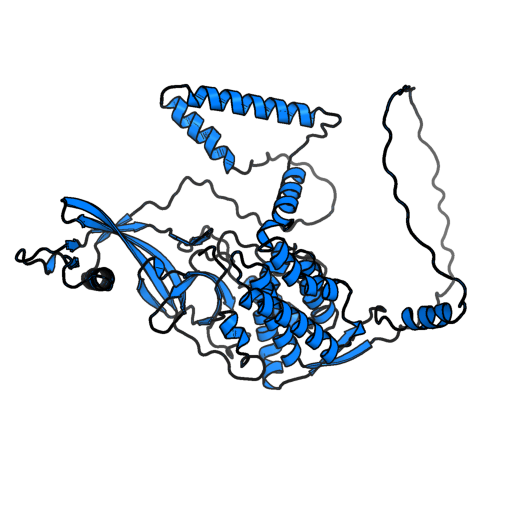 1.00 75.75 371 SER A N 1
ATOM 2870 C CA . SER A 1 371 ? 14.265 -21.605 -31.273 1.00 75.75 371 SER A CA 1
ATOM 2871 C C . SER A 1 371 ? 14.719 -21.116 -32.659 1.00 75.75 371 SER A C 1
ATOM 2873 O O . SER A 1 371 ? 15.748 -21.571 -33.149 1.00 75.75 371 SER A O 1
ATOM 2875 N N . GLY A 1 372 ? 13.967 -20.220 -33.305 1.00 77.38 372 GLY A N 1
ATOM 2876 C CA . GLY A 1 372 ? 14.299 -19.633 -34.610 1.00 77.38 372 GLY A CA 1
ATOM 2877 C C . GLY A 1 372 ? 14.836 -18.199 -34.559 1.00 77.38 372 GLY A C 1
ATOM 2878 O O . GLY A 1 372 ? 15.152 -17.643 -35.607 1.00 77.38 372 GLY A O 1
ATOM 2879 N N . GLN A 1 373 ? 14.913 -17.577 -33.378 1.00 84.56 373 GLN A N 1
ATOM 2880 C CA . GLN A 1 373 ? 15.335 -16.182 -33.227 1.00 84.56 373 GLN A CA 1
ATOM 2881 C C . GLN A 1 373 ? 16.819 -16.072 -32.838 1.00 84.56 373 GLN A C 1
ATOM 2883 O O . GLN A 1 373 ? 17.313 -16.854 -32.027 1.00 84.56 373 GLN A O 1
ATOM 2888 N N . ALA A 1 374 ? 17.527 -15.055 -33.345 1.00 84.69 374 ALA A N 1
ATOM 2889 C CA . ALA A 1 374 ? 18.936 -14.818 -33.013 1.00 84.69 374 ALA A CA 1
ATOM 2890 C C . ALA A 1 374 ? 19.146 -14.624 -31.499 1.00 84.69 374 ALA A C 1
ATOM 2892 O O . ALA A 1 374 ? 18.500 -13.772 -30.894 1.00 84.69 374 ALA A O 1
ATOM 2893 N N . LEU A 1 375 ? 20.032 -15.385 -30.857 1.00 88.06 375 LEU A N 1
ATOM 2894 C CA . LEU A 1 375 ? 20.243 -15.285 -29.405 1.00 88.06 375 LEU A CA 1
ATOM 2895 C C . LEU A 1 375 ? 21.139 -14.098 -29.038 1.00 88.06 375 LEU A C 1
ATOM 2897 O O . LEU A 1 375 ? 22.061 -13.755 -29.777 1.00 88.06 375 LEU A O 1
ATOM 2901 N N . PHE A 1 376 ? 20.896 -13.511 -27.865 1.00 88.69 376 PHE A N 1
ATOM 2902 C CA . PHE A 1 376 ? 21.796 -12.541 -27.253 1.00 88.69 376 PHE A CA 1
ATOM 2903 C C . PHE A 1 376 ? 23.022 -13.240 -26.668 1.00 88.69 376 PHE A C 1
ATOM 2905 O O . PHE A 1 376 ? 22.898 -14.184 -25.883 1.00 88.69 376 PHE A O 1
ATOM 2912 N N . VAL A 1 377 ? 24.208 -12.757 -27.015 1.00 87.88 377 VAL A N 1
ATOM 2913 C CA . VAL A 1 377 ? 25.489 -13.337 -26.592 1.00 87.88 377 VAL A CA 1
ATOM 2914 C C . VAL A 1 377 ? 26.424 -12.203 -26.185 1.00 87.88 377 VAL A C 1
ATOM 2916 O O . VAL A 1 377 ? 26.433 -11.152 -26.832 1.00 87.88 377 VAL A O 1
ATOM 2919 N N . PRO A 1 378 ? 27.216 -12.376 -25.113 1.00 87.31 378 PRO A N 1
ATOM 2920 C CA . PRO A 1 378 ? 28.203 -11.374 -24.751 1.00 87.31 378 PRO A CA 1
ATOM 2921 C C . PRO A 1 378 ? 29.273 -11.294 -25.844 1.00 87.31 378 PRO A C 1
ATOM 2923 O O . PRO A 1 378 ? 29.648 -12.325 -26.404 1.00 87.31 378 PRO A O 1
ATOM 2926 N N . ILE A 1 379 ? 29.817 -10.100 -26.090 1.00 82.69 379 ILE A N 1
ATOM 2927 C CA . ILE A 1 379 ? 30.853 -9.861 -27.113 1.00 82.69 379 ILE A CA 1
ATOM 2928 C C . ILE A 1 379 ? 32.038 -10.839 -27.033 1.00 82.69 379 ILE A C 1
ATOM 2930 O O . ILE A 1 379 ? 32.548 -11.281 -28.055 1.00 82.69 379 ILE A O 1
ATOM 2934 N N . ILE A 1 380 ? 32.413 -11.267 -25.824 1.00 81.69 380 ILE A N 1
ATOM 2935 C CA . ILE A 1 380 ? 33.497 -12.233 -25.588 1.00 81.69 380 ILE A CA 1
ATOM 2936 C C . ILE A 1 380 ? 33.203 -13.652 -26.112 1.00 81.69 380 ILE A C 1
ATOM 2938 O O . ILE A 1 380 ? 34.130 -14.419 -26.350 1.00 81.69 380 ILE A O 1
ATOM 2942 N N . ASN A 1 381 ? 31.930 -14.006 -26.298 1.00 82.56 381 ASN A N 1
ATOM 2943 C CA . ASN A 1 381 ? 31.500 -15.313 -26.799 1.00 82.56 381 ASN A CA 1
ATOM 2944 C C . ASN A 1 381 ? 31.048 -15.262 -28.269 1.00 82.56 381 ASN A C 1
ATOM 2946 O O . ASN A 1 381 ? 30.567 -16.271 -28.786 1.00 82.56 381 ASN A O 1
ATOM 2950 N N . TYR A 1 382 ? 31.149 -14.108 -28.933 1.00 80.88 382 TYR A N 1
ATOM 2951 C CA . TYR A 1 382 ? 30.723 -13.974 -30.320 1.00 80.88 382 TYR A CA 1
ATOM 2952 C C . TYR A 1 382 ? 31.685 -14.722 -31.248 1.00 80.88 382 TYR A C 1
ATOM 2954 O O . TYR A 1 382 ? 32.872 -14.410 -31.312 1.00 80.88 382 TYR A O 1
ATOM 2962 N N . SER A 1 383 ? 31.169 -15.716 -31.973 1.00 75.38 383 SER A N 1
ATOM 2963 C CA . SER A 1 383 ? 31.964 -16.552 -32.882 1.00 75.38 383 SER A CA 1
ATOM 2964 C C . SER A 1 383 ? 31.733 -16.243 -34.364 1.00 75.38 383 SER A C 1
ATOM 2966 O O . SER A 1 383 ? 32.377 -16.855 -35.210 1.00 75.38 383 SER A O 1
ATOM 2968 N N . GLY A 1 384 ? 30.812 -15.328 -34.701 1.00 72.38 384 GLY A N 1
ATOM 2969 C CA . GLY A 1 384 ? 30.523 -14.901 -36.081 1.00 72.38 384 GLY A CA 1
ATOM 2970 C C . GLY A 1 384 ? 29.932 -15.969 -37.012 1.00 72.38 384 GLY A C 1
ATOM 2971 O O . GLY A 1 384 ? 29.733 -15.703 -38.192 1.00 72.38 384 GLY A O 1
ATOM 2972 N N . THR A 1 385 ? 29.649 -17.173 -36.508 1.00 71.75 385 THR A N 1
ATOM 2973 C CA . THR A 1 385 ? 29.238 -18.341 -37.315 1.00 71.75 385 THR A CA 1
ATOM 2974 C C . THR A 1 385 ? 27.723 -18.515 -37.447 1.00 71.75 385 THR A C 1
ATOM 2976 O O . THR A 1 385 ? 27.268 -19.310 -38.263 1.00 71.75 385 THR A O 1
ATOM 2979 N N . SER A 1 386 ? 26.926 -17.791 -36.657 1.00 75.00 386 SER A N 1
ATOM 2980 C CA . SER A 1 386 ? 25.457 -17.869 -36.647 1.00 75.00 386 SER A CA 1
ATOM 2981 C C . SER A 1 386 ? 24.841 -16.484 -36.414 1.00 75.00 386 SER A C 1
ATOM 2983 O O . SER A 1 386 ? 25.521 -15.619 -35.854 1.00 75.00 386 SER A O 1
ATOM 2985 N N . PRO A 1 387 ? 23.581 -16.245 -36.831 1.00 77.69 387 PRO A N 1
ATOM 2986 C CA . PRO A 1 387 ? 22.891 -14.987 -36.557 1.00 77.69 387 PRO A CA 1
ATOM 2987 C C . PRO A 1 387 ? 22.711 -14.819 -35.042 1.00 77.69 387 PRO A C 1
ATOM 2989 O O . PRO A 1 387 ? 21.941 -15.533 -34.400 1.00 77.69 387 PRO A O 1
ATOM 2992 N N . GLN A 1 388 ? 23.476 -13.895 -34.467 1.00 83.12 388 GLN A N 1
ATOM 2993 C CA . GLN A 1 388 ? 23.575 -13.643 -33.032 1.00 83.12 388 GLN A CA 1
ATOM 2994 C C . GLN A 1 388 ? 23.465 -12.140 -32.771 1.00 83.12 388 GLN A C 1
ATOM 2996 O O . GLN A 1 388 ? 24.032 -11.335 -33.508 1.00 83.12 388 GLN A O 1
ATOM 3001 N N . LEU A 1 389 ? 22.758 -11.762 -31.706 1.00 83.94 389 LEU A N 1
ATOM 3002 C CA . LEU A 1 389 ? 22.679 -10.380 -31.238 1.00 83.94 389 LEU A CA 1
ATOM 3003 C C . LEU A 1 389 ? 23.767 -10.162 -30.187 1.00 83.94 389 LEU A C 1
ATOM 3005 O O . LEU A 1 389 ? 23.780 -10.810 -29.141 1.00 83.94 389 LEU A O 1
ATOM 3009 N N . VAL A 1 390 ? 24.702 -9.260 -30.460 1.00 83.81 390 VAL A N 1
ATOM 3010 C CA . VAL A 1 390 ? 25.846 -9.039 -29.569 1.00 83.81 390 VAL A CA 1
ATOM 3011 C C . VAL A 1 390 ? 25.512 -7.969 -28.538 1.00 83.81 390 VAL A C 1
ATOM 3013 O O . VAL A 1 390 ? 25.066 -6.878 -28.890 1.00 83.81 390 VAL A O 1
ATOM 3016 N N . LEU A 1 391 ? 25.758 -8.279 -27.264 1.00 85.19 391 LEU A N 1
ATOM 3017 C CA . LEU A 1 391 ? 25.761 -7.293 -26.185 1.00 85.19 391 LEU A CA 1
ATOM 3018 C C . LEU A 1 391 ? 27.198 -6.971 -25.782 1.00 85.19 391 LEU A C 1
ATOM 3020 O O . LEU A 1 391 ? 27.976 -7.867 -25.432 1.00 85.19 391 LEU A O 1
ATOM 3024 N N . ASP A 1 392 ? 27.525 -5.684 -25.812 1.00 84.75 392 ASP A N 1
ATOM 3025 C CA . ASP A 1 392 ? 28.802 -5.165 -25.339 1.00 84.75 392 ASP A CA 1
ATOM 3026 C C . ASP A 1 392 ? 28.749 -4.844 -23.834 1.00 84.75 392 ASP A C 1
ATOM 3028 O O . ASP A 1 392 ? 27.698 -4.786 -23.192 1.00 84.75 392 ASP A O 1
ATOM 3032 N N . THR A 1 393 ? 29.927 -4.662 -23.256 1.00 87.00 393 THR A N 1
ATOM 3033 C CA . THR A 1 393 ? 30.163 -4.262 -21.873 1.00 87.00 393 THR A CA 1
ATOM 3034 C C . THR A 1 393 ? 29.778 -2.812 -21.587 1.00 87.00 393 THR A C 1
ATOM 3036 O O . THR A 1 393 ? 29.575 -2.484 -20.422 1.00 87.00 393 THR A O 1
ATOM 3039 N N . GLN A 1 394 ? 29.663 -1.942 -22.593 1.00 88.12 394 GLN A N 1
ATOM 3040 C CA . GLN A 1 394 ? 29.267 -0.548 -22.387 1.00 88.12 394 GLN A CA 1
ATOM 3041 C C . GLN A 1 394 ? 27.755 -0.422 -22.162 1.00 88.12 394 GLN A C 1
ATOM 3043 O O . GLN A 1 394 ? 26.945 -0.910 -22.949 1.00 88.12 394 GLN A O 1
ATOM 3048 N N . ALA A 1 395 ? 27.367 0.256 -21.084 1.00 90.00 395 ALA A N 1
ATOM 3049 C CA . ALA A 1 395 ? 25.975 0.513 -20.736 1.00 90.00 395 ALA A CA 1
ATOM 3050 C C . ALA A 1 395 ? 25.800 1.886 -20.076 1.00 90.00 395 ALA A C 1
ATOM 3052 O O . ALA A 1 395 ? 26.765 2.525 -19.661 1.00 90.00 395 ALA A O 1
ATOM 3053 N N . TYR A 1 396 ? 24.550 2.316 -19.925 1.00 91.81 396 TYR A N 1
ATOM 3054 C CA . TYR A 1 396 ? 24.188 3.553 -19.236 1.00 91.81 396 TYR A CA 1
ATOM 3055 C C . TYR A 1 396 ? 23.401 3.252 -17.961 1.00 91.81 396 TYR A C 1
ATOM 3057 O O . TYR A 1 396 ? 22.453 2.459 -17.974 1.00 91.81 396 TYR A O 1
ATOM 3065 N N . PHE A 1 397 ? 23.759 3.908 -16.858 1.00 91.94 397 PHE A N 1
ATOM 3066 C CA . PHE A 1 397 ? 22.951 3.928 -15.644 1.00 91.94 397 PHE A CA 1
ATOM 3067 C C . PHE A 1 397 ? 22.020 5.131 -15.627 1.00 91.94 397 PHE A C 1
ATOM 3069 O O . PHE A 1 397 ? 22.453 6.278 -15.671 1.00 91.94 397 PHE A O 1
ATOM 3076 N N . VAL A 1 398 ? 20.733 4.834 -15.478 1.00 92.25 398 VAL A N 1
ATOM 3077 C CA . VAL A 1 398 ? 19.648 5.799 -15.338 1.00 92.25 398 VAL A CA 1
ATOM 3078 C C . VAL A 1 398 ? 19.074 5.651 -13.923 1.00 92.25 398 VAL A C 1
ATOM 3080 O O . VAL A 1 398 ? 18.408 4.656 -13.634 1.00 92.25 398 VAL A O 1
ATOM 3083 N N . PRO A 1 399 ? 19.300 6.593 -12.996 1.00 92.38 399 PRO A N 1
ATOM 3084 C CA . PRO A 1 399 ? 18.909 6.455 -11.587 1.00 92.38 399 PRO A CA 1
ATOM 3085 C C . PRO A 1 399 ? 17.432 6.814 -11.339 1.00 92.38 399 PRO A C 1
ATOM 3087 O O . PRO A 1 399 ? 17.068 7.375 -10.305 1.00 92.38 399 PRO A O 1
ATOM 3090 N N . LYS A 1 400 ? 16.561 6.495 -12.301 1.00 92.94 400 LYS A N 1
ATOM 3091 C CA . LYS A 1 400 ? 15.112 6.687 -12.220 1.00 92.94 400 LYS A CA 1
ATOM 3092 C C . LYS A 1 400 ? 14.374 5.564 -12.941 1.00 92.94 400 LYS A C 1
ATOM 3094 O O . LYS A 1 400 ? 14.778 5.146 -14.026 1.00 92.94 400 LYS A O 1
ATOM 3099 N N . LEU A 1 401 ? 13.268 5.111 -12.357 1.00 93.69 401 LEU A N 1
ATOM 3100 C CA . LEU A 1 401 ? 12.334 4.181 -12.989 1.00 93.69 401 LEU A CA 1
ATOM 3101 C C . LEU A 1 401 ? 10.894 4.584 -12.675 1.00 93.69 401 LEU A C 1
ATOM 3103 O O . LEU A 1 401 ? 10.513 4.652 -11.511 1.00 93.69 401 LEU A O 1
ATOM 3107 N N . SER A 1 402 ? 10.084 4.807 -13.706 1.00 92.69 402 SER A N 1
ATOM 3108 C CA . SER A 1 402 ? 8.648 5.050 -13.546 1.00 92.69 402 SER A CA 1
ATOM 3109 C C . SER A 1 402 ? 7.887 3.724 -13.473 1.00 92.69 402 SER A C 1
ATOM 3111 O O . SER A 1 402 ? 8.010 2.882 -14.365 1.00 92.69 402 SER A O 1
ATOM 3113 N N . VAL A 1 403 ? 7.102 3.542 -12.411 1.00 89.75 403 VAL A N 1
ATOM 3114 C CA . VAL A 1 403 ? 6.259 2.368 -12.151 1.00 89.75 403 VAL A CA 1
ATOM 3115 C C . VAL A 1 403 ? 4.842 2.861 -11.850 1.00 89.75 403 VAL A C 1
ATOM 3117 O O . VAL A 1 403 ? 4.534 3.273 -10.730 1.00 89.75 403 VAL A O 1
ATOM 3120 N N . GLY A 1 404 ? 3.985 2.863 -12.874 1.00 85.81 404 GLY A N 1
ATOM 3121 C CA . GLY A 1 404 ? 2.683 3.532 -12.806 1.00 85.81 404 GLY A CA 1
ATOM 3122 C C . GLY A 1 404 ? 2.857 5.042 -12.632 1.00 85.81 404 GLY A C 1
ATOM 3123 O O . GLY A 1 404 ? 3.662 5.664 -13.322 1.00 85.81 404 GLY A O 1
ATOM 3124 N N . GLU A 1 405 ? 2.144 5.627 -11.674 1.00 86.44 405 GLU A N 1
ATOM 3125 C CA . GLU A 1 405 ? 2.264 7.045 -11.313 1.00 86.44 405 GLU A CA 1
ATOM 3126 C C . GLU A 1 405 ? 3.476 7.376 -10.422 1.00 86.44 405 GLU A C 1
ATOM 3128 O O . GLU A 1 405 ? 3.720 8.543 -10.116 1.00 86.44 405 GLU A O 1
ATOM 3133 N N . PHE A 1 406 ? 4.224 6.367 -9.968 1.00 90.19 406 PHE A N 1
ATOM 3134 C CA . PHE A 1 406 ? 5.341 6.551 -9.047 1.00 90.19 406 PHE A CA 1
ATOM 3135 C C . PHE A 1 406 ? 6.674 6.521 -9.783 1.00 90.19 406 PHE A C 1
ATOM 3137 O O . PHE A 1 406 ? 6.845 5.811 -10.771 1.00 90.19 406 PHE A O 1
ATOM 3144 N N . THR A 1 407 ? 7.652 7.267 -9.272 1.00 92.12 407 THR A N 1
ATOM 3145 C CA . THR A 1 407 ? 9.029 7.220 -9.772 1.00 92.12 407 THR A CA 1
ATOM 3146 C C . THR A 1 407 ? 9.953 6.733 -8.668 1.00 92.12 407 THR A C 1
ATOM 3148 O O . THR A 1 407 ? 10.114 7.405 -7.650 1.00 92.12 407 THR A O 1
ATOM 3151 N N . LEU A 1 408 ? 10.569 5.575 -8.889 1.00 94.50 408 LEU A N 1
ATOM 3152 C CA . LEU A 1 408 ? 11.612 5.032 -8.033 1.00 94.50 408 LEU A CA 1
ATOM 3153 C C . LEU A 1 408 ? 12.940 5.722 -8.332 1.00 94.50 408 LEU A C 1
ATOM 3155 O O . LEU A 1 408 ? 13.286 5.936 -9.500 1.00 94.50 408 LEU A O 1
ATOM 3159 N N . ARG A 1 409 ? 13.681 6.064 -7.278 1.00 94.06 409 ARG A N 1
ATOM 3160 C CA . ARG A 1 409 ? 15.010 6.693 -7.349 1.00 94.06 409 ARG A CA 1
ATOM 3161 C C . ARG A 1 409 ? 15.868 6.248 -6.164 1.00 94.06 409 ARG A C 1
ATOM 3163 O O . ARG A 1 409 ? 15.316 5.937 -5.111 1.00 94.06 409 ARG A O 1
ATOM 3170 N N . PRO A 1 410 ? 17.203 6.257 -6.284 1.00 92.88 410 PRO A N 1
ATOM 3171 C CA . PRO A 1 410 ? 18.082 6.089 -5.136 1.00 92.88 410 PRO A CA 1
ATOM 3172 C C . PRO A 1 410 ? 17.816 7.144 -4.073 1.00 92.88 410 PRO A C 1
ATOM 3174 O O . PRO A 1 410 ? 17.631 8.329 -4.374 1.00 92.88 410 PRO A O 1
ATOM 3177 N N . ARG A 1 411 ? 17.847 6.720 -2.813 1.00 89.88 411 ARG A N 1
ATOM 3178 C CA . ARG A 1 411 ? 17.758 7.645 -1.691 1.00 89.88 411 ARG A CA 1
ATOM 3179 C C . ARG A 1 411 ? 19.010 8.525 -1.650 1.00 89.88 411 ARG A C 1
ATOM 3181 O O . ARG A 1 411 ? 20.134 8.040 -1.724 1.00 89.88 411 ARG A O 1
ATOM 3188 N N . SER A 1 412 ? 18.804 9.831 -1.513 1.00 87.75 412 SER A N 1
ATOM 3189 C CA . SER A 1 412 ? 19.867 10.842 -1.425 1.00 87.75 412 SER A CA 1
ATOM 3190 C C . SER A 1 412 ? 19.690 11.712 -0.182 1.00 87.75 412 SER A C 1
ATOM 3192 O O . SER A 1 412 ? 18.611 11.728 0.406 1.00 87.75 412 SER A O 1
ATOM 3194 N N . LYS A 1 413 ? 20.716 12.494 0.180 1.00 84.12 413 LYS A N 1
ATOM 3195 C CA . LYS A 1 413 ? 20.669 13.431 1.320 1.00 84.12 413 LYS A CA 1
ATOM 3196 C C . LYS A 1 413 ? 19.581 14.512 1.202 1.00 84.12 413 LYS A C 1
ATOM 3198 O O . LYS A 1 413 ? 19.237 15.112 2.209 1.00 84.12 413 LYS A O 1
ATOM 3203 N N . ARG A 1 414 ? 19.053 14.762 -0.007 1.00 84.06 414 ARG A N 1
ATOM 3204 C CA . ARG A 1 414 ? 17.952 15.717 -0.243 1.00 84.06 414 ARG A CA 1
ATOM 3205 C C . ARG A 1 414 ? 16.601 15.184 0.252 1.00 84.06 414 ARG A C 1
ATOM 3207 O O . ARG A 1 414 ? 15.677 15.957 0.456 1.0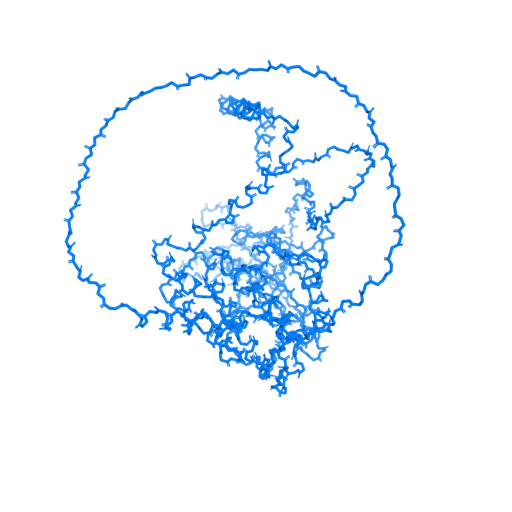0 84.06 414 ARG A O 1
ATOM 3214 N N . HIS A 1 415 ? 16.472 13.869 0.418 1.00 85.75 415 HIS A N 1
ATOM 3215 C CA . HIS A 1 415 ? 15.231 13.252 0.862 1.00 85.75 415 HIS A CA 1
ATOM 3216 C C . HIS A 1 415 ? 15.125 13.304 2.384 1.00 85.75 415 HIS A C 1
ATOM 3218 O O . HIS A 1 415 ? 16.072 12.952 3.090 1.00 85.75 415 HIS A O 1
ATOM 3224 N N . GLY A 1 416 ? 13.946 13.678 2.883 1.00 86.56 416 GLY A N 1
ATOM 3225 C CA . GLY A 1 416 ? 13.666 13.678 4.313 1.00 86.56 416 GLY A CA 1
ATOM 3226 C C . GLY A 1 416 ? 13.840 12.293 4.965 1.00 86.56 416 GLY A C 1
ATOM 3227 O O . GLY A 1 416 ? 13.836 11.256 4.288 1.00 86.56 416 GLY A O 1
ATOM 3228 N N . PRO A 1 417 ? 13.940 12.236 6.303 1.00 88.31 417 PRO A N 1
ATOM 3229 C CA . PRO A 1 417 ? 14.164 10.990 7.044 1.00 88.31 417 PRO A CA 1
ATOM 3230 C C . PRO A 1 417 ? 13.061 9.943 6.814 1.00 88.31 417 PRO A C 1
ATOM 3232 O O . PRO A 1 417 ? 13.341 8.747 6.808 1.00 88.31 417 PRO A O 1
ATOM 3235 N N . ARG A 1 418 ? 11.834 10.394 6.530 1.00 93.50 418 ARG A N 1
ATOM 3236 C CA . ARG A 1 418 ? 10.644 9.560 6.287 1.00 93.50 418 ARG A CA 1
ATOM 3237 C C . ARG A 1 418 ? 10.330 9.359 4.802 1.00 93.50 418 ARG A C 1
ATOM 3239 O O . ARG A 1 418 ? 9.251 8.886 4.452 1.00 93.50 418 ARG A O 1
ATOM 3246 N N . SER A 1 419 ? 11.248 9.744 3.917 1.00 93.00 419 SER A N 1
ATOM 3247 C CA . SER A 1 419 ? 11.116 9.567 2.474 1.00 93.00 419 SER A CA 1
ATOM 3248 C C . SER A 1 419 ? 12.088 8.502 1.993 1.00 93.00 419 SER A C 1
ATOM 3250 O O . SER A 1 419 ? 13.302 8.650 2.144 1.00 93.00 419 SER A O 1
ATOM 3252 N N . ASP A 1 420 ? 11.559 7.457 1.369 1.00 94.19 420 ASP A N 1
ATOM 3253 C CA . ASP A 1 420 ? 12.359 6.427 0.719 1.00 94.19 420 ASP A CA 1
ATOM 3254 C C . ASP A 1 420 ? 11.824 6.152 -0.694 1.00 94.19 420 ASP A C 1
ATOM 3256 O O . ASP A 1 420 ? 10.930 5.327 -0.879 1.00 94.19 420 ASP A O 1
ATOM 3260 N N . PRO A 1 421 ? 12.349 6.855 -1.714 1.00 93.69 421 PRO A N 1
ATOM 3261 C CA . PRO A 1 421 ? 11.975 6.618 -3.107 1.00 93.69 421 PRO A CA 1
ATOM 3262 C C . PRO A 1 421 ? 12.563 5.321 -3.681 1.00 93.69 421 PRO A C 1
ATOM 3264 O O . PRO A 1 421 ? 12.262 4.983 -4.825 1.00 93.69 421 PRO A O 1
ATOM 3267 N N . SER A 1 422 ? 13.430 4.622 -2.941 1.00 95.75 422 SER A N 1
ATOM 3268 C CA . SER A 1 422 ? 14.123 3.429 -3.431 1.00 95.75 422 SER A CA 1
ATOM 3269 C C . SER A 1 422 ? 13.401 2.137 -3.056 1.00 95.75 422 SER A C 1
ATOM 3271 O O . SER A 1 422 ? 13.503 1.147 -3.780 1.00 95.75 422 SER A O 1
ATOM 3273 N N . ALA A 1 423 ? 12.655 2.129 -1.952 1.00 96.88 423 ALA A N 1
ATOM 3274 C CA . ALA A 1 423 ? 11.962 0.940 -1.476 1.00 96.88 423 ALA A CA 1
ATOM 3275 C C . ALA A 1 423 ? 10.866 0.497 -2.463 1.00 96.88 423 ALA A C 1
ATOM 3277 O O . ALA A 1 423 ? 9.949 1.253 -2.797 1.00 96.88 423 ALA A O 1
ATOM 3278 N N . CYS A 1 424 ? 10.953 -0.746 -2.934 1.00 96.94 424 CYS A N 1
ATOM 3279 C CA . CYS A 1 424 ? 10.048 -1.299 -3.936 1.00 96.94 424 CYS A CA 1
ATOM 3280 C C . CYS A 1 424 ? 9.856 -2.810 -3.777 1.00 96.94 424 CYS A C 1
ATOM 3282 O O . CYS A 1 424 ? 10.633 -3.496 -3.118 1.00 96.94 424 CYS A O 1
ATOM 3284 N N . PHE A 1 425 ? 8.805 -3.331 -4.397 1.00 96.94 425 PHE A N 1
ATOM 3285 C CA . PHE A 1 425 ? 8.548 -4.758 -4.515 1.00 96.94 425 PHE A CA 1
ATOM 3286 C C . PHE A 1 425 ? 9.008 -5.247 -5.882 1.00 96.94 425 PHE A C 1
ATOM 3288 O O . PHE A 1 425 ? 8.767 -4.593 -6.901 1.00 96.94 425 PHE A O 1
ATOM 3295 N N . VAL A 1 426 ? 9.635 -6.418 -5.905 1.00 96.44 426 VAL A N 1
ATOM 3296 C CA . VAL A 1 426 ? 10.059 -7.095 -7.133 1.00 96.44 426 VAL A CA 1
ATOM 3297 C C . VAL A 1 426 ? 9.531 -8.521 -7.175 1.00 96.44 426 VAL A C 1
ATOM 3299 O O . VAL A 1 426 ? 9.440 -9.189 -6.146 1.00 96.44 426 VAL A O 1
ATOM 3302 N N . SER A 1 427 ? 9.196 -8.996 -8.368 1.00 95.31 427 SER A N 1
ATOM 3303 C CA . SER A 1 427 ? 8.836 -10.383 -8.628 1.00 95.31 427 SER A CA 1
ATOM 3304 C C . SER A 1 427 ? 10.096 -11.233 -8.757 1.00 95.31 427 SER A C 1
ATOM 3306 O O . SER A 1 427 ? 11.033 -10.886 -9.478 1.00 95.31 427 SER A O 1
ATOM 3308 N N . THR A 1 428 ? 10.126 -12.355 -8.046 1.00 92.25 428 THR A N 1
ATOM 3309 C CA . THR A 1 428 ? 11.196 -13.353 -8.121 1.00 92.25 428 THR A CA 1
ATOM 3310 C C . THR A 1 428 ? 10.592 -14.738 -8.340 1.00 92.25 428 THR A C 1
ATOM 3312 O O . THR A 1 428 ? 9.385 -14.921 -8.199 1.00 92.25 428 THR A O 1
ATOM 3315 N N . ALA A 1 429 ? 11.417 -15.739 -8.658 1.00 88.00 429 ALA A N 1
ATOM 3316 C CA . ALA A 1 429 ? 10.941 -17.112 -8.862 1.00 88.00 429 ALA A CA 1
ATOM 3317 C C . ALA A 1 429 ? 10.208 -17.692 -7.635 1.00 88.00 429 ALA A C 1
ATOM 3319 O O . ALA A 1 429 ? 9.340 -18.542 -7.784 1.00 88.00 429 ALA A O 1
ATOM 3320 N N . THR A 1 430 ? 10.532 -17.212 -6.431 1.00 88.25 430 THR A N 1
ATOM 3321 C CA . THR A 1 430 ? 9.905 -17.629 -5.168 1.00 88.25 430 THR A CA 1
ATOM 3322 C C . THR A 1 430 ? 8.731 -16.733 -4.751 1.00 88.25 430 THR A C 1
ATOM 3324 O O . THR A 1 430 ? 8.240 -16.868 -3.636 1.00 88.25 430 THR A O 1
ATOM 3327 N N . GLY A 1 431 ? 8.302 -15.794 -5.602 1.00 91.56 431 GLY A N 1
ATOM 3328 C CA . GLY A 1 431 ? 7.246 -14.821 -5.311 1.00 91.56 431 GLY A CA 1
ATOM 3329 C C . GLY A 1 431 ? 7.756 -13.384 -5.116 1.00 91.56 431 GLY A C 1
ATOM 3330 O O . GLY A 1 431 ? 8.921 -13.085 -5.409 1.00 91.56 431 GLY A O 1
ATOM 3331 N N . PRO A 1 432 ? 6.888 -12.461 -4.665 1.00 94.50 432 PRO A N 1
ATOM 3332 C CA . PRO A 1 432 ? 7.249 -11.064 -4.457 1.00 94.50 432 PRO A CA 1
ATOM 3333 C C . PRO A 1 432 ? 8.230 -10.904 -3.288 1.00 94.50 432 PRO A C 1
ATOM 3335 O O . PRO A 1 432 ? 8.105 -11.571 -2.262 1.00 94.50 432 PRO A O 1
ATOM 3338 N N . ARG A 1 433 ? 9.202 -9.999 -3.427 1.00 95.81 433 ARG A N 1
ATOM 3339 C CA . ARG A 1 433 ? 10.184 -9.663 -2.384 1.00 95.81 433 ARG A CA 1
ATOM 3340 C C . ARG A 1 433 ? 10.383 -8.158 -2.262 1.00 95.81 433 ARG A C 1
ATOM 3342 O O . ARG A 1 433 ? 10.287 -7.434 -3.253 1.00 95.81 433 ARG A O 1
ATOM 3349 N N . LEU A 1 434 ? 10.710 -7.705 -1.051 1.00 97.06 434 LEU A N 1
ATOM 3350 C CA . LEU A 1 434 ? 11.130 -6.328 -0.803 1.00 97.06 434 LEU A CA 1
ATOM 3351 C C . LEU A 1 434 ? 12.546 -6.102 -1.348 1.00 97.06 434 LEU A C 1
ATOM 3353 O O . LEU A 1 434 ? 13.446 -6.924 -1.154 1.00 97.06 434 LEU A O 1
ATOM 3357 N N . ALA A 1 435 ? 12.747 -4.978 -2.020 1.00 97.38 435 ALA A N 1
ATOM 3358 C CA . ALA A 1 435 ? 14.020 -4.585 -2.592 1.00 97.38 435 ALA A CA 1
ATOM 3359 C C . ALA A 1 435 ? 14.241 -3.070 -2.501 1.00 97.38 435 ALA A C 1
ATOM 3361 O O . ALA A 1 435 ? 13.311 -2.284 -2.318 1.00 97.38 435 ALA A O 1
ATOM 3362 N N . GLN A 1 436 ? 15.494 -2.662 -2.666 1.00 97.12 436 GLN A N 1
ATOM 3363 C CA . GLN A 1 436 ? 15.896 -1.268 -2.825 1.00 97.12 436 GLN A CA 1
ATOM 3364 C C . GLN A 1 436 ? 16.344 -1.031 -4.265 1.00 97.12 436 GLN A C 1
ATOM 3366 O O . GLN A 1 436 ? 17.259 -1.690 -4.767 1.00 97.12 436 GLN A O 1
ATOM 3371 N N . PHE A 1 437 ? 15.692 -0.090 -4.935 1.00 96.88 437 PHE A N 1
ATOM 3372 C CA . PHE A 1 437 ? 16.020 0.336 -6.284 1.00 96.88 437 PHE A CA 1
ATOM 3373 C C . PHE A 1 437 ? 17.323 1.137 -6.305 1.00 96.88 437 PHE A C 1
ATOM 3375 O O . PHE A 1 437 ? 17.501 2.078 -5.531 1.00 96.88 437 PHE A O 1
ATOM 3382 N N . HIS A 1 438 ? 18.217 0.783 -7.228 1.00 94.75 438 HIS A N 1
ATOM 3383 C CA . HIS A 1 438 ? 19.492 1.469 -7.410 1.00 94.75 438 HIS A CA 1
ATOM 3384 C C . HIS A 1 438 ? 19.563 2.199 -8.755 1.00 94.75 438 HIS A C 1
ATOM 3386 O O . HIS A 1 438 ? 19.886 3.380 -8.819 1.00 94.75 438 HIS A O 1
ATOM 3392 N N . SER A 1 439 ? 19.285 1.519 -9.860 1.00 94.88 439 SER A N 1
ATOM 3393 C CA . SER A 1 439 ? 19.317 2.155 -11.179 1.00 94.88 439 SER A CA 1
ATOM 3394 C C . SER A 1 439 ? 18.624 1.297 -12.224 1.00 94.88 439 SER A C 1
ATOM 3396 O O . SER A 1 439 ? 18.394 0.106 -12.031 1.00 94.88 439 SER A O 1
ATOM 3398 N N . VAL A 1 440 ? 18.308 1.905 -13.360 1.00 95.56 440 VAL A N 1
ATOM 3399 C CA . VAL A 1 440 ? 18.020 1.207 -14.607 1.00 95.56 440 VAL A CA 1
ATOM 3400 C C . VAL A 1 440 ? 19.301 1.139 -15.421 1.00 95.56 440 VAL A C 1
ATOM 3402 O O . VAL A 1 440 ? 20.005 2.131 -15.583 1.00 95.56 440 VAL A O 1
ATOM 3405 N N . LEU A 1 441 ? 19.593 -0.042 -15.933 1.00 94.81 441 LEU A N 1
ATOM 3406 C CA . LEU A 1 441 ? 20.713 -0.344 -16.798 1.00 94.81 441 LEU A CA 1
ATOM 3407 C C . LEU A 1 441 ? 20.193 -0.376 -18.232 1.00 94.81 441 LEU A C 1
ATOM 3409 O O . LEU A 1 441 ? 19.332 -1.193 -18.551 1.00 94.81 441 LEU A O 1
ATOM 3413 N N . ARG A 1 442 ? 20.672 0.534 -19.075 1.00 93.62 442 ARG A N 1
ATOM 3414 C CA . ARG A 1 442 ? 20.278 0.671 -20.479 1.00 93.62 442 ARG A CA 1
ATOM 3415 C C . ARG A 1 442 ? 21.454 0.243 -21.354 1.00 93.62 442 ARG A C 1
ATOM 3417 O O . ARG A 1 442 ? 22.481 0.915 -21.353 1.00 93.62 442 ARG A O 1
ATOM 3424 N N . LEU A 1 443 ? 21.310 -0.875 -22.065 1.00 91.00 443 LEU A N 1
ATOM 3425 C CA . LEU A 1 443 ? 22.333 -1.391 -22.976 1.00 91.00 443 LEU A CA 1
ATOM 3426 C C . LEU A 1 443 ? 21.919 -1.148 -24.426 1.00 91.00 443 LEU A C 1
ATOM 3428 O O . LEU A 1 443 ? 20.819 -1.576 -24.796 1.00 91.00 443 LEU A O 1
ATOM 3432 N N . PRO A 1 444 ? 22.773 -0.516 -25.241 1.00 89.88 444 PRO A N 1
ATOM 3433 C CA . PRO A 1 444 ? 22.592 -0.494 -26.682 1.00 89.88 444 PRO A CA 1
ATOM 3434 C C . PRO A 1 444 ? 22.915 -1.870 -27.288 1.00 89.88 444 PRO A C 1
ATOM 3436 O O . PRO A 1 444 ? 23.774 -2.603 -26.796 1.00 89.88 444 PRO A O 1
ATOM 3439 N N . TYR A 1 445 ? 22.216 -2.228 -28.359 1.00 87.81 445 TYR A N 1
ATOM 3440 C CA . TYR A 1 445 ? 22.531 -3.374 -29.212 1.00 87.81 445 TYR A CA 1
ATOM 3441 C C . TYR A 1 445 ? 22.062 -3.101 -30.639 1.00 87.81 445 TYR A C 1
ATOM 3443 O O . TYR A 1 445 ? 21.142 -2.312 -30.848 1.00 87.81 445 TYR A O 1
ATOM 3451 N N . PHE A 1 446 ? 22.665 -3.765 -31.620 1.00 85.31 446 PHE A N 1
ATOM 3452 C CA . PHE A 1 446 ? 22.212 -3.691 -33.007 1.00 85.31 446 PHE A CA 1
ATOM 3453 C C . PHE A 1 446 ? 21.285 -4.863 -33.316 1.00 85.31 446 PHE A C 1
ATOM 3455 O O . PHE A 1 446 ? 21.620 -6.013 -33.029 1.00 85.31 446 PHE A O 1
ATOM 3462 N N . ASP A 1 447 ? 20.108 -4.566 -33.865 1.00 83.69 447 ASP A N 1
ATOM 3463 C CA . ASP A 1 447 ? 19.179 -5.589 -34.342 1.00 83.69 447 ASP A CA 1
ATOM 3464 C C . ASP A 1 447 ? 19.642 -6.211 -35.676 1.00 83.69 447 ASP A C 1
ATOM 3466 O O . ASP A 1 447 ? 20.621 -5.782 -36.287 1.00 83.69 447 ASP A O 1
ATOM 3470 N N . GLU A 1 448 ? 18.913 -7.217 -36.168 1.00 81.50 448 GLU A N 1
ATOM 3471 C CA . GLU A 1 448 ? 19.211 -7.889 -37.448 1.00 81.50 448 GLU A CA 1
ATOM 3472 C C . GLU A 1 448 ? 19.172 -6.939 -38.663 1.00 81.50 448 GLU A C 1
ATOM 3474 O O . GLU A 1 448 ? 19.682 -7.266 -39.732 1.00 81.50 448 GLU A O 1
ATOM 3479 N N . ARG A 1 449 ? 18.575 -5.750 -38.512 1.00 85.00 449 ARG A N 1
ATOM 3480 C CA . ARG A 1 449 ? 18.493 -4.698 -39.534 1.00 85.00 449 ARG A CA 1
ATOM 3481 C C . ARG A 1 449 ? 19.542 -3.604 -39.318 1.00 85.00 449 ARG A C 1
ATOM 3483 O O . ARG A 1 449 ? 19.428 -2.543 -39.933 1.00 85.00 449 ARG A O 1
ATOM 3490 N N . MET A 1 450 ? 20.539 -3.850 -38.464 1.00 81.62 450 MET A N 1
ATOM 3491 C CA . MET A 1 450 ? 21.612 -2.918 -38.100 1.00 81.62 450 MET A CA 1
ATOM 3492 C C . MET A 1 450 ? 21.095 -1.607 -37.492 1.00 81.62 450 MET A C 1
ATOM 3494 O O . MET A 1 450 ? 21.731 -0.559 -37.609 1.00 81.62 450 MET A O 1
ATOM 3498 N N . ARG A 1 451 ? 19.932 -1.642 -36.836 1.00 85.12 451 ARG A N 1
ATOM 3499 C CA . ARG A 1 451 ? 19.380 -0.500 -36.104 1.00 85.12 451 ARG A CA 1
ATOM 3500 C C . ARG A 1 451 ? 19.779 -0.599 -34.646 1.00 85.12 451 ARG A C 1
ATOM 3502 O O . ARG A 1 451 ? 19.615 -1.644 -34.019 1.00 85.12 451 ARG A O 1
ATOM 3509 N N . GLU A 1 452 ? 20.254 0.513 -34.103 1.00 86.50 452 GLU A N 1
ATOM 3510 C CA . GLU A 1 452 ? 20.530 0.622 -32.679 1.00 86.50 452 GLU A CA 1
ATOM 3511 C C . GLU A 1 452 ? 19.215 0.569 -31.888 1.00 86.50 452 GLU A C 1
ATOM 3513 O O . GLU A 1 452 ? 18.276 1.336 -32.114 1.00 86.50 452 GLU A O 1
ATOM 3518 N N . GLN A 1 453 ? 19.146 -0.372 -30.961 1.00 89.88 453 GLN A N 1
ATOM 3519 C CA . GLN A 1 453 ? 18.039 -0.615 -30.054 1.00 89.88 453 GLN A CA 1
ATOM 3520 C C . GLN A 1 453 ? 18.565 -0.654 -28.625 1.00 89.88 453 GLN A C 1
ATOM 3522 O O . GLN A 1 453 ? 19.758 -0.808 -28.386 1.00 89.88 453 GLN A O 1
ATOM 3527 N N . HIS A 1 454 ? 17.665 -0.527 -27.651 1.00 89.44 454 HIS A N 1
ATOM 3528 C CA . HIS A 1 454 ? 18.046 -0.534 -26.245 1.00 89.44 454 HIS A CA 1
ATOM 3529 C C . HIS A 1 454 ? 17.314 -1.624 -25.477 1.00 89.44 454 HIS A C 1
ATOM 3531 O O . HIS A 1 454 ? 16.088 -1.729 -25.538 1.00 89.44 454 HIS A O 1
ATOM 3537 N N . LYS A 1 455 ? 18.060 -2.395 -24.690 1.00 90.12 455 LYS A N 1
ATOM 3538 C CA . LYS A 1 455 ? 17.503 -3.232 -23.627 1.00 90.12 455 LYS A CA 1
ATOM 3539 C C . LYS A 1 455 ? 17.640 -2.511 -22.298 1.00 90.12 455 LYS A C 1
ATOM 3541 O O . LYS A 1 455 ? 18.619 -1.804 -22.062 1.00 90.12 455 LYS A O 1
ATOM 3546 N N . ARG A 1 456 ? 16.641 -2.663 -21.433 1.00 93.69 456 ARG A N 1
ATOM 3547 C CA . ARG A 1 456 ? 16.594 -1.985 -20.140 1.00 93.69 456 ARG A CA 1
ATOM 3548 C C . ARG A 1 456 ? 16.336 -3.002 -19.032 1.00 93.69 456 ARG A C 1
ATOM 3550 O O . ARG A 1 456 ? 15.417 -3.800 -19.148 1.00 93.69 456 ARG A O 1
ATOM 3557 N N . TYR A 1 457 ? 17.121 -2.936 -17.963 1.00 95.31 457 TYR A N 1
ATOM 3558 C CA . TYR A 1 457 ? 17.028 -3.832 -16.808 1.00 95.31 457 TYR A CA 1
ATOM 3559 C C . TYR A 1 457 ? 17.058 -3.032 -15.512 1.00 95.31 457 TYR A C 1
ATOM 3561 O O . TYR A 1 457 ? 17.700 -1.986 -15.445 1.00 95.31 457 TYR A O 1
ATOM 3569 N N . ALA A 1 458 ? 16.391 -3.509 -14.468 1.00 96.25 458 ALA A N 1
ATOM 3570 C CA . ALA A 1 458 ? 16.450 -2.894 -13.149 1.00 96.25 458 ALA A CA 1
ATOM 3571 C C . ALA A 1 458 ? 17.589 -3.508 -12.322 1.00 96.25 458 ALA A C 1
ATOM 3573 O O . ALA A 1 458 ? 17.682 -4.727 -12.171 1.00 96.25 458 ALA A O 1
ATOM 3574 N N . VAL A 1 459 ? 18.441 -2.657 -11.756 1.00 96.31 459 VAL A N 1
ATOM 3575 C CA . VAL A 1 459 ? 19.431 -3.024 -10.741 1.00 96.31 459 VAL A CA 1
ATOM 3576 C C . VAL A 1 459 ? 18.826 -2.723 -9.381 1.00 96.31 459 VAL A C 1
ATOM 3578 O O . VAL A 1 459 ? 18.547 -1.567 -9.046 1.00 96.31 459 VAL A O 1
ATOM 3581 N N . VAL A 1 460 ? 18.631 -3.772 -8.593 1.00 96.69 460 VAL A N 1
ATOM 3582 C CA . VAL A 1 460 ? 18.033 -3.681 -7.262 1.00 96.69 460 VAL A CA 1
ATOM 3583 C C . VAL A 1 460 ? 18.869 -4.453 -6.248 1.00 96.69 460 VAL A C 1
ATOM 3585 O O . VAL A 1 460 ? 19.583 -5.396 -6.592 1.00 96.69 460 VAL A O 1
ATOM 3588 N N . ARG A 1 461 ? 18.769 -4.085 -4.975 1.00 97.06 461 ARG A N 1
ATOM 3589 C CA . ARG A 1 461 ? 19.217 -4.915 -3.854 1.00 97.06 461 ARG A CA 1
ATOM 3590 C C . ARG A 1 461 ? 17.993 -5.622 -3.282 1.00 97.06 461 ARG A C 1
ATOM 3592 O O . ARG A 1 461 ? 17.160 -4.972 -2.659 1.00 97.06 461 ARG A O 1
ATOM 3599 N N . VAL A 1 462 ? 17.869 -6.926 -3.513 1.00 96.94 462 VAL A N 1
ATOM 3600 C CA . VAL A 1 462 ? 16.771 -7.737 -2.964 1.00 96.94 462 VAL A CA 1
ATOM 3601 C C . VAL A 1 462 ? 17.102 -8.067 -1.514 1.00 96.94 462 VAL A C 1
ATOM 3603 O O . VAL A 1 462 ? 18.151 -8.655 -1.259 1.00 96.94 462 VAL A O 1
ATOM 3606 N N . LEU A 1 463 ? 16.241 -7.664 -0.582 1.00 96.50 463 LEU A N 1
ATOM 3607 C CA . LEU A 1 463 ? 16.479 -7.810 0.854 1.00 96.50 463 LEU A CA 1
ATOM 3608 C C . LEU A 1 463 ? 16.135 -9.214 1.333 1.00 96.50 463 LEU A C 1
ATOM 3610 O O . LEU A 1 463 ? 15.168 -9.809 0.848 1.00 96.50 463 LEU A O 1
ATOM 3614 N N . ASP A 1 464 ? 16.902 -9.731 2.289 1.00 94.38 464 ASP A N 1
ATOM 3615 C CA . ASP A 1 464 ? 16.713 -11.078 2.831 1.00 94.38 464 ASP A CA 1
ATOM 3616 C C . ASP A 1 464 ? 15.379 -11.221 3.562 1.00 94.38 464 ASP A C 1
ATOM 3618 O O . ASP A 1 464 ? 14.937 -10.311 4.259 1.00 94.38 464 ASP A O 1
ATOM 3622 N N . VAL A 1 465 ? 14.701 -12.353 3.344 1.00 92.56 465 VAL A N 1
ATOM 3623 C CA . VAL A 1 465 ? 13.376 -12.603 3.926 1.00 92.56 465 VAL A CA 1
ATOM 3624 C C . VAL A 1 465 ? 13.526 -12.870 5.415 1.00 92.56 465 VAL A C 1
ATOM 3626 O O . VAL A 1 465 ? 14.350 -13.685 5.827 1.00 92.56 465 VAL A O 1
ATOM 3629 N N . VAL A 1 466 ? 12.679 -12.228 6.211 1.00 91.94 466 VAL A N 1
ATOM 3630 C CA . VAL A 1 466 ? 12.513 -12.546 7.630 1.00 91.94 466 VAL A CA 1
ATOM 3631 C C . VAL A 1 466 ? 11.261 -13.403 7.772 1.00 91.94 466 VAL A C 1
ATOM 3633 O O . VAL A 1 466 ? 10.244 -13.137 7.136 1.00 91.94 466 VAL A O 1
ATOM 3636 N N . ALA A 1 467 ? 11.335 -14.458 8.583 1.00 89.12 467 ALA A N 1
ATOM 3637 C CA . ALA A 1 467 ? 10.175 -15.301 8.847 1.00 89.12 467 ALA A CA 1
ATOM 3638 C C . ALA A 1 467 ? 9.053 -14.470 9.489 1.00 89.12 467 ALA A C 1
ATOM 3640 O O . ALA A 1 467 ? 9.293 -13.744 10.458 1.00 89.12 467 ALA A O 1
ATOM 3641 N N . TRP A 1 468 ? 7.838 -14.587 8.949 1.00 88.88 468 TRP A N 1
ATOM 3642 C CA . TRP A 1 468 ? 6.662 -13.956 9.540 1.00 88.88 468 TRP A CA 1
ATOM 3643 C C . TRP A 1 468 ? 6.422 -14.518 10.952 1.00 88.88 468 TRP A C 1
ATOM 3645 O O . TRP A 1 468 ? 6.670 -15.710 11.166 1.00 88.88 468 TRP A O 1
ATOM 3655 N N . PRO A 1 469 ? 5.979 -13.708 11.932 1.00 86.44 469 PRO A N 1
ATOM 3656 C CA . PRO A 1 469 ? 5.766 -14.197 13.284 1.00 86.44 469 PRO A CA 1
ATOM 3657 C C . PRO A 1 469 ? 4.625 -15.214 13.287 1.00 86.44 469 PRO A C 1
ATOM 3659 O O . PRO A 1 469 ? 3.617 -15.037 12.605 1.00 86.44 469 PRO A O 1
ATOM 3662 N N . ASN A 1 470 ? 4.768 -16.266 14.087 1.00 84.62 470 ASN A N 1
ATOM 3663 C CA . ASN A 1 470 ? 3.695 -17.229 14.310 1.00 84.62 470 ASN A CA 1
ATOM 3664 C C . ASN A 1 470 ? 2.927 -16.857 15.580 1.00 84.62 470 ASN A C 1
ATOM 3666 O O . ASN A 1 470 ? 3.515 -16.399 16.561 1.00 84.62 470 ASN A O 1
ATOM 3670 N N . GLY A 1 471 ? 1.618 -17.095 15.579 1.00 84.94 471 GLY A N 1
ATOM 3671 C CA . GLY A 1 471 ? 0.777 -16.903 16.757 1.00 84.94 471 GLY A CA 1
ATOM 3672 C C . GLY A 1 471 ? -0.614 -16.354 16.442 1.00 84.94 471 GLY A C 1
ATOM 3673 O O . GLY A 1 471 ? -0.935 -16.076 15.276 1.00 84.94 471 GLY A O 1
ATOM 3674 N N . PRO A 1 472 ? -1.453 -16.198 17.479 1.00 83.12 472 PRO A N 1
ATOM 3675 C CA . PRO A 1 472 ? -2.768 -15.584 17.349 1.00 83.12 472 PRO A CA 1
ATOM 3676 C C . PRO A 1 472 ? -2.634 -14.169 16.766 1.00 83.12 472 PRO A C 1
ATOM 3678 O O . PRO A 1 472 ? -1.744 -13.413 17.144 1.00 83.12 472 PRO A O 1
ATOM 3681 N N . GLY A 1 473 ? -3.471 -13.826 15.785 1.00 82.50 473 GLY A N 1
ATOM 3682 C CA . GLY A 1 473 ? -3.430 -12.534 15.085 1.00 82.50 473 GLY A CA 1
ATOM 3683 C C . GLY A 1 473 ? -2.430 -12.438 13.922 1.00 82.50 473 GLY A C 1
ATOM 3684 O O . GLY A 1 473 ? -2.712 -11.759 12.937 1.00 82.50 473 GLY A O 1
ATOM 3685 N N . PHE A 1 474 ? -1.307 -13.162 13.964 1.00 88.75 474 PHE A N 1
ATOM 3686 C CA . PHE A 1 474 ? -0.327 -13.198 12.861 1.00 88.75 474 PHE A CA 1
ATOM 3687 C C . PHE A 1 474 ? -0.580 -14.321 11.850 1.00 88.75 474 PHE A C 1
ATOM 3689 O O . PHE A 1 474 ? -0.117 -14.239 10.717 1.00 88.75 474 PHE A O 1
ATOM 3696 N N . SER A 1 475 ? -1.352 -15.338 12.243 1.00 88.69 475 SER A N 1
ATOM 3697 C CA . SER A 1 475 ? -1.669 -16.509 11.409 1.00 88.69 475 SER A CA 1
ATOM 3698 C C . SER A 1 475 ? -2.787 -16.264 10.381 1.00 88.69 475 SER A C 1
ATOM 3700 O O . SER A 1 475 ? -3.118 -17.160 9.610 1.00 88.69 475 SER A O 1
ATOM 3702 N N . SER A 1 476 ? -3.396 -15.073 10.379 1.00 89.25 476 SER A N 1
ATOM 3703 C CA . SER A 1 476 ? -4.471 -14.714 9.447 1.00 89.25 476 SER A CA 1
ATOM 3704 C C . SER A 1 476 ? -3.959 -14.695 8.003 1.00 89.25 476 SER A C 1
ATOM 3706 O O . SER A 1 476 ? -2.970 -14.024 7.697 1.00 89.25 476 SER A O 1
ATOM 3708 N N . SER A 1 477 ? -4.645 -15.391 7.088 1.00 90.81 477 SER A N 1
ATOM 3709 C CA . SER A 1 477 ? -4.304 -15.379 5.655 1.00 90.81 477 SER A CA 1
ATOM 3710 C C . SER A 1 477 ? -4.448 -13.988 5.037 1.00 90.81 477 SER A C 1
ATOM 3712 O O . SER A 1 477 ? -3.783 -13.685 4.044 1.00 90.81 477 SER A O 1
ATOM 3714 N N . THR A 1 478 ? -5.244 -13.116 5.663 1.00 92.38 478 THR A N 1
ATOM 3715 C CA . THR A 1 478 ? -5.474 -11.733 5.242 1.00 92.38 478 THR A CA 1
ATOM 3716 C C . THR A 1 478 ? -4.171 -10.929 5.170 1.00 92.38 478 THR A C 1
ATOM 3718 O O . THR A 1 478 ? -4.041 -10.062 4.310 1.00 92.38 478 THR A O 1
ATOM 3721 N N . TRP A 1 479 ? -3.152 -11.238 5.985 1.00 93.88 479 TRP A N 1
ATOM 3722 C CA . TRP A 1 479 ? -1.824 -10.610 5.869 1.00 93.88 479 TRP A CA 1
ATOM 3723 C C . TRP A 1 479 ? -1.181 -10.836 4.496 1.00 93.88 479 TRP A C 1
ATOM 3725 O O . TRP A 1 479 ? -0.649 -9.895 3.898 1.00 93.88 479 TRP A O 1
ATOM 3735 N N . ASN A 1 480 ? -1.280 -12.065 3.981 1.00 90.88 480 ASN A N 1
ATOM 3736 C CA . ASN A 1 480 ? -0.745 -12.451 2.677 1.00 90.88 480 ASN A CA 1
ATOM 3737 C C . ASN A 1 480 ? -1.589 -11.882 1.533 1.00 90.88 480 ASN A C 1
ATOM 3739 O O . ASN A 1 480 ? -1.030 -11.431 0.537 1.00 90.88 480 ASN A O 1
ATOM 3743 N N . GLU A 1 481 ? -2.916 -11.835 1.679 1.00 91.50 481 GLU A N 1
ATOM 3744 C CA . GLU A 1 481 ? -3.806 -11.177 0.706 1.00 91.50 481 GLU A CA 1
ATOM 3745 C C . GLU A 1 481 ? -3.528 -9.671 0.604 1.00 91.50 481 GLU A C 1
ATOM 3747 O O . GLU A 1 481 ? -3.568 -9.078 -0.475 1.00 91.50 481 GLU A O 1
ATOM 3752 N N . LEU A 1 482 ? -3.181 -9.051 1.731 1.00 93.25 482 LEU A N 1
ATOM 3753 C CA . LEU A 1 482 ? -2.681 -7.684 1.798 1.00 93.25 482 LEU A CA 1
ATOM 3754 C C . LEU A 1 482 ? -1.197 -7.586 1.372 1.00 93.25 482 LEU A C 1
ATOM 3756 O O . LEU A 1 482 ? -0.645 -6.493 1.307 1.00 93.25 482 LEU A O 1
ATOM 3760 N N . GLY A 1 483 ? -0.510 -8.676 1.051 1.00 93.12 483 GLY A N 1
ATOM 3761 C CA . GLY A 1 483 ? 0.866 -8.628 0.549 1.00 93.12 483 GLY A CA 1
ATOM 3762 C C . GLY A 1 483 ? 1.858 -7.949 1.500 1.00 93.12 483 GLY A C 1
ATOM 3763 O O . GLY A 1 483 ? 2.788 -7.285 1.034 1.00 93.12 483 GLY A O 1
ATOM 3764 N N . TYR A 1 484 ? 1.650 -8.067 2.815 1.00 95.31 484 TYR A N 1
ATOM 3765 C CA . TYR A 1 484 ? 2.663 -7.662 3.787 1.00 95.31 484 TYR A CA 1
ATOM 3766 C C . TYR A 1 484 ? 3.828 -8.643 3.745 1.00 95.31 484 TYR A C 1
ATOM 3768 O O . TYR A 1 484 ? 3.629 -9.854 3.793 1.00 95.31 484 TYR A O 1
ATOM 3776 N N . LEU A 1 485 ? 5.049 -8.119 3.674 1.00 94.25 485 LEU A N 1
ATOM 3777 C CA . LEU A 1 485 ? 6.271 -8.916 3.692 1.00 94.25 485 LEU A CA 1
ATOM 3778 C C . LEU A 1 485 ? 7.205 -8.433 4.794 1.00 94.25 485 LEU A C 1
ATOM 3780 O O . LEU A 1 485 ? 7.254 -7.243 5.105 1.00 94.25 485 LEU A O 1
ATOM 3784 N N . ALA A 1 486 ? 7.979 -9.365 5.339 1.00 94.25 486 ALA A N 1
ATOM 3785 C CA . ALA A 1 486 ? 9.020 -9.096 6.316 1.00 94.25 486 ALA A CA 1
ATOM 3786 C C . ALA A 1 486 ? 10.404 -9.286 5.687 1.00 94.25 486 ALA A C 1
ATOM 3788 O O . ALA A 1 486 ? 10.646 -10.267 4.976 1.00 94.25 486 ALA A O 1
ATOM 3789 N N . ALA A 1 487 ? 11.319 -8.355 5.943 1.00 94.62 487 ALA A N 1
ATOM 3790 C CA . ALA A 1 487 ? 12.672 -8.416 5.404 1.00 94.62 487 ALA A CA 1
ATOM 3791 C C . ALA A 1 487 ? 13.705 -7.814 6.358 1.00 94.62 487 ALA A C 1
ATOM 3793 O O . ALA A 1 487 ? 13.368 -7.029 7.242 1.00 94.62 487 ALA A O 1
ATOM 3794 N N . GLN A 1 488 ? 14.971 -8.167 6.157 1.00 93.69 488 GLN A N 1
ATOM 3795 C CA . GLN A 1 488 ? 16.089 -7.611 6.906 1.00 93.69 488 GLN A CA 1
ATOM 3796 C C . GLN A 1 488 ? 16.689 -6.428 6.128 1.00 93.69 488 GLN A C 1
ATOM 3798 O O . GLN A 1 488 ? 17.164 -6.619 5.009 1.00 93.69 488 GLN A O 1
ATOM 3803 N N . PRO A 1 489 ? 16.692 -5.200 6.676 1.00 90.25 489 PRO A N 1
ATOM 3804 C CA . PRO A 1 489 ? 17.144 -4.017 5.938 1.00 90.25 489 PRO A CA 1
ATOM 3805 C C . PRO A 1 489 ? 18.663 -4.004 5.705 1.00 90.25 489 PRO A C 1
ATOM 3807 O O . PRO A 1 489 ? 19.140 -3.478 4.698 1.00 90.25 489 PRO A O 1
ATOM 3810 N N . SER A 1 490 ? 19.427 -4.594 6.626 1.00 88.12 490 SER A N 1
ATOM 3811 C CA . SER A 1 490 ? 20.891 -4.639 6.601 1.00 88.12 490 SER A CA 1
ATOM 3812 C C . SER A 1 490 ? 21.459 -5.688 5.632 1.00 88.12 490 SER A C 1
ATOM 3814 O O . SER A 1 490 ? 22.594 -5.536 5.169 1.00 88.12 490 SER A O 1
ATOM 3816 N N . SER A 1 491 ? 20.670 -6.702 5.256 1.00 91.31 491 SER A N 1
ATOM 3817 C CA . SER A 1 491 ? 21.116 -7.842 4.446 1.00 91.31 491 SER A CA 1
ATOM 3818 C C . SER A 1 491 ? 20.348 -7.959 3.130 1.00 91.31 491 SER A C 1
ATOM 3820 O O . SER A 1 491 ? 19.122 -7.866 3.085 1.00 91.31 491 SER A O 1
ATOM 3822 N N . GLY A 1 492 ? 21.071 -8.154 2.029 1.00 92.62 492 GLY A N 1
ATOM 3823 C CA . GLY A 1 492 ? 20.458 -8.333 0.721 1.00 92.62 492 GLY A CA 1
ATOM 3824 C C . GLY A 1 492 ? 21.459 -8.482 -0.416 1.00 92.62 492 GLY A C 1
ATOM 3825 O O . GLY A 1 492 ? 22.627 -8.097 -0.313 1.00 92.62 492 GLY A O 1
ATOM 3826 N N . VAL A 1 493 ? 20.977 -9.010 -1.539 1.00 94.88 493 VAL A N 1
ATOM 3827 C CA . VAL A 1 493 ? 21.791 -9.374 -2.704 1.00 94.88 493 VAL A CA 1
ATOM 3828 C C . VAL A 1 493 ? 21.513 -8.427 -3.868 1.00 94.88 493 VAL A C 1
ATOM 3830 O O . VAL A 1 493 ? 20.363 -8.237 -4.281 1.00 94.88 493 VAL A O 1
ATOM 3833 N N . ARG A 1 494 ? 22.575 -7.848 -4.444 1.00 94.88 494 ARG A N 1
ATOM 3834 C CA . ARG A 1 494 ? 22.470 -7.087 -5.698 1.00 94.88 494 ARG A CA 1
ATOM 3835 C C . ARG A 1 494 ? 22.036 -8.028 -6.819 1.00 94.88 494 ARG A C 1
ATOM 3837 O O . ARG A 1 494 ? 22.720 -9.003 -7.115 1.00 94.88 494 ARG A O 1
ATOM 3844 N N . THR A 1 495 ? 20.931 -7.696 -7.468 1.00 94.31 495 THR A N 1
ATOM 3845 C CA . THR A 1 495 ? 20.328 -8.502 -8.525 1.00 94.31 495 THR A CA 1
ATOM 3846 C C . THR A 1 495 ? 19.946 -7.616 -9.706 1.00 94.31 495 THR A C 1
ATOM 3848 O O . THR A 1 495 ? 19.429 -6.515 -9.527 1.00 94.31 495 THR A O 1
ATOM 3851 N N . ILE A 1 496 ? 20.202 -8.115 -10.916 1.00 95.12 496 ILE A N 1
ATOM 3852 C CA . ILE A 1 496 ? 19.697 -7.533 -12.162 1.00 95.12 496 ILE A CA 1
ATOM 3853 C C . ILE A 1 496 ? 18.434 -8.300 -12.547 1.00 95.12 496 ILE A C 1
ATOM 3855 O O . ILE A 1 496 ? 18.460 -9.535 -12.607 1.00 95.12 496 ILE A O 1
ATOM 3859 N N . LEU A 1 497 ? 17.349 -7.562 -12.759 1.00 94.62 497 LEU A N 1
ATOM 3860 C CA . LEU A 1 497 ? 16.020 -8.066 -13.086 1.00 94.62 497 LEU A CA 1
ATOM 3861 C C . LEU A 1 497 ? 15.496 -7.386 -14.351 1.00 94.62 497 LEU A C 1
ATOM 3863 O O . LEU A 1 497 ? 15.954 -6.303 -14.721 1.00 94.62 497 LEU A O 1
ATOM 3867 N N . ASP A 1 498 ? 14.503 -8.001 -14.986 1.00 93.56 498 ASP A N 1
ATOM 3868 C CA . ASP A 1 498 ? 13.696 -7.294 -15.977 1.00 93.56 498 ASP A CA 1
ATOM 3869 C C . ASP A 1 498 ? 12.986 -6.098 -15.313 1.00 93.56 498 ASP A C 1
ATOM 3871 O O . ASP A 1 498 ? 12.610 -6.162 -14.137 1.00 93.56 498 ASP A O 1
ATOM 3875 N N . ILE A 1 499 ? 12.798 -5.005 -16.050 1.00 92.25 499 ILE A N 1
ATOM 3876 C CA . ILE A 1 499 ? 12.025 -3.852 -15.577 1.00 92.25 499 ILE A CA 1
ATOM 3877 C C . ILE A 1 499 ? 10.596 -4.254 -15.222 1.00 92.25 499 ILE A C 1
ATOM 3879 O O . ILE A 1 499 ? 10.047 -3.747 -14.239 1.00 92.25 499 ILE A O 1
ATOM 3883 N N . ASP A 1 500 ? 10.011 -5.184 -15.968 1.00 91.88 500 ASP A N 1
ATOM 3884 C CA . ASP A 1 500 ? 8.640 -5.631 -15.724 1.00 91.88 500 ASP A CA 1
ATOM 3885 C C . ASP A 1 500 ? 8.525 -6.475 -14.450 1.00 91.88 500 ASP A C 1
ATOM 3887 O O . ASP A 1 500 ? 7.446 -6.605 -13.873 1.00 91.88 500 ASP A O 1
ATOM 3891 N N . SER A 1 501 ? 9.655 -6.961 -13.924 1.00 94.38 501 SER A N 1
ATOM 3892 C CA . SER A 1 501 ? 9.703 -7.610 -12.612 1.00 94.38 501 SER A CA 1
ATOM 3893 C C . SER A 1 501 ? 9.614 -6.616 -11.448 1.00 94.38 501 SER A C 1
ATOM 3895 O O . SER A 1 501 ? 9.443 -7.051 -10.313 1.00 94.38 501 SER A O 1
ATOM 3897 N N . VAL A 1 502 ? 9.720 -5.301 -11.671 1.00 95.25 502 VAL A N 1
ATOM 3898 C CA . VAL A 1 502 ? 9.503 -4.292 -10.620 1.00 95.25 502 VAL A CA 1
ATOM 3899 C C . VAL A 1 502 ? 8.007 -3.994 -10.506 1.00 95.25 502 VAL A C 1
ATOM 3901 O O . VAL A 1 502 ? 7.403 -3.443 -11.423 1.00 95.25 502 VAL A O 1
ATOM 3904 N N . LEU A 1 503 ? 7.405 -4.350 -9.371 1.00 94.25 503 LEU A N 1
ATOM 3905 C CA . LEU A 1 503 ? 5.951 -4.345 -9.181 1.00 94.25 503 LEU A CA 1
ATOM 3906 C C . LEU A 1 503 ? 5.411 -2.972 -8.754 1.00 94.25 503 LEU A C 1
ATOM 3908 O O . LEU A 1 503 ? 4.404 -2.495 -9.279 1.00 94.25 503 LEU A O 1
ATOM 3912 N N . GLY A 1 504 ? 6.084 -2.315 -7.809 1.00 93.94 504 GLY A N 1
ATOM 3913 C CA . GLY A 1 504 ? 5.609 -1.050 -7.251 1.00 93.94 504 GLY A CA 1
ATOM 3914 C C . GLY A 1 504 ? 6.435 -0.553 -6.069 1.00 93.94 504 GLY A C 1
ATOM 3915 O O . GLY A 1 504 ? 7.298 -1.277 -5.571 1.00 93.94 504 GLY A O 1
ATOM 3916 N N . PRO A 1 505 ? 6.199 0.684 -5.609 1.00 95.88 505 PRO A N 1
ATOM 3917 C CA . PRO A 1 505 ? 6.876 1.237 -4.447 1.00 95.88 505 PRO A CA 1
ATOM 3918 C C . PRO A 1 505 ? 6.344 0.644 -3.137 1.00 95.88 505 PRO A C 1
ATOM 3920 O O . PRO A 1 505 ? 5.203 0.179 -3.053 1.00 95.88 505 PRO A O 1
ATOM 3923 N N . ALA A 1 506 ? 7.169 0.700 -2.097 1.00 96.69 506 ALA A N 1
ATOM 3924 C CA . ALA A 1 506 ? 6.860 0.165 -0.777 1.00 96.69 506 ALA A CA 1
ATOM 3925 C C . ALA A 1 506 ? 6.692 1.276 0.266 1.00 96.69 506 ALA A C 1
ATOM 3927 O O . ALA A 1 506 ? 7.453 2.241 0.279 1.00 96.69 506 ALA A O 1
ATOM 3928 N N . ILE A 1 507 ? 5.739 1.097 1.182 1.00 97.50 507 ILE A N 1
ATOM 3929 C CA . ILE A 1 507 ? 5.780 1.731 2.506 1.00 97.50 507 ILE A CA 1
ATOM 3930 C C . ILE A 1 507 ? 6.496 0.751 3.432 1.00 97.50 507 ILE A C 1
ATOM 3932 O O . ILE A 1 507 ? 6.126 -0.427 3.461 1.00 97.50 507 ILE A O 1
ATOM 3936 N N . VAL A 1 508 ? 7.502 1.222 4.167 1.00 97.06 508 VAL A N 1
ATOM 3937 C CA . VAL A 1 508 ? 8.331 0.386 5.046 1.00 97.06 508 VAL A CA 1
ATOM 3938 C C . VAL A 1 508 ? 8.176 0.861 6.486 1.00 97.06 508 VAL A C 1
ATOM 3940 O O . VAL A 1 508 ? 8.373 2.038 6.783 1.00 97.06 508 VAL A O 1
ATOM 3943 N N . LEU A 1 509 ? 7.810 -0.059 7.374 1.00 96.06 509 LEU A N 1
ATOM 3944 C CA . LEU A 1 509 ? 7.617 0.153 8.804 1.00 96.06 509 LEU A CA 1
ATOM 3945 C C . LEU A 1 509 ? 8.664 -0.646 9.596 1.00 96.06 509 LEU A C 1
ATOM 3947 O O . LEU A 1 509 ? 9.039 -1.746 9.171 1.00 96.06 509 LEU A O 1
ATOM 3951 N N . PRO A 1 510 ? 9.123 -0.150 10.757 1.00 94.00 510 PRO A N 1
ATOM 3952 C CA . PRO A 1 510 ? 9.969 -0.940 11.645 1.00 94.00 510 PRO A CA 1
ATOM 3953 C C . PRO A 1 510 ? 9.199 -2.159 12.172 1.00 94.00 510 PRO A C 1
ATOM 3955 O O . PRO A 1 510 ? 8.047 -2.054 12.588 1.00 94.00 510 PRO A O 1
ATOM 3958 N N . GLY A 1 511 ? 9.843 -3.325 12.155 1.00 88.81 511 GLY A N 1
ATOM 3959 C CA . GLY A 1 511 ? 9.289 -4.588 12.650 1.00 88.81 511 GLY A CA 1
ATOM 3960 C C . GLY A 1 511 ? 9.887 -5.051 13.980 1.00 88.81 511 GLY A C 1
ATOM 3961 O O . GLY A 1 511 ? 9.546 -6.133 14.454 1.00 88.81 511 GLY A O 1
ATOM 3962 N N . SER A 1 512 ? 10.762 -4.256 14.601 1.00 83.81 512 SER A N 1
ATOM 3963 C CA . SER A 1 512 ? 11.487 -4.590 15.841 1.00 83.81 512 SER A CA 1
ATOM 3964 C C . SER A 1 512 ? 10.577 -5.107 16.967 1.00 83.81 512 SER A C 1
ATOM 3966 O O . SER A 1 512 ? 10.949 -6.029 17.697 1.00 83.81 512 SER A O 1
ATOM 3968 N N . HIS A 1 513 ? 9.357 -4.570 17.060 1.00 84.69 513 HIS A N 1
ATOM 3969 C CA . HIS A 1 513 ? 8.349 -4.946 18.057 1.00 84.69 513 HIS A CA 1
ATOM 3970 C C . HIS A 1 513 ? 7.549 -6.211 17.713 1.00 84.69 513 HIS A C 1
ATOM 3972 O O . HIS A 1 513 ? 6.992 -6.834 18.617 1.00 84.69 513 HIS A O 1
ATOM 3978 N N . MET A 1 514 ? 7.502 -6.605 16.438 1.00 86.94 514 MET A N 1
ATOM 3979 C CA . MET A 1 514 ? 6.849 -7.835 15.974 1.00 86.94 514 MET A CA 1
ATOM 3980 C C . MET A 1 514 ? 7.814 -9.030 15.951 1.00 86.94 514 MET A C 1
ATOM 3982 O O . MET A 1 514 ? 7.388 -10.161 16.153 1.00 86.94 514 MET A O 1
ATOM 3986 N N . PHE A 1 515 ? 9.114 -8.798 15.729 1.00 84.81 515 PHE A N 1
ATOM 3987 C CA . PHE A 1 515 ? 10.117 -9.856 15.521 1.00 84.81 515 PHE A CA 1
ATOM 3988 C C . PHE A 1 515 ? 11.015 -10.137 16.739 1.00 84.81 515 PHE A C 1
ATOM 3990 O O . PHE A 1 515 ? 12.160 -10.565 16.575 1.00 84.81 515 PHE A O 1
ATOM 3997 N N . SER A 1 516 ? 10.526 -9.888 17.959 1.00 70.31 516 SER A N 1
ATOM 3998 C CA . SER A 1 516 ? 11.243 -10.170 19.219 1.00 70.31 516 SER A CA 1
ATOM 3999 C C . SER A 1 516 ? 12.675 -9.601 19.268 1.00 70.31 516 SER A C 1
ATOM 4001 O O . SER A 1 516 ? 13.600 -10.273 19.721 1.00 70.31 516 SER A O 1
ATOM 4003 N N . GLY A 1 517 ? 12.880 -8.373 18.776 1.00 64.75 517 GLY A N 1
ATOM 4004 C CA . GLY A 1 517 ? 14.181 -7.690 18.817 1.00 64.75 517 GLY A CA 1
ATOM 4005 C C . GLY A 1 517 ? 15.148 -8.019 17.673 1.00 64.75 517 GLY A C 1
ATOM 4006 O O . GLY A 1 517 ? 16.282 -7.545 17.693 1.00 64.75 517 GLY A O 1
ATOM 4007 N N . ARG A 1 518 ? 14.734 -8.795 16.661 1.00 74.56 518 ARG A N 1
ATOM 4008 C CA . ARG A 1 518 ? 15.505 -8.938 15.413 1.00 74.56 518 ARG A CA 1
ATOM 4009 C C . ARG A 1 518 ? 15.411 -7.661 14.574 1.00 74.56 518 ARG A C 1
ATOM 4011 O O . ARG A 1 518 ? 14.347 -7.048 14.499 1.00 74.56 518 ARG A O 1
ATOM 4018 N N . ASP A 1 519 ? 16.514 -7.299 13.917 1.00 83.00 519 ASP A N 1
ATOM 4019 C CA . ASP A 1 519 ? 16.558 -6.223 12.919 1.00 83.00 519 ASP A CA 1
ATOM 4020 C C . ASP A 1 519 ? 15.721 -6.632 11.699 1.00 83.00 519 ASP A C 1
ATOM 4022 O O . ASP A 1 519 ? 16.164 -7.394 10.839 1.00 83.00 519 ASP A O 1
ATOM 4026 N N . GLY A 1 520 ? 14.464 -6.198 11.678 1.00 90.56 520 GLY A N 1
ATOM 4027 C CA . GLY A 1 520 ? 13.498 -6.553 10.652 1.00 90.56 520 GLY A CA 1
ATOM 4028 C C . GLY A 1 520 ? 12.558 -5.396 10.366 1.00 90.56 520 GLY A C 1
ATOM 4029 O O . GLY A 1 520 ? 12.191 -4.629 11.257 1.00 90.56 520 GLY A O 1
ATOM 4030 N N . VAL A 1 521 ? 12.151 -5.288 9.109 1.00 95.12 521 VAL A N 1
ATOM 4031 C CA . VAL A 1 521 ? 11.152 -4.333 8.633 1.00 95.12 521 VAL A CA 1
ATOM 4032 C C . VAL A 1 521 ? 9.944 -5.074 8.087 1.00 95.12 521 VAL A C 1
ATOM 4034 O O . VAL A 1 521 ? 10.068 -6.172 7.541 1.00 95.12 521 VAL A O 1
ATOM 4037 N N . VAL A 1 522 ? 8.776 -4.453 8.215 1.00 96.00 522 VAL A N 1
ATOM 4038 C CA . VAL A 1 522 ? 7.542 -4.883 7.558 1.00 96.00 522 VAL A CA 1
ATOM 4039 C C . VAL A 1 522 ? 7.252 -3.903 6.438 1.00 96.00 522 VAL A C 1
ATOM 4041 O O . VAL A 1 522 ? 7.245 -2.694 6.652 1.00 96.00 522 VAL A O 1
ATOM 4044 N N . ALA A 1 523 ? 6.995 -4.406 5.240 1.00 96.38 523 ALA A N 1
ATOM 4045 C CA . ALA A 1 523 ? 6.663 -3.573 4.101 1.00 96.38 523 ALA A CA 1
ATOM 4046 C C . ALA A 1 523 ? 5.348 -3.997 3.463 1.00 96.38 523 ALA A C 1
ATOM 4048 O O . ALA A 1 523 ? 4.986 -5.173 3.455 1.00 96.38 523 ALA A O 1
ATOM 4049 N N . THR A 1 524 ? 4.660 -3.025 2.877 1.00 96.31 524 THR A N 1
ATOM 4050 C CA . THR A 1 524 ? 3.493 -3.251 2.024 1.00 96.31 524 THR A CA 1
ATOM 4051 C C . THR A 1 524 ? 3.655 -2.466 0.739 1.00 96.31 524 THR A C 1
ATOM 4053 O O . THR A 1 524 ? 4.106 -1.316 0.740 1.00 96.31 524 THR A O 1
ATOM 4056 N N . MET A 1 525 ? 3.267 -3.085 -0.370 1.00 94.62 525 MET A N 1
ATOM 4057 C CA . MET A 1 525 ? 3.267 -2.421 -1.663 1.00 94.62 525 MET A CA 1
ATOM 4058 C C . MET A 1 525 ? 2.115 -1.417 -1.729 1.00 94.62 525 MET A C 1
ATOM 4060 O O . MET A 1 525 ? 0.987 -1.719 -1.326 1.00 94.62 525 MET A O 1
ATOM 4064 N N . VAL A 1 526 ? 2.392 -0.228 -2.252 1.00 91.06 526 VAL A N 1
ATOM 4065 C CA . VAL A 1 526 ? 1.343 0.726 -2.615 1.00 91.06 526 VAL A CA 1
ATOM 4066 C C . VAL A 1 526 ? 0.747 0.283 -3.944 1.00 91.06 526 VAL A C 1
ATOM 4068 O O . VAL A 1 526 ? 1.485 0.021 -4.891 1.00 91.06 526 VAL A O 1
ATOM 4071 N N . GLN A 1 527 ? -0.582 0.202 -4.026 1.00 82.94 527 GLN A N 1
ATOM 4072 C CA . GLN A 1 527 ? -1.261 -0.167 -5.269 1.00 82.94 527 GLN A CA 1
ATOM 4073 C C . GLN A 1 527 ? -0.883 0.805 -6.397 1.00 82.94 527 GLN A C 1
ATOM 4075 O O . GLN A 1 527 ? -1.123 2.009 -6.287 1.00 82.94 527 GLN A O 1
ATOM 4080 N N . THR A 1 528 ? -0.293 0.273 -7.466 1.00 67.12 528 THR A N 1
ATOM 4081 C CA . THR A 1 528 ? 0.059 1.013 -8.683 1.00 67.12 528 THR A CA 1
ATOM 4082 C C . THR A 1 528 ? -1.024 0.830 -9.748 1.00 67.12 528 THR A C 1
ATOM 4084 O O . THR A 1 528 ? -1.895 -0.028 -9.634 1.00 67.12 528 THR A O 1
ATOM 4087 N N . THR A 1 529 ? -1.004 1.670 -10.783 1.00 57.56 529 THR A N 1
ATOM 4088 C CA . THR A 1 529 ? -1.917 1.614 -11.944 1.00 57.56 529 THR A CA 1
ATOM 4089 C C . THR A 1 529 ? -1.746 0.390 -12.859 1.00 57.56 529 THR A C 1
ATOM 4091 O O . THR A 1 529 ? -2.446 0.334 -13.866 1.00 57.56 529 THR A O 1
ATOM 4094 N N . ARG A 1 530 ? -0.813 -0.528 -12.574 1.00 43.44 530 ARG A N 1
ATOM 4095 C CA . ARG A 1 530 ? -0.423 -1.591 -13.511 1.00 43.44 530 ARG A CA 1
ATOM 4096 C C . ARG A 1 530 ? -1.440 -2.718 -13.620 1.00 43.44 530 ARG A C 1
ATOM 4098 O O . ARG A 1 530 ? -1.969 -3.142 -12.567 1.00 43.44 530 ARG A O 1
#

Sequence (530 aa):
MHNLDLGLCKHFWMQTLVDGDLVDSKNLSLCKSILQETTYPTGITRISPDLGSTSGGTPTAAGWSILSRYIMPVLLASSWSVHLHNSEQKMFHSTKKKMVKQGLLAAAASSAANPAIASTSASEPTPTTSDSSQFPTNAQSSAPLDKSRKGKGKAKQKDDKEPKKDKEPEYTKAVSLVTMLEASLVLALACRLAHARIIDETRINLLHRSLVAFATLIASEIESTWIPYNFHIALHIADHIRRHGPAWAFWSYPQERSYGLMKRIRTNKHRGGELEHTMHTRSEDRHRIKAILESTPVTPLSRILRDSIGSEEITKIPAPAHGESQGREESEGTDSDEVGSDNDEPQECMVTLSIADLRRICALANRDRDSGQALFVPIINYSGTSPQLVLDTQAYFVPKLSVGEFTLRPRSKRHGPRSDPSACFVSTATGPRLAQFHSVLRLPYFDERMREQHKRYAVVRVLDVVAWPNGPGFSSSTWNELGYLAAQPSSGVRTILDIDSVLGPAIVLPGSHMFSGRDGVVATMVQTTR

Radius of gyration: 31.53 Å; Cα contacts (8 Å, |Δi|>4): 721; chains: 1; bounding box: 91×81×87 Å

Solvent-accessible surface area (backbone atoms only — not comparable to full-atom values): 31309 Å² total; per-residue (Å²): 98,60,49,48,21,56,39,40,46,42,39,47,48,48,56,50,29,43,67,7,49,64,43,38,75,69,38,45,52,48,41,24,53,42,42,60,62,26,27,31,32,70,92,61,71,74,66,65,43,41,64,89,43,93,84,51,57,79,74,50,54,67,30,33,44,47,37,41,44,69,42,47,45,58,42,50,48,38,56,36,34,76,45,24,69,70,60,39,65,41,62,34,41,43,82,68,80,63,56,80,80,67,63,65,65,54,51,55,59,63,61,72,75,67,91,84,82,83,90,82,83,92,82,88,87,88,88,87,87,85,84,90,85,84,86,87,93,88,81,91,83,83,87,84,90,82,91,83,82,79,90,75,88,78,77,91,78,82,86,77,85,75,77,79,76,77,81,72,85,66,48,71,46,73,30,52,50,37,60,52,46,48,34,38,43,33,43,13,52,22,46,49,50,54,68,25,81,76,79,53,73,70,52,38,52,46,28,36,50,25,45,49,50,28,53,49,49,48,27,69,54,70,34,66,52,75,61,53,72,44,56,62,60,47,54,48,50,42,59,49,28,73,75,69,42,43,45,74,78,77,47,61,66,68,58,52,51,49,51,57,50,57,71,67,53,82,57,86,82,54,64,93,57,52,48,58,51,49,54,49,54,54,49,51,52,50,51,54,53,50,53,52,56,69,74,45,75,94,39,74,66,53,47,52,51,47,50,55,63,57,48,56,80,72,60,82,83,81,82,85,90,78,89,81,91,82,83,90,85,82,89,79,88,72,86,69,77,75,79,69,75,93,77,73,73,78,67,74,41,79,43,77,53,51,71,69,58,45,52,51,50,26,53,61,70,40,68,88,57,58,98,88,56,62,50,51,39,41,56,92,71,63,75,86,83,64,76,62,31,53,38,63,48,60,32,31,39,32,54,55,47,77,45,63,92,37,62,38,25,52,74,52,92,88,49,54,94,41,46,30,30,15,36,22,33,28,60,47,98,92,43,78,43,54,26,36,42,53,30,29,41,39,32,62,32,50,47,102,83,73,44,84,42,75,49,64,29,30,36,28,33,41,35,37,77,41,83,75,59,82,46,58,68,54,67,49,66,60,46,60,77,61,48,54,45,40,26,22,85,93,41,62,48,81,44,81,40,55,51,84,33,52,69,25,45,22,38,39,32,70,21,39,61,55,51,84,70,40,81,34,30,36,33,31,64,49,89,53,81,118

Nearest PDB structures (foldseek):
  6pl6-assembly1_A  TM=2.978E-01  e=5.343E-01  Thermus thermophilus HB8
  6pl5-assembly1_A  TM=3.150E-01  e=1.235E+00  Thermus thermophilus HB8

Secondary structure (DSSP, 8-state):
-HIIIIIIIHIIIIIIIITTTSS-HHHHHHHHHHHHH-BB-TTS-PPPTTTTSSSS-PPPHHHHHHIIIIIHHHHHHHHTHHHHHTT-EEEEEE-------SSHHHHHHHHTT------------------------------------------------------PPPEEEEEEHHHHHHHHHHHHHHHHHHT-SS--HHHHHHHHHHHHHHHHHHHHHT-GGG--HHHHHHHTHHHHHHHHSSGGGT-SHHHHHHHHHHHHS--TT--SSHHHHHHHHHHHHHHHHHHHHHHS---HHHHHHHHHHHHTTT-PPPPPP--------------------S------EEEEPPHHHHHHHHHHHTTT--TTSPEEEEGGG--SSS-EEEE-SEEEEES-EEETTEEE----TTS-TTB-SSEEEEEETTEEEEEEEEEEEEEEEE-TTS-EEEEEEEEEEEEEEPPPPPSTTTS-THHHHTTEEEEEEEEEEEEEEEGGGEEEEEEEEE-TTTTTT-S-EEEEEPPP--

Organism: NCBI:txid157183

Foldseek 3Di:
DCLLQVVPLVCLVAVFCQVQCVCPPVLLLVLLVQLLQWFDAPPQDRAQSCPNPPPRDHDDSSNSLCCLQFNVLLSLCLSCVVVQQVQFWDKTKDPDPLLPPPDVVVVVVVVVPDDDDDDDDDDDDDDDDDDDDDDDDDDDDDDDDDDDDDDDDDDDDDDDDDPPDDRPDMDIDTAGSLLSSVLSLLSNLLSCLLQDQDHDPVSLVSNLVSLVSSLVSCCVRRRNSSDDPSSVVSSCSSVVCVVPNRPVVPDCVVVVVVVVVVVPPPQVPDDDCPSVVVVVVVVVVLVVVVVVLVVDPDDPVSVVVCCVSVCVVPDDDDDDDDDDDDDDDDDDPDPDLPPPPPPCQPDWDKDFADPVVQVVVQCQQCVPDDPPDAGEDEPVPDPVPDRHWYFYRIKIWRQWDDAFPGIAGCDDPSDDSNYQSQWFWFQDPVGIFIKGWGTKIWTWIADPVRDTDIAIKTWIWTFAFDDFDDGRSRPDCSCVVQPKGKGAPVDTDTDIGHSVRTNAHKTKTFCCSNRVRDRMIIIGGDDHPD

Mean predicted aligned error: 14.65 Å